Protein 3W7B (pdb70)

B-factor: mean 36.72, std 19.33, range [1.73, 119.9]

CATH classification: 3.30.70.260 (+1 more: 3.40.50.170)

Secondary structure (DSSP, 8-state):
---EEEEEEEE--TTHHHHHHHHHHHTT-EEEEEEEEESSSSSSEEEEEEEEE-TTTTTHHHHHHHHIIIIIIHHHT-EEEEEETT--EEEEEEE-S--HHHHHHHHHHHTT-S-EEEEEEEESSSTTHHHHHHTT--EEE----SSTHHHHHHHHHHHHHHHT-SEEEESS--S---HHHHTTSTT-EEEEEEE-SS---SS-HHHHHHHHT-SEEEEEEEE--SSSS---EEEEEEEE--TT--HHHHHHHHHHHHHHHHHHHHHHHHTT-EEEETTEEEE--/---EEEEEEEE--TTHHHHHHHHHHHTTEEEEEEEEEESSSSSSEEEEEEEEEETTTTTHHHHHHHHHIIIIIHHHT-EEEEEETTS-EEEEEEE-S--HHHHHHHHHHHTT-S-EEEEEEEESSSTTHHHHHHTT--EEE----TT-HHHHHHHHHHHHHHHT-SEEEESS--S---HHHHTTSTT-EEE--EE-SS---SS-HHHHHHHHT-SEEEEEEEE--SSSS---EEEEEEEE--SSS-HHHHHHHHHHHHHHHHHHHHHHHHTT-EEEETTEEEE--

Foldseek 3Di:
DKKKKKKKKFWDDPCLCVQVVVLCVVVAKDFPDKDKDAPDPHTGMIIIMTIIDGPPCDPVPVVSVVCCCVRPCVVGVMDMDMDMLVDAAEEEEEEEPDCLQVVLQLVCVVVPNARHHDAAYEYLDCVCVVVQVVSVHHYHHFHCDDVCNVVRLVVVVCVCVVRVHQAYEYSHHPDDDAQVSLVVHPQRYKYKDKAFVPGDPDPLVLQVCLVVFGQKIKMWIARCHNDPDTAATQDMDIDTDGPPDDSVRVVVVNSVRGSVRRSVSSRQVRVVQWDDDDRYIDGHD/DKKKKKKKKFWDDPCLCVQVVVLCVVVAKDWPDKDKDAPDPPTGMIIIMTIIDHDPCDVVVVVSVVCCCPRRCVVRVMDMDMDILPPAAEAEEEEEDDCLLVVLLLVCVLVPVARHHDAAYEYLDCVCQVVQCVSVHHYHHQHCDVVCNVVRLVVVVVVCVVRVHLAYEYSHHPDDDAQVSLVVHVQRYKYKDWAFVPGDDDPQRLVVRVVVFGQKIKMWIAGCHNDPDGAATQDMDIDTDGPPDDSVNSVVVNSVRRSVGRSVSNRQVSVVQWDDDDRYIGGDD

Radius of gyration: 29.31 Å; Cα contacts (8 Å, |Δi|>4): 1136; chains: 2; bounding box: 63×72×87 Å

Structure (mmCIF, N/CA/C/O backbone):
data_3W7B
#
_entry.id   3W7B
#
_cell.length_a   79.592
_cell.length_b   90.726
_cell.length_c   87.483
_cell.angle_alpha   90.00
_cell.angle_beta   90.00
_cell.angle_gamma   90.00
#
_symmetry.space_group_name_H-M   'P 21 21 2'
#
loop_
_entity.id
_entity.type
_entity.pdbx_description
1 polymer 'Formyltetrahydrofolate deformylase'
2 water water
#
loop_
_atom_site.group_PDB
_atom_site.id
_atom_site.type_symbol
_atom_site.label_atom_id
_atom_site.label_alt_id
_atom_site.label_comp_id
_atom_site.label_asym_id
_atom_site.label_entity_id
_atom_site.label_seq_id
_atom_site.pdbx_PDB_ins_code
_atom_site.Cartn_x
_atom_site.Cartn_y
_atom_site.Cartn_z
_atom_site.occupancy
_atom_site.B_iso_or_equiv
_atom_site.auth_seq_id
_atom_site.auth_comp_id
_atom_site.auth_asym_id
_atom_site.auth_atom_id
_atom_site.pdbx_PDB_model_num
ATOM 1 N N . MET A 1 1 ? 37.254 22.380 -1.033 1.00 66.22 1 MET A N 1
ATOM 2 C CA . MET A 1 1 ? 36.851 21.532 -2.191 1.00 66.73 1 MET A CA 1
ATOM 3 C C . MET A 1 1 ? 35.566 20.777 -1.900 1.00 64.12 1 MET A C 1
ATOM 4 O O . MET A 1 1 ? 35.120 20.705 -0.752 1.00 63.56 1 MET A O 1
ATOM 9 N N . GLU A 1 2 ? 34.974 20.218 -2.950 1.00 60.11 2 GLU A N 1
ATOM 10 C CA . GLU A 1 2 ? 33.748 19.452 -2.811 1.00 55.00 2 GLU A CA 1
ATOM 11 C C . GLU A 1 2 ? 34.069 17.963 -2.851 1.00 51.03 2 GLU A C 1
ATOM 12 O O . GLU A 1 2 ? 34.811 17.500 -3.720 1.00 52.48 2 GLU A O 1
ATOM 18 N N . GLU A 1 3 ? 33.521 17.220 -1.896 1.00 44.48 3 GLU A N 1
ATOM 19 C CA . GLU A 1 3 ? 33.736 15.782 -1.841 1.00 38.50 3 GLU A CA 1
ATOM 20 C C . GLU A 1 3 ? 32.463 15.070 -2.252 1.00 35.65 3 GLU A C 1
ATOM 21 O O . GLU A 1 3 ? 31.396 15.301 -1.683 1.00 34.09 3 GLU A O 1
ATOM 27 N N . ALA A 1 4 ? 32.577 14.214 -3.256 1.00 33.20 4 ALA A N 1
ATOM 28 C CA . ALA A 1 4 ? 31.441 13.440 -3.724 1.00 31.13 4 ALA A CA 1
ATOM 29 C C . ALA A 1 4 ? 31.621 12.016 -3.194 1.00 30.05 4 ALA A C 1
ATOM 30 O O . ALA A 1 4 ? 32.736 11.498 -3.143 1.00 29.09 4 ALA A O 1
ATOM 32 N N . ARG A 1 5 ? 30.524 11.386 -2.796 1.00 28.41 5 ARG A N 1
ATOM 33 C CA . ARG A 1 5 ? 30.587 10.037 -2.263 1.00 25.99 5 ARG A CA 1
ATOM 34 C C . ARG A 1 5 ? 29.717 9.100 -3.077 1.00 25.89 5 ARG A C 1
ATOM 35 O O . ARG A 1 5 ? 28.521 9.347 -3.265 1.00 25.32 5 ARG A O 1
ATOM 43 N N . LEU A 1 6 ? 30.333 8.031 -3.572 1.00 23.23 6 LEU A N 1
ATOM 44 C CA . LEU A 1 6 ? 29.626 7.052 -4.366 1.00 21.19 6 LEU A CA 1
ATOM 45 C C . LEU A 1 6 ? 29.421 5.814 -3.539 1.00 23.75 6 LEU A C 1
ATOM 46 O O . LEU A 1 6 ? 30.380 5.136 -3.172 1.00 24.92 6 LEU A O 1
ATOM 51 N N . LEU A 1 7 ? 28.164 5.530 -3.226 1.00 24.61 7 LEU A N 1
ATOM 52 C CA . LEU A 1 7 ? 27.832 4.346 -2.457 1.00 24.84 7 LEU A CA 1
ATOM 53 C C . LEU A 1 7 ? 27.242 3.346 -3.418 1.00 24.36 7 LEU A C 1
ATOM 54 O O . LEU A 1 7 ? 26.325 3.667 -4.170 1.00 25.68 7 LEU A O 1
ATOM 59 N N . VAL A 1 8 ? 27.771 2.131 -3.383 1.00 23.68 8 VAL A N 1
ATOM 60 C CA . VAL A 1 8 ? 27.330 1.079 -4.278 1.00 21.88 8 VAL A CA 1
ATOM 61 C C . VAL A 1 8 ? 27.228 -0.273 -3.622 1.00 21.94 8 VAL A C 1
ATOM 62 O O . VAL A 1 8 ? 28.104 -0.686 -2.856 1.00 23.15 8 VAL A O 1
ATOM 66 N N . THR A 1 9 ? 26.153 -0.968 -3.958 1.00 22.81 9 THR A N 1
ATOM 67 C CA . THR A 1 9 ? 25.919 -2.312 -3.465 1.00 24.24 9 THR A CA 1
ATOM 68 C C . THR A 1 9 ? 25.333 -3.046 -4.678 1.00 23.31 9 THR A C 1
ATOM 69 O O . THR A 1 9 ? 24.595 -2.459 -5.470 1.00 21.86 9 THR A O 1
ATOM 73 N N . CYS A 1 10 ? 25.698 -4.310 -4.851 1.00 22.56 10 CYS A N 1
ATOM 74 C CA . CYS A 1 10 ? 25.216 -5.083 -5.996 1.00 23.36 10 CYS A CA 1
ATOM 75 C C . CYS A 1 10 ? 25.721 -6.510 -5.870 1.00 24.61 10 CYS A C 1
ATOM 76 O O . CYS A 1 10 ? 26.423 -6.842 -4.917 1.00 22.03 10 CYS A O 1
ATOM 79 N N . PRO A 1 11 ? 25.357 -7.381 -6.824 1.00 27.64 11 PRO A N 1
ATOM 80 C CA . PRO A 1 11 ? 25.834 -8.769 -6.742 1.00 28.08 11 PRO A CA 1
ATOM 81 C C . PRO A 1 11 ? 27.338 -8.824 -7.045 1.00 29.88 11 PRO A C 1
ATOM 82 O O . PRO A 1 11 ? 27.810 -8.198 -8.000 1.00 30.40 11 PRO A O 1
ATOM 86 N N . ASP A 1 12 ? 28.081 -9.570 -6.228 1.00 31.92 12 ASP A N 1
ATOM 87 C CA . ASP A 1 12 ? 29.532 -9.697 -6.379 1.00 32.74 12 ASP A CA 1
ATOM 88 C C . ASP A 1 12 ? 29.949 -10.452 -7.641 1.00 34.24 12 ASP A C 1
ATOM 89 O O . ASP A 1 12 ? 29.588 -11.611 -7.826 1.00 35.46 12 ASP A O 1
ATOM 94 N N . ARG A 1 13 ? 30.714 -9.776 -8.497 1.00 35.28 13 ARG A N 1
ATOM 95 C CA . ARG A 1 13 ? 31.231 -10.326 -9.754 1.00 34.58 13 ARG A CA 1
ATOM 96 C C . ARG A 1 13 ? 32.592 -9.687 -9.966 1.00 33.97 13 ARG A C 1
ATOM 97 O O . ARG A 1 13 ? 32.879 -8.636 -9.406 1.00 36.68 13 ARG A O 1
ATOM 105 N N . PRO A 1 14 ? 33.456 -10.311 -10.771 1.00 32.30 14 PRO A N 1
ATOM 106 C CA . PRO A 1 14 ? 34.779 -9.722 -10.999 1.00 30.60 14 PRO A CA 1
ATOM 107 C C . PRO A 1 14 ? 34.695 -8.514 -11.912 1.00 30.18 14 PRO A C 1
ATOM 108 O O . PRO A 1 14 ? 33.938 -8.521 -12.880 1.00 32.24 14 PRO A O 1
ATOM 112 N N . GLY A 1 15 ? 35.464 -7.476 -11.610 1.00 29.18 15 GLY A N 1
ATOM 113 C CA . GLY A 1 15 ? 35.446 -6.301 -12.460 1.00 27.38 15 GLY A CA 1
ATOM 114 C C . GLY A 1 15 ? 34.649 -5.091 -12.013 1.00 26.44 15 GLY A C 1
ATOM 115 O O . GLY A 1 15 ? 34.631 -4.091 -12.729 1.00 28.41 15 GLY A O 1
ATOM 116 N N . ILE A 1 16 ? 33.996 -5.151 -10.854 1.00 24.14 16 ILE A N 1
ATOM 117 C CA . ILE A 1 16 ? 33.220 -4.003 -10.373 1.00 22.01 16 ILE A CA 1
ATOM 118 C C . ILE A 1 16 ? 34.118 -2.818 -10.032 1.00 21.29 16 ILE A C 1
ATOM 119 O O . ILE A 1 16 ? 33.850 -1.694 -10.448 1.00 22.13 16 ILE A O 1
ATOM 124 N N . VAL A 1 17 ? 35.168 -3.074 -9.257 1.00 18.89 17 VAL A N 1
ATOM 125 C CA . VAL A 1 17 ? 36.116 -2.037 -8.888 1.00 15.29 17 VAL A CA 1
ATOM 126 C C . VAL A 1 17 ? 36.797 -1.501 -10.158 1.00 15.55 17 VAL A C 1
ATOM 127 O O . VAL A 1 17 ? 36.945 -0.286 -10.322 1.00 14.78 17 VAL A O 1
ATOM 131 N N . ALA A 1 18 ? 37.212 -2.396 -11.053 1.00 13.57 18 ALA A N 1
ATOM 132 C CA . ALA A 1 18 ? 37.839 -1.953 -12.304 1.00 15.07 18 ALA A CA 1
ATOM 133 C C . ALA A 1 18 ? 36.888 -1.013 -13.071 1.00 15.24 18 ALA A C 1
ATOM 134 O O . ALA A 1 18 ? 37.296 0.044 -13.562 1.00 14.07 18 ALA A O 1
ATOM 136 N N . ALA A 1 19 ? 35.620 -1.411 -13.171 1.00 14.67 19 ALA A N 1
ATOM 137 C CA . ALA A 1 19 ? 34.607 -0.615 -13.861 1.00 13.76 19 ALA A CA 1
ATOM 138 C C . ALA A 1 19 ? 34.368 0.750 -13.218 1.00 15.06 19 ALA A C 1
ATOM 139 O O . ALA A 1 19 ? 34.308 1.766 -13.910 1.00 15.48 19 ALA A O 1
ATOM 141 N N . VAL A 1 20 ? 34.233 0.773 -11.892 1.00 15.40 20 VAL A N 1
ATOM 142 C CA . VAL A 1 20 ? 33.965 2.012 -11.182 1.00 15.57 20 VAL A CA 1
ATOM 143 C C . VAL A 1 20 ? 35.151 2.971 -11.147 1.00 15.85 20 VAL A C 1
ATOM 144 O O . VAL A 1 20 ? 35.006 4.142 -11.477 1.00 15.31 20 VAL A O 1
ATOM 148 N N . SER A 1 21 ? 36.319 2.481 -10.747 1.00 16.72 21 SER A N 1
ATOM 149 C CA . SER A 1 21 ? 37.498 3.327 -10.676 1.00 18.27 21 SER A CA 1
ATOM 150 C C . SER A 1 21 ? 37.856 3.802 -12.073 1.00 21.58 21 SER A C 1
ATOM 151 O O . SER A 1 21 ? 38.385 4.908 -12.246 1.00 25.83 21 SER A O 1
ATOM 154 N N . GLY A 1 22 ? 37.561 2.961 -13.065 1.00 21.54 22 GLY A N 1
ATOM 155 C CA . GLY A 1 22 ? 37.832 3.299 -14.451 1.00 19.31 22 GLY A CA 1
ATOM 156 C C . GLY A 1 22 ? 36.873 4.364 -14.963 1.00 20.12 22 GLY A C 1
ATOM 157 O O . GLY A 1 22 ? 37.257 5.246 -15.730 1.00 21.54 22 GLY A O 1
ATOM 158 N N . PHE A 1 23 ? 35.614 4.287 -14.547 1.00 17.18 23 PHE A N 1
ATOM 159 C CA . PHE A 1 23 ? 34.635 5.270 -14.971 1.00 15.01 23 PHE A CA 1
ATOM 160 C C . PHE A 1 23 ? 35.046 6.611 -14.367 1.00 14.91 23 PHE A C 1
ATOM 161 O O . PHE A 1 23 ? 35.162 7.624 -15.062 1.00 13.94 23 PHE A O 1
ATOM 169 N N . LEU A 1 24 ? 35.288 6.609 -13.063 1.00 16.41 24 LEU A N 1
ATOM 170 C CA . LEU A 1 24 ? 35.671 7.829 -12.374 1.00 16.24 24 LEU A CA 1
ATOM 171 C C . LEU A 1 24 ? 36.932 8.455 -12.947 1.00 17.60 24 LEU A C 1
ATOM 172 O O . LEU A 1 24 ? 37.055 9.680 -13.005 1.00 17.61 24 LEU A O 1
ATOM 177 N N . TYR A 1 25 ? 37.867 7.617 -13.373 1.00 18.31 25 TYR A N 1
ATOM 178 C CA . TYR A 1 25 ? 39.101 8.135 -13.940 1.00 21.50 25 TYR A CA 1
ATOM 179 C C . TYR A 1 25 ? 38.846 8.876 -15.257 1.00 22.03 25 TYR A C 1
ATOM 180 O O . TYR A 1 25 ? 39.401 9.954 -15.474 1.00 22.43 25 TYR A O 1
ATOM 189 N N . ALA A 1 26 ? 38.002 8.310 -16.117 1.00 21.22 26 ALA A N 1
ATOM 190 C CA . ALA A 1 26 ? 37.686 8.925 -17.403 1.00 23.69 26 ALA A CA 1
ATOM 191 C C . ALA A 1 26 ? 36.918 10.242 -17.254 1.00 25.48 26 ALA A C 1
ATOM 192 O O . ALA A 1 26 ? 36.919 11.076 -18.168 1.00 25.07 26 ALA A O 1
ATOM 194 N N . HIS A 1 27 ? 36.255 10.430 -16.113 1.00 25.21 27 HIS A N 1
ATOM 195 C CA . HIS A 1 27 ? 35.520 11.668 -15.874 1.00 23.22 27 HIS A CA 1
ATOM 196 C C . HIS A 1 27 ? 36.377 12.668 -15.113 1.00 24.51 27 HIS A C 1
ATOM 197 O O . HIS A 1 27 ? 35.868 13.618 -14.526 1.00 24.70 27 HIS A O 1
ATOM 204 N N . GLY A 1 28 ? 37.689 12.441 -15.133 1.00 24.63 28 GLY A N 1
ATOM 205 C CA . GLY A 1 28 ? 38.624 13.344 -14.486 1.00 25.66 28 GLY A CA 1
ATOM 206 C C . GLY A 1 28 ? 38.472 13.588 -12.999 1.00 26.61 28 GLY A C 1
ATOM 207 O O . GLY A 1 28 ? 38.618 14.716 -12.524 1.00 26.77 28 GLY A O 1
ATOM 208 N N . ALA A 1 29 ? 38.188 12.530 -12.254 1.00 27.36 29 ALA A N 1
ATOM 209 C CA . ALA A 1 29 ? 38.048 12.648 -10.817 1.00 27.39 29 ALA A CA 1
ATOM 210 C C . ALA A 1 29 ? 39.274 12.025 -10.155 1.00 27.58 29 ALA A C 1
ATOM 211 O O . ALA A 1 29 ? 40.033 11.282 -10.785 1.00 27.25 29 ALA A O 1
ATOM 213 N N . ASN A 1 30 ? 39.475 12.350 -8.884 1.00 28.09 30 ASN A N 1
ATOM 214 C CA . ASN A 1 30 ? 40.587 11.802 -8.125 1.00 27.39 30 ASN A CA 1
ATOM 215 C C . ASN A 1 30 ? 40.019 11.195 -6.860 1.00 24.65 30 ASN A C 1
ATOM 216 O O . ASN A 1 30 ? 39.416 11.889 -6.044 1.00 23.87 30 ASN A O 1
ATOM 221 N N . ILE A 1 31 ? 40.198 9.888 -6.723 1.00 24.29 31 ILE A N 1
ATOM 222 C CA . ILE A 1 31 ? 39.730 9.146 -5.558 1.00 22.95 31 ILE A CA 1
ATOM 223 C C . ILE A 1 31 ? 40.533 9.598 -4.360 1.00 22.80 31 ILE A C 1
ATOM 224 O O . ILE A 1 31 ? 41.758 9.589 -4.398 1.00 23.22 31 ILE A O 1
ATOM 229 N N . THR A 1 32 ? 39.846 10.005 -3.304 1.00 24.40 32 THR A N 1
ATOM 230 C CA . THR A 1 32 ? 40.524 10.435 -2.097 1.00 25.97 32 THR A CA 1
ATOM 231 C C . THR A 1 32 ? 40.314 9.352 -1.055 1.00 28.95 32 THR A C 1
ATOM 232 O O . THR A 1 32 ? 41.022 9.296 -0.054 1.00 32.30 32 THR A O 1
ATOM 236 N N . ASP A 1 33 ? 39.326 8.492 -1.294 1.00 31.10 33 ASP A N 1
ATOM 237 C CA . ASP A 1 33 ? 39.039 7.384 -0.392 1.00 29.71 33 ASP A CA 1
ATOM 238 C C . ASP A 1 33 ? 38.275 6.297 -1.133 1.00 27.31 33 ASP A C 1
ATOM 239 O O . ASP A 1 33 ? 37.334 6.566 -1.871 1.00 27.53 33 ASP A O 1
ATOM 244 N N . LEU A 1 34 ? 38.695 5.061 -0.928 1.00 26.45 34 LEU A N 1
ATOM 245 C CA . LEU A 1 34 ? 38.071 3.917 -1.565 1.00 26.87 34 LEU A CA 1
ATOM 246 C C . LEU A 1 34 ? 38.082 2.741 -0.592 1.00 27.64 34 LEU A C 1
ATOM 247 O O . LEU A 1 34 ? 39.130 2.360 -0.070 1.00 26.16 34 LEU A O 1
ATOM 252 N N . GLN A 1 35 ? 36.908 2.175 -0.345 1.00 28.32 35 GLN A N 1
ATOM 253 C CA . GLN A 1 35 ? 36.772 1.027 0.542 1.00 27.51 35 GLN A CA 1
ATOM 254 C C . GLN A 1 35 ? 35.749 0.111 -0.097 1.00 26.55 35 GLN A C 1
ATOM 255 O O . GLN A 1 35 ? 34.819 0.587 -0.750 1.00 27.47 35 GLN A O 1
ATOM 261 N N . GLN A 1 36 ? 35.923 -1.196 0.084 1.00 24.93 36 GLN A N 1
ATOM 262 C CA . GLN A 1 36 ? 34.996 -2.177 -0.472 1.00 24.47 36 GLN A CA 1
ATOM 263 C C . GLN A 1 36 ? 34.941 -3.446 0.381 1.00 24.81 36 GLN A C 1
ATOM 264 O O . GLN A 1 36 ? 35.876 -3.758 1.111 1.00 22.20 36 GLN A O 1
ATOM 270 N N . HIS A 1 37 ? 33.833 -4.172 0.281 1.00 26.16 37 HIS A N 1
ATOM 271 C CA . HIS A 1 37 ? 33.648 -5.409 1.026 1.00 28.47 37 HIS A CA 1
ATOM 272 C C . HIS A 1 37 ? 32.822 -6.385 0.177 1.00 31.84 37 HIS A C 1
ATOM 273 O O . HIS A 1 37 ? 31.978 -5.964 -0.613 1.00 31.59 37 HIS A O 1
ATOM 280 N N . SER A 1 38 ? 33.104 -7.679 0.322 1.00 36.03 38 SER A N 1
ATOM 281 C CA . SER A 1 38 ? 32.388 -8.741 -0.386 1.00 41.65 38 SER A CA 1
ATOM 282 C C . SER A 1 38 ? 31.974 -9.751 0.676 1.00 45.48 38 SER A C 1
ATOM 283 O O . SER A 1 38 ? 32.820 -10.248 1.414 1.00 46.84 38 SER A O 1
ATOM 286 N N . THR A 1 39 ? 30.685 -10.059 0.764 1.00 49.46 39 THR A N 1
ATOM 287 C CA . THR A 1 39 ? 30.224 -11.016 1.761 1.00 54.23 39 THR A CA 1
ATOM 288 C C . THR A 1 39 ? 30.778 -12.411 1.471 1.00 58.35 39 THR A C 1
ATOM 289 O O . THR A 1 39 ? 30.834 -13.268 2.358 1.00 59.09 39 THR A O 1
ATOM 293 N N . ASP A 1 40 ? 31.196 -12.627 0.228 1.00 62.81 40 ASP A N 1
ATOM 294 C CA . ASP A 1 40 ? 31.763 -13.904 -0.193 1.00 67.15 40 ASP A CA 1
ATOM 295 C C . ASP A 1 40 ? 32.666 -13.706 -1.398 1.00 69.33 40 ASP A C 1
ATOM 296 O O . ASP A 1 40 ? 32.368 -12.900 -2.283 1.00 70.42 40 ASP A O 1
ATOM 301 N N . PRO A 1 41 ? 33.788 -14.439 -1.448 1.00 70.09 41 PRO A N 1
ATOM 302 C CA . PRO A 1 41 ? 34.719 -14.322 -2.572 1.00 70.85 41 PRO A CA 1
ATOM 303 C C . PRO A 1 41 ? 33.920 -14.381 -3.866 1.00 71.76 41 PRO A C 1
ATOM 304 O O . PRO A 1 41 ? 33.773 -13.379 -4.568 1.00 73.15 41 PRO A O 1
ATOM 308 N N . GLU A 1 42 ? 33.399 -15.567 -4.163 1.00 71.56 42 GLU A N 1
ATOM 309 C CA . GLU A 1 42 ? 32.578 -15.777 -5.347 1.00 70.79 42 GLU A CA 1
ATOM 310 C C . GLU A 1 42 ? 31.139 -15.859 -4.840 1.00 68.32 42 GLU A C 1
ATOM 311 O O . GLU A 1 42 ? 30.865 -16.503 -3.824 1.00 67.66 42 GLU A O 1
ATOM 317 N N . GLY A 1 43 ? 30.225 -15.196 -5.538 1.00 64.96 43 GLY A N 1
ATOM 318 C CA . GLY A 1 43 ? 28.841 -15.202 -5.106 1.00 60.02 43 GLY A CA 1
ATOM 319 C C . GLY A 1 43 ? 28.704 -14.249 -3.938 1.00 56.61 43 GLY A C 1
ATOM 320 O O . GLY A 1 43 ? 29.705 -13.824 -3.358 1.00 57.82 43 GLY A O 1
ATOM 321 N N . GLY A 1 44 ? 27.471 -13.906 -3.587 1.00 51.60 44 GLY A N 1
ATOM 322 C CA . GLY A 1 44 ? 27.262 -12.991 -2.481 1.00 45.46 44 GLY A CA 1
ATOM 323 C C . GLY A 1 44 ? 27.010 -11.581 -2.976 1.00 41.64 44 GLY A C 1
ATOM 324 O O . GLY A 1 44 ? 26.565 -11.390 -4.106 1.00 41.30 44 GLY A O 1
ATOM 325 N N . THR A 1 45 ? 27.290 -10.588 -2.142 1.00 37.48 45 THR A N 1
ATOM 326 C CA . THR A 1 45 ? 27.068 -9.214 -2.550 1.00 35.49 45 THR A CA 1
ATOM 327 C C . THR A 1 45 ? 28.288 -8.305 -2.357 1.00 32.09 45 THR A C 1
ATOM 328 O O . THR A 1 45 ? 29.130 -8.536 -1.489 1.00 32.09 45 THR A O 1
ATOM 332 N N . PHE A 1 46 ? 28.368 -7.277 -3.197 1.00 27.44 46 PHE A N 1
ATOM 333 C CA . PHE A 1 46 ? 29.467 -6.321 -3.211 1.00 22.62 46 PHE A CA 1
ATOM 334 C C . PHE A 1 46 ? 29.059 -4.981 -2.615 1.00 21.55 46 PHE A C 1
ATOM 335 O O . PHE A 1 46 ? 27.924 -4.515 -2.798 1.00 20.54 46 PHE A O 1
ATOM 343 N N . PHE A 1 47 ? 30.003 -4.355 -1.921 1.00 21.13 47 PHE A N 1
ATOM 344 C CA . PHE A 1 47 ? 29.777 -3.062 -1.283 1.00 21.10 47 PHE A CA 1
ATOM 345 C C . PHE A 1 47 ? 30.962 -2.151 -1.542 1.00 20.91 47 PHE A C 1
ATOM 346 O O . PHE A 1 47 ? 32.119 -2.580 -1.496 1.00 20.83 47 PHE A O 1
ATOM 354 N N . MET A 1 48 ? 30.688 -0.883 -1.788 1.00 20.75 48 MET A N 1
ATOM 355 C CA . MET A 1 48 ? 31.784 0.031 -1.975 1.00 21.53 48 MET A CA 1
ATOM 356 C C . MET A 1 48 ? 31.400 1.475 -1.783 1.00 22.70 48 MET A C 1
ATOM 357 O O . MET A 1 48 ? 30.350 1.908 -2.242 1.00 22.97 48 MET A O 1
ATOM 362 N N . ARG A 1 49 ? 32.258 2.206 -1.074 1.00 22.90 49 ARG A N 1
ATOM 363 C CA . ARG A 1 49 ? 32.077 3.634 -0.863 1.00 21.58 49 ARG A CA 1
ATOM 364 C C . ARG A 1 49 ? 33.317 4.296 -1.465 1.00 22.49 49 ARG A C 1
ATOM 365 O O . ARG A 1 49 ? 34.442 3.952 -1.123 1.00 21.61 49 ARG A O 1
ATOM 373 N N . VAL A 1 50 ? 33.110 5.221 -2.389 1.00 24.56 50 VAL A N 1
ATOM 374 C CA . VAL A 1 50 ? 34.230 5.913 -3.007 1.00 25.59 50 VAL A CA 1
ATOM 375 C C . VAL A 1 50 ? 34.086 7.415 -2.821 1.00 27.27 50 VAL A C 1
ATOM 376 O O . VAL A 1 50 ? 33.172 8.024 -3.365 1.00 27.84 50 VAL A O 1
ATOM 380 N N . ALA A 1 51 ? 34.973 8.016 -2.042 1.00 28.07 51 ALA A N 1
ATOM 381 C CA . ALA A 1 51 ? 34.911 9.457 -1.856 1.00 28.57 51 ALA A CA 1
ATOM 382 C C . ALA A 1 51 ? 35.907 10.052 -2.843 1.00 29.66 51 ALA A C 1
ATOM 383 O O . ALA A 1 51 ? 37.031 9.558 -2.968 1.00 30.85 51 ALA A O 1
ATOM 385 N N . PHE A 1 52 ? 35.500 11.102 -3.549 1.00 28.76 52 PHE A N 1
ATOM 386 C CA . PHE A 1 52 ? 36.380 11.717 -4.533 1.00 30.40 52 PHE A CA 1
ATOM 387 C C . PHE A 1 52 ? 36.127 13.202 -4.774 1.00 32.31 52 PHE A C 1
ATOM 388 O O . PHE A 1 52 ? 35.138 13.774 -4.305 1.00 32.29 52 PHE A O 1
ATOM 396 N N . THR A 1 53 ? 37.039 13.823 -5.512 1.00 33.80 53 THR A N 1
ATOM 397 C CA . THR A 1 53 ? 36.910 15.230 -5.849 1.00 37.56 53 THR A CA 1
ATOM 398 C C . THR A 1 53 ? 36.984 15.356 -7.367 1.00 39.38 53 THR A C 1
ATOM 399 O O . THR A 1 53 ? 37.302 14.389 -8.061 1.00 39.05 53 THR A O 1
ATOM 403 N N . ALA A 1 54 ? 36.664 16.538 -7.879 1.00 41.75 54 ALA A N 1
ATOM 404 C CA . ALA A 1 54 ? 36.711 16.800 -9.316 1.00 45.05 54 ALA A CA 1
ATOM 405 C C . ALA A 1 54 ? 36.222 18.220 -9.580 1.00 48.04 54 ALA A C 1
ATOM 406 O O . ALA A 1 54 ? 35.379 18.752 -8.850 1.00 47.91 54 ALA A O 1
ATOM 408 N N . SER A 1 55 ? 36.764 18.829 -10.627 1.00 51.74 55 SER A N 1
ATOM 409 C CA . SER A 1 55 ? 36.408 20.191 -10.983 1.00 55.36 55 SER A CA 1
ATOM 410 C C . SER A 1 55 ? 34.984 20.343 -11.508 1.00 57.20 55 SER A C 1
ATOM 411 O O . SER A 1 55 ? 34.552 19.628 -12.417 1.00 56.69 55 SER A O 1
ATOM 414 N N . HIS A 1 56 ? 34.260 21.284 -10.913 1.00 59.62 56 HIS A N 1
ATOM 415 C CA . HIS A 1 56 ? 32.897 21.585 -11.318 1.00 63.31 56 HIS A CA 1
ATOM 416 C C . HIS A 1 56 ? 31.875 20.502 -10.985 1.00 63.73 56 HIS A C 1
ATOM 417 O O . HIS A 1 56 ? 31.113 20.076 -11.852 1.00 63.45 56 HIS A O 1
ATOM 424 N N . LEU A 1 57 ? 31.854 20.062 -9.731 1.00 64.55 57 LEU A N 1
ATOM 425 C CA . LEU A 1 57 ? 30.894 19.050 -9.306 1.00 66.05 57 LEU A CA 1
ATOM 426 C C . LEU A 1 57 ? 29.534 19.718 -9.097 1.00 68.47 57 LEU A C 1
ATOM 427 O O . LEU A 1 57 ? 28.858 19.472 -8.100 1.00 70.40 57 LEU A O 1
ATOM 432 N N . ASP A 1 58 ? 29.142 20.565 -10.046 1.00 70.25 58 ASP A N 1
ATOM 433 C CA . ASP A 1 58 ? 27.870 21.279 -9.969 1.00 71.05 58 ASP A CA 1
ATOM 434 C C . ASP A 1 58 ? 26.872 20.815 -11.019 1.00 70.83 58 ASP A C 1
ATOM 435 O O . ASP A 1 58 ? 26.138 19.853 -10.796 1.00 70.94 58 ASP A O 1
ATOM 440 N N . LEU A 1 59 ? 26.833 21.506 -12.157 1.00 70.65 59 LEU A N 1
ATOM 441 C CA . LEU A 1 59 ? 25.917 21.136 -13.234 1.00 70.51 59 LEU A CA 1
ATOM 442 C C . LEU A 1 59 ? 26.504 19.894 -13.887 1.00 69.09 59 LEU A C 1
ATOM 443 O O . LEU A 1 59 ? 25.898 19.284 -14.769 1.00 69.71 59 LEU A O 1
ATOM 448 N N . ALA A 1 60 ? 27.701 19.533 -13.438 1.00 66.82 60 ALA A N 1
ATOM 449 C CA . ALA A 1 60 ? 28.390 18.357 -13.943 1.00 64.13 60 ALA A CA 1
ATOM 450 C C . ALA A 1 60 ? 27.918 17.157 -13.141 1.00 61.46 60 ALA A C 1
ATOM 451 O O . ALA A 1 60 ? 28.471 16.068 -13.259 1.00 62.03 60 ALA A O 1
ATOM 453 N N . ARG A 1 61 ? 26.888 17.365 -12.326 1.00 58.31 61 ARG A N 1
ATOM 454 C CA . ARG A 1 61 ? 26.353 16.297 -11.493 1.00 55.31 61 ARG A CA 1
ATOM 455 C C . ARG A 1 61 ? 25.279 15.435 -12.155 1.00 53.34 61 ARG A C 1
ATOM 456 O O . ARG A 1 61 ? 25.437 14.217 -12.260 1.00 54.07 61 ARG A O 1
ATOM 464 N N . PRO A 1 62 ? 24.164 16.043 -12.595 1.00 51.28 62 PRO A N 1
ATOM 465 C CA . PRO A 1 62 ? 23.130 15.217 -13.231 1.00 48.84 62 PRO A CA 1
ATOM 466 C C . PRO A 1 62 ? 23.687 14.370 -14.381 1.00 46.21 62 PRO A C 1
ATOM 467 O O . PRO A 1 62 ? 23.233 13.249 -14.613 1.00 45.26 62 PRO A O 1
ATOM 471 N N . ALA A 1 63 ? 24.683 14.911 -15.079 1.00 43.92 63 ALA A N 1
ATOM 472 C CA . ALA A 1 63 ? 25.326 14.218 -16.197 1.00 41.65 63 ALA A CA 1
ATOM 473 C C . ALA A 1 63 ? 26.197 13.074 -15.697 1.00 40.26 63 ALA A C 1
ATOM 474 O O . ALA A 1 63 ? 26.259 12.011 -16.313 1.00 37.98 63 ALA A O 1
ATOM 476 N N . LEU A 1 64 ? 26.877 13.310 -14.579 1.00 40.57 64 LEU A N 1
ATOM 477 C CA . LEU A 1 64 ? 27.745 12.310 -13.972 1.00 39.64 64 LEU A CA 1
ATOM 478 C C . LEU A 1 64 ? 26.869 11.137 -13.558 1.00 39.64 64 LEU A C 1
ATOM 479 O O . LEU A 1 64 ? 27.305 9.985 -13.601 1.00 40.60 64 LEU A O 1
ATOM 484 N N . GLU A 1 65 ? 25.629 11.439 -13.174 1.00 38.62 65 GLU A N 1
ATOM 485 C CA . GLU A 1 65 ? 24.681 10.414 -12.752 1.00 38.42 65 GLU A CA 1
ATOM 486 C C . GLU A 1 65 ? 24.142 9.629 -13.939 1.00 38.09 65 GLU A C 1
ATOM 487 O O . GLU A 1 65 ? 24.051 8.399 -13.892 1.00 38.46 65 GLU A O 1
ATOM 493 N N . ARG A 1 66 ? 23.778 10.335 -15.004 1.00 37.73 66 ARG A N 1
ATOM 494 C CA . ARG A 1 66 ? 23.253 9.668 -16.191 1.00 36.66 66 ARG A CA 1
ATOM 495 C C . ARG A 1 66 ? 24.250 8.624 -16.680 1.00 33.45 66 ARG A C 1
ATOM 496 O O . ARG A 1 66 ? 23.901 7.455 -16.879 1.00 33.60 66 ARG A O 1
ATOM 504 N N . ALA A 1 67 ? 25.498 9.055 -16.853 1.00 29.94 67 ALA A N 1
ATOM 505 C CA . ALA A 1 67 ? 26.562 8.189 -17.345 1.00 26.69 67 ALA A CA 1
ATOM 506 C C . ALA A 1 67 ? 26.837 7.005 -16.440 1.00 25.52 67 ALA A C 1
ATOM 507 O O . ALA A 1 67 ? 26.912 5.868 -16.915 1.00 24.68 67 ALA A O 1
ATOM 509 N N . PHE A 1 68 ? 26.994 7.259 -15.142 1.00 23.37 68 PHE A N 1
ATOM 510 C CA . PHE A 1 68 ? 27.270 6.166 -14.225 1.00 22.65 68 PHE A CA 1
ATOM 511 C C . PHE A 1 68 ? 26.168 5.127 -14.328 1.00 22.97 68 PHE A C 1
ATOM 512 O O . PHE A 1 68 ? 26.436 3.921 -14.305 1.00 22.36 68 PHE A O 1
ATOM 520 N N . GLN A 1 69 ? 24.929 5.607 -14.442 1.00 21.95 69 GLN A N 1
ATOM 521 C CA . GLN A 1 69 ? 23.761 4.739 -14.546 1.00 20.79 69 GLN A CA 1
ATOM 522 C C . GLN A 1 69 ? 23.742 3.931 -15.840 1.00 20.36 69 GLN A C 1
ATOM 523 O O . GLN A 1 69 ? 23.452 2.733 -15.825 1.00 18.69 69 GLN A O 1
ATOM 529 N N . GLU A 1 70 ? 24.051 4.578 -16.961 1.00 20.06 70 GLU A N 1
ATOM 530 C CA . GLU A 1 70 ? 24.048 3.874 -18.239 1.00 23.11 70 GLU A CA 1
ATOM 531 C C . GLU A 1 70 ? 25.247 2.972 -18.401 1.00 22.07 70 GLU A C 1
ATOM 532 O O . GLU A 1 70 ? 25.115 1.799 -18.745 1.00 21.53 70 GLU A O 1
ATOM 538 N N . VAL A 1 71 ? 26.417 3.523 -18.110 1.00 21.30 71 VAL A N 1
ATOM 539 C CA . VAL A 1 71 ? 27.659 2.798 -18.262 1.00 22.23 71 VAL A CA 1
ATOM 540 C C . VAL A 1 71 ? 27.992 1.742 -17.208 1.00 23.38 71 VAL A C 1
ATOM 541 O O . VAL A 1 71 ? 28.411 0.640 -17.568 1.00 22.88 71 VAL A O 1
ATOM 545 N N . VAL A 1 72 ? 27.808 2.059 -15.924 1.00 24.69 72 VAL A N 1
ATOM 546 C CA . VAL A 1 72 ? 28.135 1.114 -14.847 1.00 26.13 72 VAL A CA 1
ATOM 547 C C . VAL A 1 72 ? 26.950 0.480 -14.108 1.00 28.08 72 VAL A C 1
ATOM 548 O O . VAL A 1 72 ? 26.815 -0.741 -14.080 1.00 28.96 72 VAL A O 1
ATOM 552 N N . ALA A 1 73 ? 26.103 1.308 -13.505 1.00 30.02 73 ALA A N 1
ATOM 553 C CA . ALA A 1 73 ? 24.952 0.837 -12.733 1.00 30.09 73 ALA A CA 1
ATOM 554 C C . ALA A 1 73 ? 24.127 -0.277 -13.378 1.00 32.12 73 ALA A C 1
ATOM 555 O O . ALA A 1 73 ? 23.964 -1.351 -12.792 1.00 33.30 73 ALA A O 1
ATOM 557 N N . SER A 1 74 ? 23.599 -0.025 -14.572 1.00 31.99 74 SER A N 1
ATOM 558 C CA . SER A 1 74 ? 22.792 -1.023 -15.282 1.00 32.80 74 SER A CA 1
ATOM 559 C C . SER A 1 74 ? 23.573 -2.302 -15.590 1.00 34.10 74 SER A C 1
ATOM 560 O O . SER A 1 74 ? 23.040 -3.410 -15.497 1.00 34.84 74 SER A O 1
ATOM 563 N N . ARG A 1 75 ? 24.835 -2.143 -15.968 1.00 34.69 75 ARG A N 1
ATOM 564 C CA . ARG A 1 75 ? 25.686 -3.281 -16.293 1.00 34.96 75 ARG A CA 1
ATOM 565 C C . ARG A 1 75 ? 25.777 -4.260 -15.113 1.00 32.79 75 ARG A C 1
ATOM 566 O O . ARG A 1 75 ? 25.685 -5.479 -15.285 1.00 32.60 75 ARG A O 1
ATOM 574 N N . PHE A 1 76 ? 25.944 -3.728 -13.907 1.00 29.33 76 PHE A N 1
ATOM 575 C CA . PHE A 1 76 ? 26.084 -4.592 -12.741 1.00 27.71 76 PHE A CA 1
ATOM 576 C C . PHE A 1 76 ? 24.870 -4.731 -11.828 1.00 27.07 76 PHE A C 1
ATOM 577 O O . PHE A 1 76 ? 24.982 -5.331 -10.766 1.00 25.50 76 PHE A O 1
ATOM 585 N N . GLN A 1 77 ? 23.720 -4.206 -12.241 1.00 28.28 77 GLN A N 1
ATOM 586 C CA . GLN A 1 77 ? 22.511 -4.292 -11.427 1.00 30.75 77 GLN A CA 1
ATOM 587 C C . GLN A 1 77 ? 22.851 -3.705 -10.073 1.00 31.22 77 GLN A C 1
ATOM 588 O O . GLN A 1 77 ? 22.579 -4.317 -9.037 1.00 33.68 77 GLN A O 1
ATOM 594 N N . MET A 1 78 ? 23.461 -2.529 -10.075 1.00 29.35 78 MET A N 1
ATOM 595 C CA . MET A 1 78 ? 23.846 -1.902 -8.828 1.00 28.61 78 MET A CA 1
ATOM 596 C C . MET A 1 78 ? 22.748 -1.061 -8.202 1.00 29.35 78 MET A C 1
ATOM 597 O O . MET A 1 78 ? 21.914 -0.486 -8.897 1.00 28.26 78 MET A O 1
ATOM 602 N N . GLN A 1 79 ? 22.779 -1.001 -6.872 1.00 30.68 79 GLN A N 1
ATOM 603 C CA . GLN A 1 79 ? 21.897 -0.163 -6.072 1.00 30.44 79 GLN A CA 1
ATOM 604 C C . GLN A 1 79 ? 22.942 0.887 -5.696 1.00 29.87 79 GLN A C 1
ATOM 605 O O . GLN A 1 79 ? 23.999 0.538 -5.163 1.00 29.04 79 GLN A O 1
ATOM 611 N N . TRP A 1 80 ? 22.684 2.155 -5.988 1.00 28.07 80 TRP A N 1
ATOM 612 C CA . TRP A 1 80 ? 23.674 3.179 -5.681 1.00 27.00 80 TRP A CA 1
ATOM 613 C C . TRP A 1 80 ? 23.094 4.553 -5.367 1.00 28.00 80 TRP A C 1
ATOM 614 O O . TRP A 1 80 ? 21.888 4.791 -5.485 1.00 27.65 80 TRP A O 1
ATOM 625 N N . ARG A 1 81 ? 23.988 5.457 -4.984 1.00 29.17 81 ARG A N 1
ATOM 626 C CA . ARG A 1 81 ? 23.624 6.810 -4.604 1.00 31.50 81 ARG A CA 1
ATOM 627 C C . ARG A 1 81 ? 24.880 7.681 -4.640 1.00 31.90 81 ARG A C 1
ATOM 628 O O . ARG A 1 81 ? 25.957 7.247 -4.228 1.00 30.62 81 ARG A O 1
ATOM 636 N N . LEU A 1 82 ? 24.744 8.898 -5.158 1.00 33.63 82 LEU A N 1
ATOM 637 C CA . LEU A 1 82 ? 25.862 9.834 -5.235 1.00 34.48 82 LEU A CA 1
ATOM 638 C C . LEU A 1 82 ? 25.551 10.950 -4.256 1.00 33.91 82 LEU A C 1
ATOM 639 O O . LEU A 1 82 ? 24.571 11.670 -4.427 1.00 35.50 82 LEU A O 1
ATOM 644 N N . ALA A 1 83 ? 26.376 11.089 -3.225 1.00 33.15 83 ALA A N 1
ATOM 645 C CA . ALA A 1 83 ? 26.144 12.116 -2.217 1.00 31.30 83 ALA A CA 1
ATOM 646 C C . ALA A 1 83 ? 27.285 13.102 -2.137 1.00 31.05 83 ALA A C 1
ATOM 647 O O . ALA A 1 83 ? 28.436 12.745 -2.370 1.00 30.19 83 ALA A O 1
ATOM 649 N N . TYR A 1 84 ? 26.944 14.344 -1.807 1.00 32.86 84 TYR A N 1
ATOM 650 C CA . TYR A 1 84 ? 27.905 15.436 -1.685 1.00 34.77 84 TYR A CA 1
ATOM 651 C C . TYR A 1 84 ? 27.996 15.931 -0.240 1.00 34.68 84 TYR A C 1
ATOM 652 O O . TYR A 1 84 ? 26.979 16.056 0.448 1.00 35.81 84 TYR A O 1
ATOM 661 N N . ALA A 1 85 ? 29.217 16.206 0.215 1.00 34.01 85 ALA A N 1
ATOM 662 C CA . ALA A 1 85 ? 29.447 16.679 1.581 1.00 34.38 85 ALA A CA 1
ATOM 663 C C . ALA A 1 85 ? 28.777 18.011 1.859 1.00 36.10 85 ALA A C 1
ATOM 664 O O . ALA A 1 85 ? 28.329 18.254 2.975 1.00 35.96 85 ALA A O 1
ATOM 666 N N . SER A 1 86 ? 28.718 18.880 0.854 1.00 39.87 86 SER A N 1
ATOM 667 C CA . SER A 1 86 ? 28.102 20.190 1.033 1.00 42.42 86 SER A CA 1
ATOM 668 C C . SER A 1 86 ? 26.628 20.037 1.380 1.00 43.89 86 SER A C 1
ATOM 669 O O . SER A 1 86 ? 26.037 20.926 1.990 1.00 43.95 86 SER A O 1
ATOM 672 N N . GLU A 1 87 ? 26.044 18.907 0.983 1.00 45.53 87 GLU A N 1
ATOM 673 C CA . GLU A 1 87 ? 24.640 18.621 1.263 1.00 46.73 87 GLU A CA 1
ATOM 674 C C . GLU A 1 87 ? 24.489 18.391 2.759 1.00 45.31 87 GLU A C 1
ATOM 675 O O . GLU A 1 87 ? 25.256 17.638 3.355 1.00 47.19 87 GLU A O 1
ATOM 681 N N . ARG A 1 88 ? 23.500 19.042 3.361 1.00 42.34 88 ARG A N 1
ATOM 682 C CA . ARG A 1 88 ? 23.249 18.912 4.790 1.00 38.78 88 ARG A CA 1
ATOM 683 C C . ARG A 1 88 ? 21.873 18.286 4.990 1.00 35.97 88 ARG A C 1
ATOM 684 O O . ARG A 1 88 ? 20.848 18.958 4.859 1.00 37.05 88 ARG A O 1
ATOM 692 N N . LYS A 1 89 ? 21.860 16.998 5.313 1.00 30.84 89 LYS A N 1
ATOM 693 C CA . LYS A 1 89 ? 20.616 16.261 5.499 1.00 27.10 89 LYS A CA 1
ATOM 694 C C . LYS A 1 89 ? 19.631 16.836 6.515 1.00 25.42 89 LYS A C 1
ATOM 695 O O . LYS A 1 89 ? 19.926 16.912 7.699 1.00 22.55 89 LYS A O 1
ATOM 701 N N . ARG A 1 90 ? 18.455 17.223 6.039 1.00 25.70 90 ARG A N 1
ATOM 702 C CA . ARG A 1 90 ? 17.410 17.754 6.906 1.00 25.60 90 ARG A CA 1
ATOM 703 C C . ARG A 1 90 ? 17.011 16.649 7.871 1.00 23.35 90 ARG A C 1
ATOM 704 O O . ARG A 1 90 ? 16.471 15.631 7.450 1.00 22.84 90 ARG A O 1
ATOM 712 N N . THR A 1 91 ? 17.262 16.849 9.163 1.00 20.35 91 THR A N 1
ATOM 713 C CA . THR A 1 91 ? 16.936 15.819 10.144 1.00 19.31 91 THR A CA 1
ATOM 714 C C . THR A 1 91 ? 15.964 16.242 11.247 1.00 16.02 91 THR A C 1
ATOM 715 O O . THR A 1 91 ? 15.672 17.425 11.432 1.00 12.13 91 THR A O 1
ATOM 719 N N . ALA A 1 92 ? 15.456 15.253 11.973 1.00 15.31 92 ALA A N 1
ATOM 720 C CA . ALA A 1 92 ? 14.520 15.508 13.063 1.00 16.85 92 ALA A CA 1
ATOM 721 C C . ALA A 1 92 ? 14.866 14.587 14.220 1.00 16.43 92 ALA A C 1
ATOM 722 O O . ALA A 1 92 ? 15.315 13.469 14.016 1.00 18.54 92 ALA A O 1
ATOM 724 N N . ILE A 1 93 ? 14.667 15.058 15.438 1.00 18.29 93 ILE A N 1
ATOM 725 C CA . ILE A 1 93 ? 14.964 14.251 16.611 1.00 18.91 93 ILE A CA 1
ATOM 726 C C . ILE A 1 93 ? 13.692 14.047 17.428 1.00 20.98 93 ILE A C 1
ATOM 727 O O . ILE A 1 93 ? 13.115 15.014 17.916 1.00 21.94 93 ILE A O 1
ATOM 732 N N . LEU A 1 94 ? 13.237 12.806 17.562 1.00 23.37 94 LEU A N 1
ATOM 733 C CA . LEU A 1 94 ? 12.058 12.536 18.389 1.00 26.07 94 LEU A CA 1
ATOM 734 C C . LEU A 1 94 ? 12.579 12.169 19.776 1.00 27.46 94 LEU A C 1
ATOM 735 O O . LEU A 1 94 ? 13.565 11.446 19.903 1.00 28.37 94 LEU A O 1
ATOM 740 N N . VAL A 1 95 ? 11.934 12.679 20.818 1.00 28.84 95 VAL A N 1
ATOM 741 C CA . VAL A 1 95 ? 12.375 12.382 22.174 1.00 29.40 95 VAL A CA 1
ATOM 742 C C . VAL A 1 95 ? 11.204 12.386 23.143 1.00 29.27 95 VAL A C 1
ATOM 743 O O . VAL A 1 95 ? 10.204 13.060 22.917 1.00 31.12 95 VAL A O 1
ATOM 747 N N . SER A 1 96 ? 11.326 11.608 24.210 1.00 29.08 96 SER A N 1
ATOM 748 C CA . SER A 1 96 ? 10.293 11.541 25.233 1.00 28.95 96 SER A CA 1
ATOM 749 C C . SER A 1 96 ? 10.859 12.095 26.532 1.00 30.19 96 SER A C 1
ATOM 750 O O . SER A 1 96 ? 11.382 13.217 26.574 1.00 30.24 96 SER A O 1
ATOM 753 N N . LYS A 1 97 ? 10.779 11.301 27.590 1.00 30.26 97 LYS A N 1
ATOM 754 C CA . LYS A 1 97 ? 11.267 11.750 28.876 1.00 32.22 97 LYS A CA 1
ATOM 755 C C . LYS A 1 97 ? 12.790 11.886 28.997 1.00 32.01 97 LYS A C 1
ATOM 756 O O . LYS A 1 97 ? 13.291 12.968 29.304 1.00 31.83 97 LYS A O 1
ATOM 762 N N . PRO A 1 98 ? 13.547 10.804 28.740 1.00 31.43 98 PRO A N 1
ATOM 763 C CA . PRO A 1 98 ? 15.012 10.877 28.849 1.00 30.29 98 PRO A CA 1
ATOM 764 C C . PRO A 1 98 ? 15.592 11.983 27.981 1.00 28.83 98 PRO A C 1
ATOM 765 O O . PRO A 1 98 ? 15.145 12.191 26.856 1.00 29.00 98 PRO A O 1
ATOM 769 N N . ALA A 1 99 ? 16.596 12.682 28.494 1.00 26.94 99 ALA A N 1
ATOM 770 C CA . ALA A 1 99 ? 17.205 13.764 27.737 1.00 25.41 99 ALA A CA 1
ATOM 771 C C . ALA A 1 99 ? 18.686 13.588 27.411 1.00 25.33 99 ALA A C 1
ATOM 772 O O . ALA A 1 99 ? 19.257 14.429 26.707 1.00 25.95 99 ALA A O 1
ATOM 774 N N . HIS A 1 100 ? 19.315 12.518 27.898 1.00 22.84 100 HIS A N 1
ATOM 775 C CA . HIS A 1 100 ? 20.740 12.345 27.634 1.00 23.24 100 HIS A CA 1
ATOM 776 C C . HIS A 1 100 ? 21.100 12.244 26.152 1.00 23.52 100 HIS A C 1
ATOM 777 O O . HIS A 1 100 ? 22.083 12.853 25.705 1.00 22.82 100 HIS A O 1
ATOM 784 N N . ALA A 1 101 ? 20.308 11.490 25.394 1.00 22.46 101 ALA A N 1
ATOM 785 C CA . ALA A 1 101 ? 20.565 11.323 23.969 1.00 19.91 101 ALA A CA 1
ATOM 786 C C . ALA A 1 101 ? 20.391 12.644 23.229 1.00 18.84 101 ALA A C 1
ATOM 787 O O . ALA A 1 101 ? 21.301 13.093 22.530 1.00 17.88 101 ALA A O 1
ATOM 789 N N . LEU A 1 102 ? 19.224 13.263 23.392 1.00 18.70 102 LEU A N 1
ATOM 790 C CA . LEU A 1 102 ? 18.924 14.541 22.745 1.00 20.26 102 LEU A CA 1
ATOM 791 C C . LEU A 1 102 ? 20.016 15.590 22.996 1.00 21.71 102 LEU A C 1
ATOM 792 O O . LEU A 1 102 ? 20.533 16.203 22.062 1.00 23.72 102 LEU A O 1
ATOM 797 N N . LEU A 1 103 ? 20.353 15.800 24.262 1.00 20.88 103 LEU A N 1
ATOM 798 C CA . LEU A 1 103 ? 21.371 16.765 24.636 1.00 20.70 103 LEU A CA 1
ATOM 799 C C . LEU A 1 103 ? 22.721 16.535 23.937 1.00 21.63 103 LEU A C 1
ATOM 800 O O . LEU A 1 103 ? 23.312 17.473 23.391 1.00 21.87 103 LEU A O 1
ATOM 805 N N . GL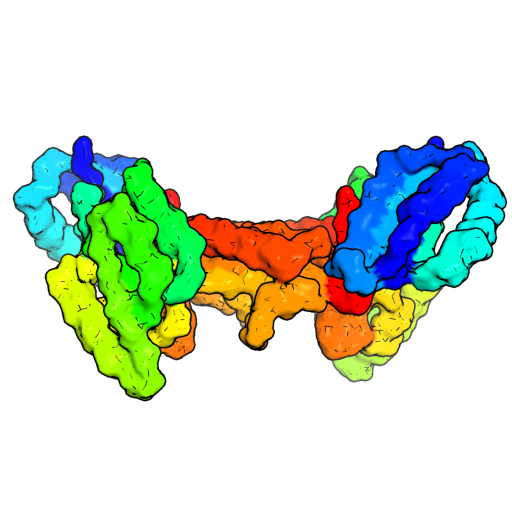U A 1 104 ? 23.214 15.298 23.942 1.00 20.63 104 GLU A N 1
ATOM 806 C CA . GLU A 1 104 ? 24.493 15.025 23.307 1.00 19.22 104 GLU A CA 1
ATOM 807 C C . GLU A 1 104 ? 24.409 15.431 21.836 1.00 19.55 104 GLU A C 1
ATOM 808 O O . GLU A 1 104 ? 25.310 16.089 21.318 1.00 18.12 104 GLU A O 1
ATOM 814 N N . LEU A 1 105 ? 23.318 15.051 21.173 1.00 19.46 105 LEU A N 1
ATOM 815 C CA . LEU A 1 105 ? 23.114 15.399 19.765 1.00 19.69 105 LEU A CA 1
ATOM 816 C C . LEU A 1 105 ? 23.060 16.917 19.533 1.00 19.02 105 LEU A C 1
ATOM 817 O O . LEU A 1 105 ? 23.713 17.439 18.627 1.00 19.56 105 LEU A O 1
ATOM 822 N N . LEU A 1 106 ? 22.274 17.623 20.344 1.00 18.03 106 LEU A N 1
ATOM 823 C CA . LEU A 1 106 ? 22.167 19.066 20.210 1.00 17.59 106 LEU A CA 1
ATOM 824 C C . LEU A 1 106 ? 23.529 19.719 20.345 1.00 18.82 106 LEU A C 1
ATOM 825 O O . LEU A 1 106 ? 23.920 20.533 19.514 1.00 18.68 106 LEU A O 1
ATOM 830 N N . TRP A 1 107 ? 24.252 19.362 21.400 1.00 19.08 107 TRP A N 1
ATOM 831 C CA . TRP A 1 107 ? 25.558 19.949 21.635 1.00 19.28 107 TRP A CA 1
ATOM 832 C C . TRP A 1 107 ? 26.557 19.611 20.533 1.00 21.97 107 TRP A C 1
ATOM 833 O O . TRP A 1 107 ? 27.242 20.495 20.012 1.00 23.28 107 TRP A O 1
ATOM 844 N N . ARG A 1 108 ? 26.645 18.333 20.181 1.00 23.61 108 ARG A N 1
ATOM 845 C CA . ARG A 1 108 ? 27.571 17.896 19.142 1.00 24.64 108 ARG A CA 1
ATOM 846 C C . ARG A 1 108 ? 27.235 18.642 17.859 1.00 24.80 108 ARG A C 1
ATOM 847 O O . ARG A 1 108 ? 28.106 18.926 17.033 1.00 25.63 108 ARG A O 1
ATOM 855 N N . TYR A 1 109 ? 25.959 18.976 17.710 1.00 24.76 109 TYR A N 1
ATOM 856 C CA . TYR A 1 109 ? 25.499 19.714 16.546 1.00 26.29 109 TYR A CA 1
ATOM 857 C C . TYR A 1 109 ? 25.994 21.162 16.652 1.00 26.89 109 TYR A C 1
ATOM 858 O O . TYR A 1 109 ? 26.547 21.714 15.700 1.00 25.55 109 TYR A O 1
ATOM 867 N N . ARG A 1 110 ? 25.802 21.755 17.827 1.00 28.13 110 ARG A N 1
ATOM 868 C CA . ARG A 1 110 ? 26.223 23.123 18.107 1.00 29.03 110 ARG A CA 1
ATOM 869 C C . ARG A 1 110 ? 27.724 23.359 17.885 1.00 27.99 110 ARG A C 1
ATOM 870 O O . ARG A 1 110 ? 28.103 24.387 17.327 1.00 27.91 110 ARG A O 1
ATOM 878 N N . VAL A 1 111 ? 28.580 22.435 18.321 1.00 25.44 111 VAL A N 1
ATOM 879 C CA . VAL A 1 111 ? 30.020 22.625 18.126 1.00 23.09 111 VAL A CA 1
ATOM 880 C C . VAL A 1 111 ? 30.473 22.112 16.774 1.00 21.32 111 VAL A C 1
ATOM 881 O O . VAL A 1 111 ? 31.659 21.908 16.555 1.00 19.73 111 VAL A O 1
ATOM 885 N N . GLY A 1 112 ? 29.514 21.894 15.879 1.00 22.04 112 GLY A N 1
ATOM 886 C CA . GLY A 1 112 ? 29.819 21.444 14.531 1.00 20.10 112 GLY A CA 1
ATOM 887 C C . GLY A 1 112 ? 30.491 20.099 14.346 1.00 20.76 112 GLY A C 1
ATOM 888 O O . GLY A 1 112 ? 31.423 19.988 13.546 1.00 18.99 112 GLY A O 1
ATOM 889 N N . GLU A 1 113 ? 30.027 19.076 15.066 1.00 20.66 113 GLU A N 1
ATOM 890 C CA . GLU A 1 113 ? 30.596 17.733 14.941 1.00 19.09 113 GLU A CA 1
ATOM 891 C C . GLU A 1 113 ? 29.569 16.740 14.398 1.00 18.64 113 GLU A C 1
ATOM 892 O O . GLU A 1 113 ? 29.752 15.530 14.480 1.00 19.98 113 GLU A O 1
ATOM 898 N N . LEU A 1 114 ? 28.472 17.266 13.870 1.00 19.71 114 LEU A N 1
ATOM 899 C CA . LEU A 1 114 ? 27.418 16.460 13.249 1.00 21.54 114 LEU A CA 1
ATOM 900 C C . LEU A 1 114 ? 26.980 17.285 12.040 1.00 23.44 114 LEU A C 1
ATOM 901 O O . LEU A 1 114 ? 26.371 18.351 12.181 1.00 23.31 114 LEU A O 1
ATOM 906 N N . PRO A 1 115 ? 27.321 16.813 10.834 1.00 23.73 115 PRO A N 1
ATOM 907 C CA . PRO A 1 115 ? 26.995 17.477 9.565 1.00 25.54 115 PRO A CA 1
ATOM 908 C C . PRO A 1 115 ? 25.562 17.235 9.076 1.00 26.15 115 PRO A C 1
ATOM 909 O O . PRO A 1 115 ? 25.328 16.475 8.135 1.00 24.37 115 PRO A O 1
ATOM 913 N N . MET A 1 116 ? 24.611 17.896 9.728 1.00 27.89 116 MET A N 1
ATOM 914 C CA . MET A 1 116 ? 23.199 17.769 9.388 1.00 28.15 116 MET A CA 1
ATOM 915 C C . MET A 1 116 ? 22.560 19.142 9.381 1.00 30.28 116 MET A C 1
ATOM 916 O O . MET A 1 116 ? 23.239 20.163 9.499 1.00 30.41 116 MET A O 1
ATOM 921 N N . GLU A 1 117 ? 21.243 19.148 9.229 1.00 33.26 117 GLU A N 1
ATOM 922 C CA . GLU A 1 117 ? 20.455 20.369 9.262 1.00 33.65 117 GLU A CA 1
ATOM 923 C C . GLU A 1 117 ? 19.270 20.026 10.157 1.00 32.82 117 GLU A C 1
ATOM 924 O O . GLU A 1 117 ? 18.229 19.575 9.678 1.00 34.83 117 GLU A O 1
ATOM 930 N N . LEU A 1 118 ? 19.443 20.209 11.462 1.00 30.40 118 LEU A N 1
ATOM 931 C CA . LEU A 1 118 ? 18.386 19.907 12.422 1.00 29.43 118 LEU A CA 1
ATOM 932 C C . LEU A 1 118 ? 17.201 20.880 12.242 1.00 28.91 118 LEU A C 1
ATOM 933 O O . LEU A 1 118 ? 17.295 22.057 12.582 1.00 29.37 118 LEU A O 1
ATOM 938 N N . ARG A 1 119 ? 16.089 20.378 11.715 1.00 28.49 119 ARG A N 1
ATOM 939 C CA . ARG A 1 119 ? 14.907 21.200 11.456 1.00 29.71 119 ARG A CA 1
ATOM 940 C C . ARG A 1 119 ? 13.991 21.394 12.644 1.00 29.57 119 ARG A C 1
ATOM 941 O O . ARG A 1 119 ? 13.426 22.471 12.826 1.00 31.30 119 ARG A O 1
ATOM 949 N N . LEU A 1 120 ? 13.830 20.347 13.444 1.00 29.41 120 LEU A N 1
ATOM 950 C CA . LEU A 1 120 ? 12.951 20.412 14.602 1.00 28.98 120 LEU A CA 1
ATOM 951 C C . LEU A 1 120 ? 13.105 19.214 15.517 1.00 28.64 120 LEU A C 1
ATOM 952 O O . LEU A 1 120 ? 13.634 18.171 15.117 1.00 25.28 120 LEU A O 1
ATOM 957 N N . VAL A 1 121 ? 12.639 19.385 16.751 1.00 28.45 121 VAL A N 1
ATOM 958 C CA . VAL A 1 121 ? 12.666 18.328 17.752 1.00 28.85 121 VAL A CA 1
ATOM 959 C C . VAL A 1 121 ? 11.214 18.071 18.143 1.00 29.21 121 VAL A C 1
ATOM 960 O O . VAL A 1 121 ? 10.502 18.978 18.572 1.00 30.22 121 VAL A O 1
ATOM 964 N N . ILE A 1 122 ? 10.775 16.833 17.968 1.00 28.53 122 ILE A N 1
ATOM 965 C CA . ILE A 1 122 ? 9.411 16.450 18.288 1.00 27.81 122 ILE A CA 1
ATOM 966 C C . ILE A 1 122 ? 9.383 15.632 19.565 1.00 29.05 122 ILE A C 1
ATOM 967 O O . ILE A 1 122 ? 10.183 14.718 19.750 1.00 30.17 122 ILE A O 1
ATOM 972 N N . SER A 1 123 ? 8.448 15.958 20.445 1.00 30.03 123 SER A N 1
ATOM 973 C CA . SER A 1 123 ? 8.351 15.273 21.721 1.00 30.86 123 SER A CA 1
ATOM 974 C C . SER A 1 123 ? 6.909 15.125 22.165 1.00 31.63 123 SER A C 1
ATOM 975 O O . SER A 1 123 ? 6.088 16.008 21.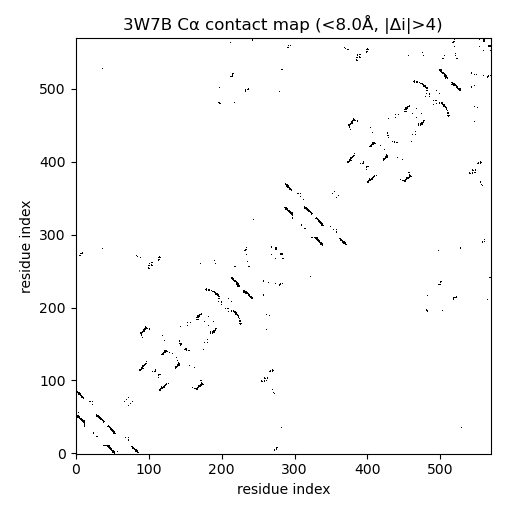934 1.00 34.06 123 SER A O 1
ATOM 978 N N . ASN A 1 124 ? 6.608 14.006 22.806 1.00 32.03 124 ASN A N 1
ATOM 979 C CA . ASN A 1 124 ? 5.266 13.748 23.303 1.00 33.11 124 ASN A CA 1
ATOM 980 C C . ASN A 1 124 ? 5.243 14.192 24.767 1.00 34.56 124 ASN A C 1
ATOM 981 O O . ASN A 1 124 ? 4.391 13.776 25.557 1.00 34.87 124 ASN A O 1
ATOM 986 N N . HIS A 1 125 ? 6.202 15.047 25.106 1.00 35.42 125 HIS A N 1
ATOM 987 C CA . HIS A 1 125 ? 6.353 15.601 26.448 1.00 36.47 125 HIS A CA 1
ATOM 988 C C . HIS A 1 125 ? 6.789 17.055 26.269 1.00 35.49 125 HIS A C 1
ATOM 989 O O . HIS A 1 125 ? 7.252 17.444 25.199 1.00 36.84 125 HIS A O 1
ATOM 996 N N . PRO A 1 126 ? 6.638 17.882 27.308 1.00 33.79 126 PRO A N 1
ATOM 997 C CA . PRO A 1 126 ? 7.057 19.275 27.143 1.00 31.65 126 PRO A CA 1
ATOM 998 C C . PRO A 1 126 ? 8.451 19.516 27.739 1.00 30.24 126 PRO A C 1
ATOM 999 O O . PRO A 1 126 ? 9.160 20.445 27.353 1.00 28.95 126 PRO A O 1
ATOM 1003 N N . ASP A 1 127 ? 8.827 18.652 28.672 1.00 28.34 127 ASP A N 1
ATOM 1004 C CA . ASP A 1 127 ? 10.107 18.727 29.378 1.00 29.44 127 ASP A CA 1
ATOM 1005 C C . ASP A 1 127 ? 11.326 19.439 28.770 1.00 26.77 127 ASP A C 1
ATOM 1006 O O . ASP A 1 127 ? 12.002 20.188 29.471 1.00 26.30 127 ASP A O 1
ATOM 1011 N N . HIS A 1 128 ? 11.621 19.217 27.492 1.00 25.31 128 HIS A N 1
ATOM 1012 C CA . HIS A 1 128 ? 12.819 19.817 26.900 1.00 24.22 128 HIS A CA 1
ATOM 1013 C C . HIS A 1 128 ? 12.654 21.093 26.060 1.00 24.06 128 HIS A C 1
ATOM 1014 O O . HIS A 1 128 ? 13.630 21.589 25.478 1.00 23.36 128 HIS A O 1
ATOM 1021 N N . ARG A 1 129 ? 11.445 21.648 26.010 1.00 24.49 129 ARG A N 1
ATOM 1022 C CA . ARG A 1 129 ? 11.235 22.852 25.212 1.00 24.10 129 ARG A CA 1
ATOM 1023 C C . ARG A 1 129 ? 12.236 23.937 25.521 1.00 24.28 129 ARG A C 1
ATOM 1024 O O . ARG A 1 129 ? 12.796 24.514 24.610 1.00 23.97 129 ARG A O 1
ATOM 1032 N N . GLU A 1 130 ? 12.475 24.207 26.801 1.00 27.74 130 GLU A N 1
ATOM 1033 C CA . GLU A 1 130 ? 13.410 25.265 27.178 1.00 31.78 130 GLU A CA 1
ATOM 1034 C C . GLU A 1 130 ? 14.833 25.086 26.666 1.00 33.77 130 GLU A C 1
ATOM 1035 O O . GLU A 1 130 ? 15.412 26.021 26.103 1.00 34.79 130 GLU A O 1
ATOM 1041 N N . GLU A 1 131 ? 15.400 23.898 26.862 1.00 34.68 131 GLU A N 1
ATOM 1042 C CA . GLU A 1 131 ? 16.760 23.645 26.422 1.00 34.06 131 GLU A CA 1
ATOM 1043 C C . GLU A 1 131 ? 16.863 23.666 24.906 1.00 31.90 131 GLU A C 1
ATOM 1044 O O . GLU A 1 131 ? 17.758 24.309 24.345 1.00 31.85 131 GLU A O 1
ATOM 1050 N N . VAL A 1 132 ? 15.944 22.972 24.243 1.00 29.28 132 VAL A N 1
ATOM 1051 C CA . VAL A 1 132 ? 15.952 22.920 22.785 1.00 27.23 132 VAL A CA 1
ATOM 1052 C C . VAL A 1 132 ? 15.831 24.293 22.142 1.00 28.67 132 VAL A C 1
ATOM 1053 O O . VAL A 1 132 ? 16.556 24.601 21.199 1.00 28.86 132 VAL A O 1
ATOM 1057 N N . GLU A 1 133 ? 14.918 25.117 22.645 1.00 29.78 133 GLU A N 1
ATOM 1058 C CA . GLU A 1 133 ? 14.730 26.438 22.069 1.00 31.33 133 GLU A CA 1
ATOM 1059 C C . GLU A 1 133 ? 15.950 27.317 22.278 1.00 31.63 133 GLU A C 1
ATOM 1060 O O . GLU A 1 133 ? 16.242 28.169 21.444 1.00 32.45 133 GLU A O 1
ATOM 1066 N N . ARG A 1 134 ? 16.681 27.098 23.369 1.00 31.76 134 ARG A N 1
ATOM 1067 C CA . ARG A 1 134 ? 17.886 27.888 23.632 1.00 32.16 134 ARG A CA 1
ATOM 1068 C C . ARG A 1 134 ? 18.909 27.623 22.514 1.00 29.61 134 ARG A C 1
ATOM 1069 O O . ARG A 1 134 ? 19.828 28.405 22.313 1.00 29.30 134 ARG A O 1
ATOM 1077 N N . PHE A 1 135 ? 18.746 26.519 21.786 1.00 27.11 135 PHE A N 1
ATOM 1078 C CA . PHE A 1 135 ? 19.653 26.198 20.675 1.00 26.76 135 PHE A CA 1
ATOM 1079 C C . PHE A 1 135 ? 19.151 26.758 19.323 1.00 25.71 135 PHE A C 1
ATOM 1080 O O . PHE A 1 135 ? 19.764 26.533 18.275 1.00 22.79 135 PHE A O 1
ATOM 1088 N N . GLY A 1 136 ? 18.036 27.486 19.353 1.00 25.07 136 GLY A N 1
ATOM 1089 C CA . GLY A 1 136 ? 17.494 28.049 18.130 1.00 23.78 136 GLY A CA 1
ATOM 1090 C C . GLY A 1 136 ? 16.844 26.998 17.245 1.00 23.29 136 GLY A C 1
ATOM 1091 O O . GLY A 1 136 ? 16.832 27.121 16.025 1.00 21.06 136 GLY A O 1
ATOM 1092 N N . ILE A 1 137 ? 16.295 25.960 17.864 1.00 23.27 137 ILE A N 1
ATOM 1093 C CA . ILE A 1 137 ? 15.653 24.884 17.123 1.00 22.45 137 ILE A CA 1
ATOM 1094 C C . ILE A 1 137 ? 14.201 24.694 17.570 1.00 20.24 137 ILE A C 1
ATOM 1095 O O . ILE A 1 137 ? 13.895 24.651 18.758 1.00 19.11 137 ILE A O 1
ATOM 1100 N N . PRO A 1 138 ? 13.285 24.600 16.609 1.00 19.48 138 PRO A N 1
ATOM 1101 C CA . PRO A 1 138 ? 11.864 24.423 16.901 1.00 20.20 138 PRO A CA 1
ATOM 1102 C C . PRO A 1 138 ? 11.554 23.189 17.725 1.00 23.39 138 PRO A C 1
ATOM 1103 O O . PRO A 1 138 ? 12.015 22.082 17.418 1.00 25.14 138 PRO A O 1
ATOM 1107 N N . TYR A 1 139 ? 10.769 23.388 18.776 1.00 25.27 139 TYR A N 1
ATOM 1108 C CA . TYR A 1 139 ? 10.368 22.297 19.633 1.00 28.87 139 TYR A CA 1
ATOM 1109 C C . TYR A 1 139 ? 8.871 22.115 19.430 1.00 33.08 139 TYR A C 1
ATOM 1110 O O . TYR A 1 139 ? 8.099 23.056 19.621 1.00 37.45 139 TYR A O 1
ATOM 1119 N N . HIS A 1 140 ? 8.461 20.913 19.036 1.00 33.69 140 HIS A N 1
ATOM 1120 C CA . HIS A 1 140 ? 7.051 20.624 18.808 1.00 33.76 140 HIS A CA 1
ATOM 1121 C C . HIS A 1 140 ? 6.533 19.610 19.804 1.00 34.57 140 HIS A C 1
ATOM 1122 O O . HIS A 1 140 ? 6.945 18.456 19.788 1.00 36.59 140 HIS A O 1
ATOM 1129 N N . HIS A 1 141 ? 5.634 20.038 20.680 1.00 35.45 141 HIS A N 1
ATOM 1130 C CA . HIS A 1 141 ? 5.069 19.118 21.649 1.00 36.35 141 HIS A CA 1
ATOM 1131 C C . HIS A 1 141 ? 3.753 18.603 21.098 1.00 37.10 141 HIS A C 1
ATOM 1132 O O . HIS A 1 141 ? 2.782 19.351 20.954 1.00 36.04 141 HIS A O 1
ATOM 1139 N N . VAL A 1 142 ? 3.742 17.319 20.765 1.00 37.26 142 VAL A N 1
ATOM 1140 C CA . VAL A 1 142 ? 2.553 16.678 20.237 1.00 38.40 142 VAL A CA 1
ATOM 1141 C C . VAL A 1 142 ? 2.302 15.429 21.060 1.00 39.51 142 VAL A C 1
ATOM 1142 O O . VAL A 1 142 ? 2.974 14.415 20.907 1.00 36.51 142 VAL A O 1
ATOM 1146 N N . PRO A 1 143 ? 1.332 15.511 21.976 1.00 43.71 143 PRO A N 1
ATOM 1147 C CA . PRO A 1 143 ? 0.949 14.414 22.862 1.00 46.86 143 PRO A CA 1
ATOM 1148 C C . PRO A 1 143 ? 0.588 13.135 22.125 1.00 50.23 143 PRO A C 1
ATOM 1149 O O . PRO A 1 143 ? 0.124 13.158 20.979 1.00 49.94 143 PRO A O 1
ATOM 1153 N N . VAL A 1 144 ? 0.815 12.020 22.807 1.00 53.77 144 VAL A N 1
ATOM 1154 C CA . VAL A 1 144 ? 0.505 10.699 22.286 1.00 58.26 144 VAL A CA 1
ATOM 1155 C C . VAL A 1 144 ? -0.527 10.101 23.250 1.00 61.23 144 VAL A C 1
ATOM 1156 O O . VAL A 1 144 ? -0.174 9.518 24.285 1.00 59.07 144 VAL A O 1
ATOM 1160 N N . GLU A 1 145 ? -1.803 10.271 22.905 1.00 65.42 145 GLU A N 1
ATOM 1161 C CA . GLU A 1 145 ? -2.907 9.787 23.728 1.00 69.31 145 GLU A CA 1
ATOM 1162 C C . GLU A 1 145 ? -3.209 8.309 23.529 1.00 71.27 145 GLU A C 1
ATOM 1163 O O . GLU A 1 145 ? -2.914 7.735 22.479 1.00 70.84 145 GLU A O 1
ATOM 1169 N N . LYS A 1 146 ? -3.813 7.711 24.552 1.00 74.22 146 LYS A N 1
ATOM 1170 C CA . LYS A 1 146 ? -4.186 6.301 24.543 1.00 76.59 146 LYS A CA 1
ATOM 1171 C C . LYS A 1 146 ? -5.174 6.048 23.407 1.00 77.18 146 LYS A C 1
ATOM 1172 O O . LYS A 1 146 ? -6.202 6.720 23.312 1.00 77.25 146 LYS A O 1
ATOM 1178 N N . GLY A 1 147 ? -4.855 5.082 22.547 1.00 77.58 147 GLY A N 1
ATOM 1179 C CA . GLY A 1 147 ? -5.723 4.768 21.423 1.00 77.83 147 GLY A CA 1
ATOM 1180 C C . GLY A 1 147 ? -5.662 5.840 20.352 1.00 78.41 147 GLY A C 1
ATOM 1181 O O . GLY A 1 147 ? -5.791 5.562 19.157 1.00 77.36 147 GLY A O 1
ATOM 1182 N N . ARG A 1 148 ? -5.463 7.076 20.797 1.00 79.64 148 ARG A N 1
ATOM 1183 C CA . ARG A 1 148 ? -5.370 8.225 19.910 1.00 80.53 148 ARG A CA 1
ATOM 1184 C C . ARG A 1 148 ? -3.954 8.311 19.352 1.00 80.35 148 ARG A C 1
ATOM 1185 O O . ARG A 1 148 ? -3.414 9.399 19.145 1.00 80.76 148 ARG A O 1
ATOM 1193 N N . LYS A 1 149 ? -3.360 7.144 19.123 1.00 79.43 149 LYS A N 1
ATOM 1194 C CA . LYS A 1 149 ? -2.014 7.045 18.581 1.00 77.84 149 LYS A CA 1
ATOM 1195 C C . LYS A 1 149 ? -2.010 7.564 17.154 1.00 77.46 149 LYS A C 1
ATOM 1196 O O . LYS A 1 149 ? -1.204 8.422 16.800 1.00 77.77 149 LYS A O 1
ATOM 1202 N N . GLU A 1 150 ? -2.915 7.034 16.337 1.00 77.19 150 GLU A N 1
ATOM 1203 C CA . GLU A 1 150 ? -3.019 7.449 14.945 1.00 77.27 150 GLU A CA 1
ATOM 1204 C C . GLU A 1 150 ? -3.155 8.967 14.931 1.00 75.54 150 GLU A C 1
ATOM 1205 O O . GLU A 1 150 ? -2.645 9.649 14.034 1.00 75.24 150 GLU A O 1
ATOM 1211 N N . GLU A 1 151 ? -3.849 9.487 15.939 1.00 72.57 151 GLU A N 1
ATOM 1212 C CA . GLU A 1 151 ? -4.057 10.920 16.068 1.00 70.08 151 GLU A CA 1
ATOM 1213 C C . GLU A 1 151 ? -2.691 11.601 16.045 1.00 68.07 151 GLU A C 1
ATOM 1214 O O . GLU A 1 151 ? -2.393 12.390 15.148 1.00 67.17 151 GLU A O 1
ATOM 1220 N N . ALA A 1 152 ? -1.856 11.273 17.025 1.00 65.48 152 ALA A N 1
ATOM 1221 C CA . ALA A 1 152 ? -0.519 11.845 17.116 1.00 63.08 152 ALA A CA 1
ATOM 1222 C C . ALA A 1 152 ? 0.309 11.668 15.828 1.00 61.67 152 ALA A C 1
ATOM 1223 O O . ALA A 1 152 ? 0.656 12.651 15.176 1.00 61.32 152 ALA A O 1
ATOM 1225 N N . GLU A 1 153 ? 0.612 10.425 15.458 1.00 60.11 153 GLU A N 1
ATOM 1226 C CA . GLU A 1 153 ? 1.416 10.143 14.266 1.00 58.98 153 GLU A CA 1
ATOM 1227 C C . GLU A 1 153 ? 1.094 10.948 13.007 1.00 59.40 153 GLU A C 1
ATOM 1228 O O . GLU A 1 153 ? 1.985 11.232 12.199 1.00 59.50 153 GLU A O 1
ATOM 1234 N N . GLU A 1 154 ? -0.170 11.305 12.817 1.00 59.80 154 GLU A N 1
ATOM 1235 C CA . GLU A 1 154 ? -0.541 12.082 11.639 1.00 58.92 154 GLU A CA 1
ATOM 1236 C C . GLU A 1 154 ? 0.175 13.431 11.684 1.00 57.19 154 GLU A C 1
ATOM 1237 O O . GLU A 1 154 ? 0.767 13.867 10.695 1.00 56.79 154 GLU A O 1
ATOM 1243 N N . ARG A 1 155 ? 0.132 14.083 12.843 1.00 55.61 155 ARG A N 1
ATOM 1244 C CA . ARG A 1 155 ? 0.777 15.378 13.015 1.00 54.43 155 ARG A CA 1
ATOM 1245 C C . ARG A 1 155 ? 2.270 15.245 12.740 1.00 51.74 155 ARG A C 1
ATOM 1246 O O . ARG A 1 155 ? 2.828 15.966 11.913 1.00 51.08 155 ARG A O 1
ATOM 1254 N N . ILE A 1 156 ? 2.906 14.306 13.433 1.00 48.81 156 ILE A N 1
ATOM 1255 C CA . ILE A 1 156 ? 4.333 14.062 13.271 1.00 47.26 156 ILE A CA 1
ATOM 1256 C C . ILE A 1 156 ? 4.721 13.903 11.802 1.00 45.78 156 ILE A C 1
ATOM 1257 O O . ILE A 1 156 ? 5.675 14.531 11.329 1.00 44.83 156 ILE A O 1
ATOM 1262 N N . LEU A 1 157 ? 3.991 13.067 11.074 1.00 44.32 157 LEU A N 1
ATOM 1263 C CA . LEU A 1 157 ? 4.303 12.882 9.666 1.00 43.52 157 LEU A CA 1
ATOM 1264 C C . LEU A 1 157 ? 4.188 14.199 8.919 1.00 42.52 157 LEU A C 1
ATOM 1265 O O . LEU A 1 157 ? 5.127 14.615 8.241 1.00 43.01 157 LEU A O 1
ATOM 1270 N N . ALA A 1 158 ? 3.042 14.862 9.050 1.00 41.13 158 ALA A N 1
ATOM 1271 C CA . ALA A 1 158 ? 2.828 16.134 8.369 1.00 39.60 158 ALA A CA 1
ATOM 1272 C C . ALA A 1 158 ? 4.001 17.057 8.678 1.00 39.18 158 ALA A C 1
ATOM 1273 O O . ALA A 1 158 ? 4.544 17.717 7.784 1.00 37.88 158 ALA A O 1
ATOM 1275 N N . LEU A 1 159 ? 4.393 17.083 9.952 1.00 38.41 159 LEU A N 1
ATOM 1276 C CA . LEU A 1 159 ? 5.517 17.895 10.406 1.00 37.30 159 LEU A CA 1
ATOM 1277 C C . LEU A 1 159 ? 6.797 17.585 9.643 1.00 37.04 159 LEU A C 1
ATOM 1278 O O . LEU A 1 159 ? 7.415 18.485 9.078 1.00 37.45 159 LEU A O 1
ATOM 1283 N N . LEU A 1 160 ? 7.190 16.312 9.631 1.00 36.12 160 LEU A N 1
ATOM 1284 C CA . LEU A 1 160 ? 8.407 15.890 8.931 1.00 37.09 160 LEU A CA 1
ATOM 1285 C C . LEU A 1 160 ? 8.315 16.138 7.417 1.00 38.00 160 LEU A C 1
ATOM 1286 O O . LEU A 1 160 ? 9.265 16.635 6.786 1.00 34.76 160 LEU A O 1
ATOM 1291 N N . GLU A 1 161 ? 7.165 15.800 6.839 1.00 40.25 161 GLU A N 1
ATOM 1292 C CA . GLU A 1 161 ? 6.955 15.986 5.411 1.00 42.86 161 GLU A CA 1
ATOM 1293 C C . GLU A 1 161 ? 7.015 17.465 5.052 1.00 41.80 161 GLU A C 1
ATOM 1294 O O . GLU A 1 161 ? 7.544 17.837 4.006 1.00 43.56 161 GLU A O 1
ATOM 1300 N N . ALA A 1 162 ? 6.486 18.310 5.928 1.00 40.70 162 ALA A N 1
ATOM 1301 C CA . ALA A 1 162 ? 6.504 19.747 5.697 1.00 39.57 162 ALA A CA 1
ATOM 1302 C C . ALA A 1 162 ? 7.944 20.264 5.722 1.00 39.29 162 ALA A C 1
ATOM 1303 O O . ALA A 1 162 ? 8.324 21.116 4.920 1.00 38.89 162 ALA A O 1
ATOM 1305 N N . GLU A 1 163 ? 8.744 19.730 6.640 1.00 39.21 163 GLU A N 1
ATOM 1306 C CA . GLU A 1 163 ? 10.135 20.145 6.786 1.00 38.94 163 GLU A CA 1
ATOM 1307 C C . GLU A 1 163 ? 11.125 19.468 5.825 1.00 38.26 163 GLU A C 1
ATOM 1308 O O . GLU A 1 163 ? 12.262 19.927 5.675 1.00 38.49 163 GLU A O 1
ATOM 1314 N N . GLY A 1 164 ? 10.701 18.385 5.178 1.00 35.51 164 GLY A N 1
ATOM 1315 C CA . GLY A 1 164 ? 11.586 17.691 4.259 1.00 32.36 164 GLY A CA 1
ATOM 1316 C C . GLY A 1 164 ? 12.616 16.872 5.013 1.00 32.22 164 GLY A C 1
ATOM 1317 O O . GLY A 1 164 ? 13.781 16.790 4.628 1.00 31.38 164 GLY A O 1
ATOM 1318 N N . VAL A 1 165 ? 12.185 16.258 6.105 1.00 30.65 165 VAL A N 1
ATOM 1319 C CA . VAL A 1 165 ? 13.083 15.462 6.904 1.00 30.33 165 VAL A CA 1
ATOM 1320 C C . VAL A 1 165 ? 13.537 14.227 6.122 1.00 31.68 165 VAL A C 1
ATOM 1321 O O . VAL A 1 165 ? 12.716 13.447 5.635 1.00 31.63 165 VAL A O 1
ATOM 1325 N N . GLU A 1 166 ? 14.854 14.067 5.994 1.00 32.10 166 GLU A N 1
ATOM 1326 C CA . GLU A 1 166 ? 15.446 12.936 5.280 1.00 30.97 166 GLU A CA 1
ATOM 1327 C C . GLU A 1 166 ? 15.889 11.882 6.281 1.00 29.96 166 GLU A C 1
ATOM 1328 O O . GLU A 1 166 ? 16.025 10.707 5.942 1.00 31.66 166 GLU A O 1
ATOM 1334 N N . LEU A 1 167 ? 16.131 12.311 7.516 1.00 26.21 167 LEU A N 1
ATOM 1335 C CA . LEU A 1 167 ? 16.580 11.408 8.566 1.00 22.40 167 LEU A CA 1
ATOM 1336 C C . LEU A 1 167 ? 15.827 11.664 9.849 1.00 21.99 167 LEU A C 1
ATOM 1337 O O . LEU A 1 167 ? 15.700 12.805 10.277 1.00 24.72 167 LEU A O 1
ATOM 1342 N N . VAL A 1 168 ? 15.310 10.613 10.459 1.00 19.47 168 VAL A N 1
ATOM 1343 C CA . VAL A 1 168 ? 14.635 10.783 11.730 1.00 19.83 168 VAL A CA 1
ATOM 1344 C C . VAL A 1 168 ? 15.516 10.058 12.736 1.00 20.95 168 VAL A C 1
ATOM 1345 O O . VAL A 1 168 ? 15.941 8.932 12.479 1.00 22.93 168 VAL A O 1
ATOM 1349 N N . VAL A 1 169 ? 15.811 10.711 13.858 1.00 19.23 169 VAL A N 1
ATOM 1350 C CA . VAL A 1 169 ? 16.640 10.125 14.904 1.00 19.34 169 VAL A CA 1
ATOM 1351 C C . VAL A 1 169 ? 15.831 9.960 16.187 1.00 21.09 169 VAL A C 1
ATOM 1352 O O . VAL A 1 169 ? 15.376 10.950 16.768 1.00 23.98 169 VAL A O 1
ATOM 1356 N N . LEU A 1 170 ? 15.648 8.723 16.637 1.00 20.04 170 LEU A N 1
ATOM 1357 C CA . LEU A 1 170 ? 14.883 8.492 17.863 1.00 20.20 170 LEU A CA 1
ATOM 1358 C C . LEU A 1 170 ? 15.814 8.575 19.068 1.00 20.54 170 LEU A C 1
ATOM 1359 O O . LEU A 1 170 ? 16.449 7.598 19.443 1.00 21.92 170 LEU A O 1
ATOM 1364 N N . ALA A 1 171 ? 15.899 9.759 19.667 1.00 21.69 171 ALA A N 1
ATOM 1365 C CA . ALA A 1 171 ? 16.772 9.979 20.819 1.00 23.69 171 ALA A CA 1
ATOM 1366 C C . ALA A 1 171 ? 16.111 9.548 22.117 1.00 25.42 171 ALA A C 1
ATOM 1367 O O . ALA A 1 171 ? 15.907 10.365 23.021 1.00 26.20 171 ALA A O 1
ATOM 1369 N N . ARG A 1 172 ? 15.807 8.256 22.209 1.00 26.49 172 ARG A N 1
ATOM 1370 C CA . ARG A 1 172 ? 15.126 7.684 23.362 1.00 29.01 172 ARG A CA 1
ATOM 1371 C C . ARG A 1 172 ? 13.697 8.182 23.361 1.00 31.41 172 ARG A C 1
ATOM 1372 O O . ARG A 1 172 ? 13.250 8.852 24.297 1.00 32.65 172 ARG A O 1
ATOM 1380 N N . TYR A 1 173 ? 13.002 7.880 22.268 1.00 33.71 173 TYR A N 1
ATOM 1381 C CA . TYR A 1 173 ? 11.592 8.215 22.104 1.00 36.24 173 TYR A CA 1
ATOM 1382 C C . TYR A 1 173 ? 10.902 6.961 22.661 1.00 37.89 173 TYR A C 1
ATOM 1383 O O . TYR A 1 173 ? 11.164 5.857 22.182 1.00 38.87 173 TYR A O 1
ATOM 1392 N N . MET A 1 174 ? 10.042 7.119 23.668 1.00 38.67 174 MET A N 1
ATOM 1393 C CA . MET A 1 174 ? 9.384 5.970 24.301 1.00 39.80 174 MET A CA 1
ATOM 1394 C C . MET A 1 174 ? 8.056 5.476 23.730 1.00 40.52 174 MET A C 1
ATOM 1395 O O . MET A 1 174 ? 7.391 4.654 24.356 1.00 39.83 174 MET A O 1
ATOM 1400 N N . GLN A 1 175 ? 7.661 5.959 22.558 1.00 41.18 175 GLN A N 1
ATOM 1401 C CA . GLN A 1 175 ? 6.405 5.513 21.966 1.00 42.32 175 GLN A CA 1
ATOM 1402 C C . GLN A 1 175 ? 6.675 4.684 20.723 1.00 43.98 175 GLN A C 1
ATOM 1403 O O . GLN A 1 175 ? 7.597 4.971 19.957 1.00 46.34 175 GLN A O 1
ATOM 1409 N N . ILE A 1 176 ? 5.868 3.650 20.523 1.00 44.39 176 ILE A N 1
ATOM 1410 C CA . ILE A 1 176 ? 6.028 2.774 19.371 1.00 44.69 176 ILE A CA 1
ATOM 1411 C C . ILE A 1 176 ? 5.533 3.438 18.084 1.00 43.68 176 ILE A C 1
ATOM 1412 O O . ILE A 1 176 ? 4.637 4.285 18.109 1.00 44.25 176 ILE A O 1
ATOM 1417 N N . LEU A 1 177 ? 6.121 3.051 16.958 1.00 42.72 177 LEU A N 1
ATOM 1418 C CA . LEU A 1 177 ? 5.738 3.614 15.675 1.00 43.22 177 LEU A CA 1
ATOM 1419 C C . LEU A 1 177 ? 5.081 2.572 14.788 1.00 44.81 177 LEU A C 1
ATOM 1420 O O . LEU A 1 177 ? 5.676 1.541 14.473 1.00 44.53 177 LEU A O 1
ATOM 1425 N N . SER A 1 178 ? 3.851 2.852 14.380 1.00 46.64 178 SER A N 1
ATOM 1426 C CA . SER A 1 178 ? 3.114 1.946 13.517 1.00 47.44 178 SER A CA 1
ATOM 1427 C C . SER A 1 178 ? 3.924 1.687 12.251 1.00 48.22 178 SER A C 1
ATOM 1428 O O . SER A 1 178 ? 4.653 2.559 11.775 1.00 48.38 178 SER A O 1
ATOM 1431 N N . PRO A 1 179 ? 3.810 0.472 11.693 1.00 48.53 179 PRO A N 1
ATOM 1432 C CA . PRO A 1 179 ? 4.528 0.091 10.476 1.00 47.22 179 PRO A CA 1
ATOM 1433 C C . PRO A 1 179 ? 4.308 1.086 9.340 1.00 46.70 179 PRO A C 1
ATOM 1434 O O . PRO A 1 179 ? 5.177 1.273 8.489 1.00 48.20 179 PRO A O 1
ATOM 1438 N N . GLY A 1 180 ? 3.139 1.719 9.333 1.00 45.49 180 GLY A N 1
ATOM 1439 C CA . GLY A 1 180 ? 2.821 2.683 8.296 1.00 44.75 180 GLY A CA 1
ATOM 1440 C C . GLY A 1 180 ? 3.797 3.839 8.305 1.00 46.05 180 GLY A C 1
ATOM 1441 O O . GLY A 1 180 ? 4.292 4.258 7.251 1.00 45.78 180 GLY A O 1
ATOM 1442 N N . PHE A 1 181 ? 4.078 4.350 9.502 1.00 46.16 181 PHE A N 1
ATOM 1443 C CA . PHE A 1 181 ? 5.003 5.465 9.676 1.00 46.85 181 PHE A CA 1
ATOM 1444 C C . PHE A 1 181 ? 6.410 5.060 9.239 1.00 46.79 181 PHE A C 1
ATOM 1445 O O . PHE A 1 181 ? 7.018 5.722 8.390 1.00 46.61 181 PHE A O 1
ATOM 1453 N N . VAL A 1 182 ? 6.918 3.974 9.820 1.00 45.44 182 VAL A N 1
ATOM 1454 C CA . VAL A 1 182 ? 8.250 3.475 9.490 1.00 44.80 182 VAL A CA 1
ATOM 1455 C C . VAL A 1 182 ? 8.382 3.270 7.979 1.00 44.63 182 VAL A C 1
ATOM 1456 O O . VAL A 1 182 ? 9.447 3.470 7.399 1.00 42.93 182 VAL A O 1
ATOM 1460 N N . GLU A 1 183 ? 7.276 2.890 7.352 1.00 45.27 183 GLU A N 1
ATOM 1461 C CA . GLU A 1 183 ? 7.227 2.644 5.920 1.00 46.40 183 GLU A CA 1
ATOM 1462 C C . GLU A 1 183 ? 7.611 3.865 5.067 1.00 44.76 183 GLU A C 1
ATOM 1463 O O . GLU A 1 183 ? 8.007 3.723 3.907 1.00 42.22 183 GLU A O 1
ATOM 1469 N N . ARG A 1 184 ? 7.514 5.061 5.643 1.00 45.04 184 ARG A N 1
ATOM 1470 C CA . ARG A 1 184 ? 7.844 6.285 4.912 1.00 45.13 184 ARG A CA 1
ATOM 1471 C C . ARG A 1 184 ? 9.282 6.741 5.133 1.00 42.55 184 ARG A C 1
ATOM 1472 O O . ARG A 1 184 ? 9.734 7.734 4.558 1.00 40.81 184 ARG A O 1
ATOM 1480 N N . PHE A 1 185 ? 10.003 6.014 5.975 1.00 40.59 185 PHE A N 1
ATOM 1481 C CA . PHE A 1 185 ? 11.389 6.354 6.246 1.00 38.70 185 PHE A CA 1
ATOM 1482 C C . PHE A 1 185 ? 12.262 5.106 6.275 1.00 37.13 185 PHE A C 1
ATOM 1483 O O . PHE A 1 185 ? 12.821 4.738 7.307 1.00 39.45 185 PHE A O 1
ATOM 1491 N N . PRO A 1 186 ? 12.383 4.433 5.123 1.00 34.68 186 PRO A N 1
ATOM 1492 C CA . PRO A 1 186 ? 13.184 3.214 4.977 1.00 33.44 186 PRO A CA 1
ATOM 1493 C C . PRO A 1 186 ? 14.670 3.472 5.216 1.00 32.67 186 PRO A C 1
ATOM 1494 O O . PRO A 1 186 ? 15.293 4.282 4.523 1.00 32.08 186 PRO A O 1
ATOM 1498 N N . MET A 1 187 ? 15.235 2.781 6.199 1.00 31.33 187 MET A N 1
ATOM 1499 C CA . MET A 1 187 ? 16.639 2.953 6.526 1.00 29.76 187 MET A CA 1
ATOM 1500 C C . MET A 1 187 ? 16.954 4.445 6.654 1.00 28.77 187 MET A C 1
ATOM 1501 O O . MET A 1 187 ? 17.998 4.917 6.192 1.00 27.03 187 MET A O 1
ATOM 1506 N N . ARG A 1 188 ? 16.029 5.174 7.281 1.00 28.48 188 ARG A N 1
ATOM 1507 C CA . ARG A 1 188 ? 16.165 6.612 7.519 1.00 28.08 188 ARG A CA 1
ATOM 1508 C C . ARG A 1 188 ? 15.793 6.945 8.955 1.00 26.48 188 ARG A C 1
ATOM 1509 O O . ARG A 1 188 ? 15.808 8.105 9.351 1.00 26.47 188 ARG A O 1
ATOM 1517 N N . ILE A 1 189 ? 15.453 5.920 9.731 1.00 24.98 189 ILE A N 1
ATOM 1518 C CA . ILE A 1 189 ? 15.111 6.112 11.135 1.00 22.34 189 ILE A CA 1
ATOM 1519 C C . ILE A 1 189 ? 16.107 5.346 12.017 1.00 21.16 189 ILE A C 1
ATOM 1520 O O . ILE A 1 189 ? 16.079 4.117 12.089 1.00 19.18 189 ILE A O 1
ATOM 1525 N N . ILE A 1 190 ? 16.988 6.086 12.681 1.00 19.04 190 ILE A N 1
ATOM 1526 C CA . ILE A 1 190 ? 17.986 5.489 13.557 1.00 17.76 190 ILE A CA 1
ATOM 1527 C C . ILE A 1 190 ? 17.484 5.489 14.998 1.00 18.59 190 ILE A C 1
ATOM 1528 O O . ILE A 1 190 ? 16.958 6.491 15.477 1.00 18.12 190 ILE A O 1
ATOM 1533 N N . ASN A 1 191 ? 17.649 4.359 15.682 1.00 19.94 191 ASN A N 1
ATOM 1534 C CA . ASN A 1 191 ? 17.204 4.224 17.064 1.00 20.67 191 ASN A CA 1
ATOM 1535 C C . ASN A 1 191 ? 18.314 3.708 17.984 1.00 21.87 191 ASN A C 1
ATOM 1536 O O . ASN A 1 191 ? 19.288 3.126 17.525 1.00 22.69 191 ASN A O 1
ATOM 1541 N N . ILE A 1 192 ? 18.149 3.910 19.286 1.00 24.06 192 ILE A N 1
ATOM 1542 C CA . ILE A 1 192 ? 19.131 3.472 20.275 1.00 27.46 192 ILE A CA 1
ATOM 1543 C C . ILE A 1 192 ? 18.418 2.739 21.405 1.00 31.48 192 ILE A C 1
ATOM 1544 O O . ILE A 1 192 ? 17.276 3.059 21.732 1.00 31.26 192 ILE A O 1
ATOM 1549 N N . HIS A 1 193 ? 19.088 1.749 21.991 1.00 37.35 193 HIS A N 1
ATOM 1550 C CA . HIS A 1 193 ? 18.519 0.994 23.106 1.00 42.64 193 HIS A CA 1
ATOM 1551 C C . HIS A 1 193 ? 19.576 0.238 23.917 1.00 45.06 193 HIS A C 1
ATOM 1552 O O . HIS A 1 193 ? 20.686 -0.014 23.449 1.00 44.02 193 HIS A O 1
ATOM 1559 N N . HIS A 1 194 ? 19.216 -0.099 25.149 1.00 49.42 194 HIS A N 1
ATOM 1560 C CA . HIS A 1 194 ? 20.097 -0.814 26.067 1.00 54.17 194 HIS A CA 1
ATOM 1561 C C . HIS A 1 194 ? 20.239 -2.279 25.678 1.00 55.96 194 HIS A C 1
ATOM 1562 O O . HIS A 1 194 ? 19.301 -2.882 25.158 1.00 55.36 194 HIS A O 1
ATOM 1569 N N . SER A 1 195 ? 21.415 -2.843 25.941 1.00 59.08 195 SER A N 1
ATOM 1570 C CA . SER A 1 195 ? 21.698 -4.247 25.650 1.00 62.17 195 SER A CA 1
ATOM 1571 C C . SER A 1 195 ? 22.393 -4.841 26.869 1.00 63.38 195 SER A C 1
ATOM 1572 O O . SER A 1 195 ? 22.917 -4.102 27.699 1.00 64.30 195 SER A O 1
ATOM 1575 N N . PHE A 1 196 ? 22.394 -6.167 26.984 1.00 64.92 196 PHE A N 1
ATOM 1576 C CA . PHE A 1 196 ? 23.033 -6.834 28.122 1.00 66.48 196 PHE A CA 1
ATOM 1577 C C . PHE A 1 196 ? 23.575 -8.230 27.791 1.00 67.54 196 PHE A C 1
ATOM 1578 O O . PHE A 1 196 ? 23.465 -8.705 26.661 1.00 66.89 196 PHE A O 1
ATOM 1586 N N . LEU A 1 197 ? 24.164 -8.875 28.796 1.00 69.06 197 LEU A N 1
ATOM 1587 C CA . LEU A 1 197 ? 24.702 -10.225 28.655 0.50 70.92 197 LEU A CA 1
ATOM 1588 C C . LEU A 1 197 ? 24.473 -11.014 29.941 1.00 73.43 197 LEU A C 1
ATOM 1589 O O . LEU A 1 197 ? 25.192 -10.829 30.925 1.00 73.53 197 LEU A O 1
ATOM 1594 N N . PRO A 1 198 ? 23.459 -11.899 29.956 1.00 75.84 198 PRO A N 1
ATOM 1595 C CA . PRO A 1 198 ? 22.546 -12.172 28.837 1.00 77.09 198 PRO A CA 1
ATOM 1596 C C . PRO A 1 198 ? 21.518 -11.052 28.670 1.00 78.28 198 PRO A C 1
ATOM 1597 O O . PRO A 1 198 ? 21.392 -10.187 29.536 1.00 79.32 198 PRO A O 1
ATOM 1601 N N . ALA A 1 199 ? 20.783 -11.076 27.561 1.00 78.40 199 ALA A N 1
ATOM 1602 C CA . ALA A 1 199 ? 19.764 -10.062 27.294 1.00 78.96 199 ALA A CA 1
ATOM 1603 C C . ALA A 1 199 ? 18.735 -10.046 28.427 1.00 79.70 199 ALA A C 1
ATOM 1604 O O . ALA A 1 199 ? 18.416 -11.094 28.986 1.00 79.42 199 ALA A O 1
ATOM 1606 N N . PHE A 1 200 ? 18.219 -8.865 28.764 1.00 81.08 200 PHE A N 1
ATOM 1607 C CA . PHE A 1 200 ? 17.242 -8.740 29.849 1.00 83.16 200 PHE A CA 1
ATOM 1608 C C . PHE A 1 200 ? 15.880 -8.179 29.450 1.00 83.90 200 PHE A C 1
ATOM 1609 O O . PHE A 1 200 ? 15.654 -6.967 29.490 1.00 84.09 200 PHE A O 1
ATOM 1617 N N . ALA A 1 201 ? 14.969 -9.073 29.081 1.00 84.47 201 ALA A N 1
ATOM 1618 C CA . ALA A 1 201 ? 13.620 -8.683 28.697 1.00 84.82 201 ALA A CA 1
ATOM 1619 C C . ALA A 1 201 ? 12.752 -8.649 29.952 1.00 84.94 201 ALA A C 1
ATOM 1620 O O . ALA A 1 201 ? 12.455 -9.689 30.539 1.00 84.83 201 ALA A O 1
ATOM 1622 N N . GLY A 1 202 ? 12.356 -7.452 30.370 1.00 84.94 202 GLY A N 1
ATOM 1623 C CA . GLY A 1 202 ? 11.527 -7.336 31.554 1.00 85.35 202 GLY A CA 1
ATOM 1624 C C . GLY A 1 202 ? 11.287 -5.898 31.954 1.00 86.11 202 GLY A C 1
ATOM 1625 O O . GLY A 1 202 ? 11.471 -4.989 31.147 1.00 85.84 202 GLY A O 1
ATOM 1626 N N . ALA A 1 203 ? 10.869 -5.698 33.201 1.00 87.70 203 ALA A N 1
ATOM 1627 C CA . ALA A 1 203 ? 10.608 -4.364 33.735 1.00 88.83 203 ALA A CA 1
ATOM 1628 C C . ALA A 1 203 ? 11.788 -3.930 34.600 1.00 89.43 203 ALA A C 1
ATOM 1629 O O . ALA A 1 203 ? 12.071 -4.545 35.627 1.00 89.90 203 ALA A O 1
ATOM 1631 N N . ASP A 1 204 ? 12.470 -2.870 34.175 1.00 89.35 204 ASP A N 1
ATOM 1632 C CA . ASP A 1 204 ? 13.626 -2.338 34.894 1.00 89.29 204 ASP A CA 1
ATOM 1633 C C . ASP A 1 204 ? 14.881 -3.173 34.669 1.00 88.47 204 ASP A C 1
ATOM 1634 O O . ASP A 1 204 ? 15.508 -3.632 35.623 1.00 89.31 204 ASP A O 1
ATOM 1639 N N . PRO A 1 205 ? 15.262 -3.384 33.400 1.00 86.21 205 PRO A N 1
ATOM 1640 C CA . PRO A 1 205 ? 16.457 -4.172 33.093 1.00 83.81 205 PRO A CA 1
ATOM 1641 C C . PRO A 1 205 ? 17.706 -3.719 33.860 1.00 81.37 205 PRO A C 1
ATOM 1642 O O . PRO A 1 205 ? 18.528 -4.546 34.253 1.00 81.84 205 PRO A O 1
ATOM 1646 N N . TYR A 1 206 ? 17.846 -2.412 34.074 1.00 77.41 206 TYR A N 1
ATOM 1647 C CA . TYR A 1 206 ? 18.997 -1.885 34.806 1.00 73.16 206 TYR A CA 1
ATOM 1648 C C . TYR A 1 206 ? 18.948 -2.303 36.268 1.00 72.60 206 TYR A C 1
ATOM 1649 O O . TYR A 1 206 ? 19.803 -1.927 37.068 1.00 72.68 206 TYR A O 1
ATOM 1658 N N . ARG A 1 207 ? 17.934 -3.081 36.614 1.00 71.70 207 ARG A N 1
ATOM 1659 C CA . ARG A 1 207 ? 17.782 -3.561 37.974 1.00 71.02 207 ARG A CA 1
ATOM 1660 C C . ARG A 1 207 ? 17.984 -5.072 37.907 1.00 69.49 207 ARG A C 1
ATOM 1661 O O . ARG A 1 207 ? 18.353 -5.707 38.895 1.00 69.05 207 ARG A O 1
ATOM 1669 N N . GLN A 1 208 ? 17.753 -5.633 36.722 1.00 67.98 208 GLN A N 1
ATOM 1670 C CA . GLN A 1 208 ? 17.919 -7.065 36.492 1.00 65.58 208 GLN A CA 1
ATOM 1671 C C . GLN A 1 208 ? 19.368 -7.372 36.142 1.00 63.99 208 GLN A C 1
ATOM 1672 O O . GLN A 1 208 ? 19.864 -8.459 36.432 1.00 64.10 208 GLN A O 1
ATOM 1678 N N . ALA A 1 209 ? 20.036 -6.417 35.500 1.00 62.03 209 ALA A N 1
ATOM 1679 C CA . ALA A 1 209 ? 21.437 -6.587 35.127 1.00 59.99 209 ALA A CA 1
ATOM 1680 C C . ALA A 1 209 ? 22.247 -6.538 36.412 1.00 58.82 209 ALA A C 1
ATOM 1681 O O . ALA A 1 209 ? 23.161 -7.332 36.615 1.00 58.90 209 ALA A O 1
ATOM 1683 N N . TYR A 1 210 ? 21.897 -5.592 37.277 1.00 57.81 210 TYR A N 1
ATOM 1684 C CA . TYR A 1 210 ? 22.560 -5.428 38.563 1.00 57.18 210 TYR A CA 1
ATOM 1685 C C . TYR A 1 210 ? 22.263 -6.651 39.434 1.00 57.52 210 TYR A C 1
ATOM 1686 O O . TYR A 1 210 ? 23.093 -7.067 40.246 1.00 57.20 210 TYR A O 1
ATOM 1695 N N . GLU A 1 211 ? 21.072 -7.217 39.243 1.00 56.96 211 GLU A N 1
ATOM 1696 C CA . GLU A 1 211 ? 20.598 -8.384 39.992 1.00 56.18 211 GLU A CA 1
ATOM 1697 C C . GLU A 1 211 ? 21.286 -9.682 39.558 1.00 54.41 211 GLU A C 1
ATOM 1698 O O . GLU A 1 211 ? 21.376 -10.638 40.331 1.00 54.40 211 GLU A O 1
ATOM 1704 N N . ARG A 1 212 ? 21.756 -9.709 38.316 1.00 51.43 212 ARG A N 1
ATOM 1705 C CA . ARG A 1 212 ? 22.440 -10.871 37.765 1.00 49.06 212 ARG A CA 1
ATOM 1706 C C . ARG A 1 212 ? 23.960 -10.711 37.968 1.00 47.58 212 ARG A C 1
ATOM 1707 O O . ARG A 1 212 ? 24.731 -11.668 37.821 1.00 47.51 212 ARG A O 1
ATOM 1715 N N . GLY A 1 213 ? 24.374 -9.495 38.319 1.00 44.52 213 GLY A N 1
ATOM 1716 C CA . GLY A 1 213 ? 25.779 -9.211 38.545 1.00 40.65 213 GLY A CA 1
ATOM 1717 C C . GLY A 1 213 ? 26.603 -9.092 37.272 1.00 37.83 213 GLY A C 1
ATOM 1718 O O . GLY A 1 213 ? 27.733 -9.572 37.224 1.00 39.01 213 GLY A O 1
ATOM 1719 N N . VAL A 1 214 ? 26.057 -8.451 36.243 1.00 32.17 214 VAL A N 1
ATOM 1720 C CA . VAL A 1 214 ? 26.779 -8.298 34.986 1.00 27.84 214 VAL A CA 1
ATOM 1721 C C . VAL A 1 214 ? 28.012 -7.414 35.125 1.00 26.95 214 VAL A C 1
ATOM 1722 O O . VAL A 1 214 ? 28.096 -6.583 36.023 1.00 25.02 214 VAL A O 1
ATOM 1726 N N . LYS A 1 215 ? 28.976 -7.600 34.231 1.00 26.83 215 LYS A N 1
ATOM 1727 C CA . LYS A 1 215 ? 30.209 -6.816 34.261 1.00 24.85 215 LYS A CA 1
ATOM 1728 C C . LYS A 1 215 ? 30.265 -5.943 33.016 1.00 25.36 215 LYS A C 1
ATOM 1729 O O . LYS A 1 215 ? 31.300 -5.353 32.707 1.00 25.56 215 LYS A O 1
ATOM 1735 N N . LEU A 1 216 ? 29.137 -5.872 32.310 1.00 24.38 216 LEU A N 1
ATOM 1736 C CA . LEU A 1 216 ? 29.030 -5.092 31.086 1.00 26.67 216 LEU A CA 1
ATOM 1737 C C . LEU A 1 216 ? 27.644 -4.520 30.866 1.00 27.53 216 LEU A C 1
ATOM 1738 O O . LEU A 1 216 ? 26.639 -5.122 31.249 1.00 29.43 216 LEU A O 1
ATOM 1743 N N . ILE A 1 217 ? 27.612 -3.365 30.211 1.00 25.81 217 ILE A N 1
ATOM 1744 C CA . ILE A 1 217 ? 26.376 -2.702 29.841 1.00 24.73 217 ILE A CA 1
ATOM 1745 C C . ILE A 1 217 ? 26.546 -2.470 28.342 1.00 23.24 217 ILE A C 1
ATOM 1746 O O . ILE A 1 217 ? 27.600 -2.013 27.902 1.00 24.24 217 ILE A O 1
ATOM 1751 N N . GLY A 1 218 ? 25.531 -2.802 27.556 1.00 20.72 218 GLY A N 1
ATOM 1752 C CA . GLY A 1 218 ? 25.614 -2.591 26.124 1.00 20.35 218 GLY A CA 1
ATOM 1753 C C . GLY A 1 218 ? 24.576 -1.602 25.618 1.00 20.73 218 GLY A C 1
ATOM 1754 O O . GLY A 1 218 ? 23.628 -1.256 26.320 1.00 21.90 218 GLY A O 1
ATOM 1755 N N . ALA A 1 219 ? 24.763 -1.132 24.392 1.00 21.08 219 ALA A N 1
ATOM 1756 C CA . ALA A 1 219 ? 23.834 -0.198 23.770 1.00 20.65 219 ALA A CA 1
ATOM 1757 C C . ALA A 1 219 ? 23.894 -0.493 22.282 1.00 21.12 219 ALA A C 1
ATOM 1758 O O . ALA A 1 219 ? 24.967 -0.750 21.744 1.00 21.51 219 ALA A O 1
ATOM 1760 N N . THR A 1 220 ? 22.748 -0.456 21.619 1.00 21.45 220 THR A N 1
ATOM 1761 C CA . THR A 1 220 ? 22.690 -0.772 20.198 1.00 21.34 220 THR A CA 1
ATOM 1762 C C . THR A 1 220 ? 21.962 0.282 19.361 1.00 21.30 220 THR A C 1
ATOM 1763 O O . THR A 1 220 ? 20.796 0.572 19.602 1.00 23.60 220 THR A O 1
ATOM 1767 N N . ALA A 1 221 ? 22.653 0.862 18.385 1.00 20.07 221 ALA A N 1
ATOM 1768 C CA . ALA A 1 221 ? 22.027 1.840 17.499 1.00 20.25 221 ALA A CA 1
ATOM 1769 C C . ALA A 1 221 ? 21.659 1.092 16.215 1.00 19.38 221 ALA A C 1
ATOM 1770 O O . ALA A 1 221 ? 22.510 0.452 15.609 1.00 19.49 221 ALA A O 1
ATOM 1772 N N . HIS A 1 222 ? 20.400 1.167 15.798 1.00 18.52 222 HIS A N 1
ATOM 1773 C CA . HIS A 1 222 ? 19.979 0.450 14.594 1.00 19.83 222 HIS A CA 1
ATOM 1774 C C . HIS A 1 222 ? 18.941 1.180 13.736 1.00 18.73 222 HIS A C 1
ATOM 1775 O O . HIS A 1 222 ? 18.330 2.155 14.178 1.00 20.63 222 HIS A O 1
ATOM 1782 N N . TYR A 1 223 ? 18.756 0.712 12.504 1.00 16.33 223 TYR A N 1
ATOM 1783 C CA . TYR A 1 223 ? 17.748 1.293 11.623 1.00 17.46 223 TYR A CA 1
ATOM 1784 C C . TYR A 1 223 ? 16.432 0.645 12.031 1.00 17.63 223 TYR A C 1
ATOM 1785 O O . TYR A 1 223 ? 16.410 -0.536 12.380 1.00 17.23 223 TYR A O 1
ATOM 1794 N N . VAL A 1 224 ? 15.350 1.416 12.013 1.00 18.78 224 VAL A N 1
ATOM 1795 C CA . VAL A 1 224 ? 14.038 0.903 12.406 1.00 22.28 224 VAL A CA 1
ATOM 1796 C C . VAL A 1 224 ? 13.283 0.346 11.207 1.00 26.40 224 VAL A C 1
ATOM 1797 O O . VAL A 1 224 ? 13.268 0.961 10.133 1.00 26.01 224 VAL A O 1
ATOM 1801 N N . THR A 1 225 ? 12.666 -0.823 11.385 1.00 30.42 225 THR A N 1
ATOM 1802 C CA . THR A 1 225 ? 11.906 -1.446 10.303 1.00 35.05 225 THR A CA 1
ATOM 1803 C C . THR A 1 225 ? 10.491 -1.832 10.689 1.00 39.57 225 THR A C 1
ATOM 1804 O O . THR A 1 225 ? 10.219 -2.164 11.843 1.00 39.09 225 THR A O 1
ATOM 1808 N N . GLU A 1 226 ? 9.604 -1.799 9.697 1.00 45.58 226 GLU A N 1
ATOM 1809 C CA . GLU A 1 226 ? 8.214 -2.193 9.881 1.00 49.97 226 GLU A CA 1
ATOM 1810 C C . GLU A 1 226 ? 8.350 -3.636 10.324 1.00 51.90 226 GLU A C 1
ATOM 1811 O O . GLU A 1 226 ? 7.661 -4.100 11.235 1.00 52.62 226 GLU A O 1
ATOM 1817 N N . GLU A 1 227 ? 9.270 -4.325 9.648 1.00 54.44 227 GLU A N 1
ATOM 1818 C CA . GLU A 1 227 ? 9.586 -5.728 9.895 1.00 55.89 227 GLU A CA 1
ATOM 1819 C C . GLU A 1 227 ? 9.418 -6.076 11.357 1.00 55.24 227 GLU A C 1
ATOM 1820 O O . GLU A 1 227 ? 9.671 -5.261 12.251 1.00 55.26 227 GLU A O 1
ATOM 1826 N N . LEU A 1 228 ? 8.999 -7.308 11.591 1.00 54.29 228 LEU A N 1
ATOM 1827 C CA . LEU A 1 228 ? 8.778 -7.787 12.936 1.00 54.50 228 LEU A CA 1
ATOM 1828 C C . LEU A 1 228 ? 10.111 -7.914 13.665 1.00 54.24 228 LEU A C 1
ATOM 1829 O O . LEU A 1 228 ? 10.156 -7.963 14.895 1.00 53.68 228 LEU A O 1
ATOM 1834 N N . ASP A 1 229 ? 11.199 -7.931 12.899 1.00 54.33 229 ASP A N 1
ATOM 1835 C CA . ASP A 1 229 ? 12.534 -8.075 13.467 1.00 54.23 229 ASP A CA 1
ATOM 1836 C C . ASP A 1 229 ? 13.366 -6.786 13.467 1.00 52.35 229 ASP A C 1
ATOM 1837 O O . ASP A 1 229 ? 13.373 -6.037 12.481 1.00 54.21 229 ASP A O 1
ATOM 1842 N N . GLN A 1 230 ? 14.068 -6.542 14.578 1.00 47.44 230 GLN A N 1
ATOM 1843 C CA . GLN A 1 230 ? 14.926 -5.361 14.738 1.00 42.35 230 GLN A CA 1
ATOM 1844 C C . GLN A 1 230 ? 15.739 -5.104 13.468 1.00 38.73 230 GLN A C 1
ATOM 1845 O O . GLN A 1 230 ? 16.379 -6.010 12.934 1.00 38.29 230 GLN A O 1
ATOM 1851 N N . GLY A 1 231 ? 15.700 -3.859 13.003 1.00 35.29 231 GLY A N 1
ATOM 1852 C CA . GLY A 1 231 ? 16.399 -3.460 11.791 1.00 31.32 231 GLY A CA 1
ATOM 1853 C C . GLY A 1 231 ? 17.916 -3.546 11.788 1.00 27.34 231 GLY A C 1
ATOM 1854 O O . GLY A 1 231 ? 18.530 -3.829 12.809 1.00 25.58 231 GLY A O 1
ATOM 1855 N N . PRO A 1 232 ? 18.547 -3.286 10.635 1.00 24.99 232 PRO A N 1
ATOM 1856 C CA . PRO A 1 232 ? 20.006 -3.341 10.499 1.00 23.54 232 PRO A CA 1
ATOM 1857 C C . PRO A 1 232 ? 20.765 -2.669 11.646 1.00 22.35 232 PRO A C 1
ATOM 1858 O O . PRO A 1 232 ? 20.602 -1.475 11.889 1.00 23.40 232 PRO A O 1
ATOM 1862 N N . ILE A 1 233 ? 21.581 -3.448 12.356 1.00 19.33 233 ILE A N 1
ATOM 1863 C CA . ILE A 1 233 ? 22.381 -2.923 13.455 1.00 16.83 233 ILE A CA 1
ATOM 1864 C C . ILE A 1 233 ? 23.457 -2.032 12.854 1.00 18.08 233 ILE A C 1
ATOM 1865 O O . ILE A 1 233 ? 24.156 -2.435 11.924 1.00 16.93 233 ILE A O 1
ATOM 1870 N N . ILE A 1 234 ? 23.589 -0.825 13.387 1.00 19.39 234 ILE A N 1
ATOM 1871 C CA . ILE A 1 234 ? 24.571 0.121 12.882 1.00 19.45 234 ILE A CA 1
ATOM 1872 C C . ILE A 1 234 ? 25.845 0.087 13.703 1.00 21.74 234 ILE A C 1
ATOM 1873 O O . ILE A 1 234 ? 26.940 -0.112 13.179 1.00 21.55 234 ILE A O 1
ATOM 1878 N N . GLU A 1 235 ? 25.692 0.287 15.003 1.00 23.17 235 GLU A N 1
ATOM 1879 C CA . GLU A 1 235 ? 26.828 0.294 15.898 1.00 23.27 235 GLU A CA 1
ATOM 1880 C C . GLU A 1 235 ? 26.451 -0.334 17.221 1.00 24.57 235 GLU A C 1
ATOM 1881 O O . GLU A 1 235 ? 25.286 -0.310 17.625 1.00 26.04 235 GLU A O 1
ATOM 1887 N N . GLN A 1 236 ? 27.443 -0.924 17.879 1.00 25.10 236 GLN A N 1
ATOM 1888 C CA . GLN A 1 236 ? 27.247 -1.542 19.182 1.00 23.46 236 GLN A CA 1
ATOM 1889 C C . GLN A 1 236 ? 28.500 -1.337 19.988 1.00 22.10 236 GLN A C 1
ATOM 1890 O O . GLN A 1 236 ? 29.599 -1.357 19.443 1.00 22.86 236 GLN A O 1
ATOM 1896 N N . ASP A 1 237 ? 28.318 -1.121 21.285 1.00 20.56 237 ASP A N 1
ATOM 1897 C CA . ASP A 1 237 ? 29.427 -0.934 22.199 1.00 18.72 237 ASP A CA 1
ATOM 1898 C C . ASP A 1 237 ? 29.009 -1.273 23.625 1.00 17.69 237 ASP A C 1
ATOM 1899 O O . ASP A 1 237 ? 27.846 -1.572 23.893 1.00 16.07 237 ASP A O 1
ATOM 1904 N N . VAL A 1 238 ? 29.970 -1.231 24.535 1.00 16.76 238 VAL A N 1
ATOM 1905 C CA . VAL A 1 238 ? 29.710 -1.567 25.917 1.00 14.74 238 VAL A CA 1
ATOM 1906 C C . VAL A 1 238 ? 30.526 -0.714 26.868 1.00 19.47 238 VAL A C 1
ATOM 1907 O O . VAL A 1 238 ? 31.559 -0.144 26.495 1.00 18.20 238 VAL A O 1
ATOM 1911 N N . VAL A 1 239 ? 30.046 -0.646 28.108 1.00 22.55 239 VAL A N 1
ATOM 1912 C CA . VAL A 1 239 ? 30.726 0.070 29.180 1.00 22.64 239 VAL A CA 1
ATOM 1913 C C . VAL A 1 239 ? 30.849 -0.932 30.310 1.00 21.87 239 VAL A C 1
ATOM 1914 O O . VAL A 1 239 ? 29.878 -1.591 30.682 1.00 21.67 239 VAL A O 1
ATOM 1918 N N . ARG A 1 240 ? 32.056 -1.048 30.840 1.00 21.66 240 ARG A N 1
ATOM 1919 C CA . ARG A 1 240 ? 32.311 -1.968 31.924 1.00 23.73 240 ARG A CA 1
ATOM 1920 C C . ARG A 1 240 ? 31.747 -1.453 33.250 1.00 24.37 240 ARG A C 1
ATOM 1921 O O . ARG A 1 240 ? 31.817 -0.259 33.552 1.00 22.83 240 ARG A O 1
ATOM 1929 N N . VAL A 1 241 ? 31.171 -2.368 34.023 1.00 25.12 241 VAL A N 1
ATOM 1930 C CA . VAL A 1 241 ? 30.635 -2.048 35.337 1.00 28.24 241 VAL A CA 1
ATOM 1931 C C . VAL A 1 241 ? 31.126 -3.105 36.323 1.00 30.94 241 VAL A C 1
ATOM 1932 O O . VAL A 1 241 ? 31.451 -4.225 35.935 1.00 32.18 241 VAL A O 1
ATOM 1936 N N . SER A 1 242 ? 31.202 -2.753 37.595 1.00 35.27 242 SER A N 1
ATOM 1937 C CA . SER A 1 242 ? 31.649 -3.714 38.588 1.00 41.89 242 SER A CA 1
ATOM 1938 C C . SER A 1 242 ? 30.644 -3.793 39.725 1.00 44.98 242 SER A C 1
ATOM 1939 O O . SER A 1 242 ? 2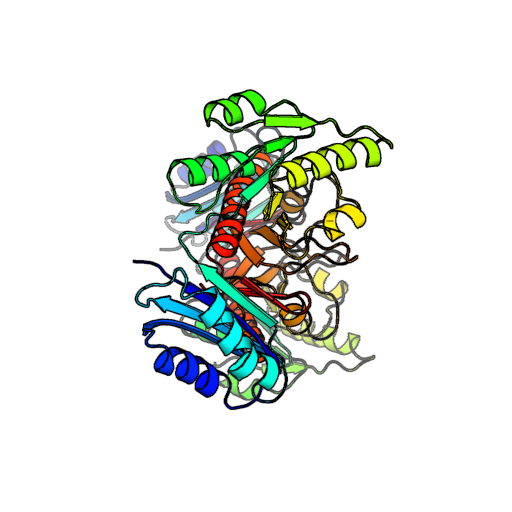9.614 -3.112 39.711 1.00 45.85 242 SER A O 1
ATOM 1942 N N . HIS A 1 243 ? 30.945 -4.642 40.699 1.00 47.52 243 HIS A N 1
ATOM 1943 C CA . HIS A 1 243 ? 30.093 -4.801 41.867 1.00 48.91 243 HIS A CA 1
ATOM 1944 C C . HIS A 1 243 ? 29.859 -3.419 42.483 1.00 48.47 243 HIS A C 1
ATOM 1945 O O . HIS A 1 243 ? 28.809 -3.163 43.073 1.00 46.54 243 HIS A O 1
ATOM 1952 N N . ARG A 1 244 ? 30.854 -2.544 42.330 1.00 48.02 244 ARG A N 1
ATOM 1953 C CA . ARG A 1 244 ? 30.814 -1.186 42.865 1.00 50.24 244 ARG A CA 1
ATOM 1954 C C . ARG A 1 244 ? 29.587 -0.365 42.451 1.00 51.18 244 ARG A C 1
ATOM 1955 O O . ARG A 1 244 ? 28.916 0.234 43.294 1.00 52.79 244 ARG A O 1
ATOM 1963 N N . HIS A 1 245 ? 29.302 -0.328 41.155 1.00 50.48 245 HIS A N 1
ATOM 1964 C CA . HIS A 1 245 ? 28.177 0.451 40.651 1.00 49.45 245 HIS A CA 1
ATOM 1965 C C . HIS A 1 245 ? 26.809 0.005 41.151 1.00 50.15 245 HIS A C 1
ATOM 1966 O O . HIS A 1 245 ? 26.497 -1.186 41.197 1.00 51.15 245 HIS A O 1
ATOM 1973 N N . SER A 1 246 ? 25.999 0.990 41.521 1.00 50.53 246 SER A N 1
ATOM 1974 C CA . SER A 1 246 ? 24.644 0.758 42.004 1.00 51.28 246 SER A CA 1
ATOM 1975 C C . SER A 1 246 ? 23.698 1.022 40.848 1.00 51.59 246 SER A C 1
ATOM 1976 O O . SER A 1 246 ? 24.087 1.658 39.868 1.00 51.49 246 SER A O 1
ATOM 1979 N N . VAL A 1 247 ? 22.464 0.542 40.953 1.00 51.84 247 VAL A N 1
ATOM 1980 C CA . VAL A 1 247 ? 21.488 0.768 39.892 1.00 53.60 247 VAL A CA 1
ATOM 1981 C C . VAL A 1 247 ? 21.564 2.240 39.442 1.00 54.83 247 VAL A C 1
ATOM 1982 O O . VAL A 1 247 ? 21.358 2.553 38.269 1.00 55.64 247 VAL A O 1
ATOM 1986 N N . ARG A 1 248 ? 21.892 3.128 40.379 1.00 55.83 248 ARG A N 1
ATOM 1987 C CA . ARG A 1 248 ? 22.014 4.562 40.110 1.00 55.97 248 ARG A CA 1
ATOM 1988 C C . ARG A 1 248 ? 23.219 4.871 39.227 1.00 53.90 248 ARG A C 1
ATOM 1989 O O . ARG A 1 248 ? 23.129 5.660 38.288 1.00 54.44 248 ARG A O 1
ATOM 1997 N N . GLU A 1 249 ? 24.346 4.242 39.541 1.00 50.55 249 GLU A N 1
ATOM 1998 C CA . GLU A 1 249 ? 25.584 4.444 38.804 1.00 47.69 249 GLU A CA 1
ATOM 1999 C C . GLU A 1 249 ? 25.630 3.735 37.447 1.00 45.92 249 GLU A C 1
ATOM 2000 O O . GLU A 1 249 ? 26.329 4.179 36.529 1.00 43.97 249 GLU A O 1
ATOM 2006 N N . MET A 1 250 ? 24.891 2.636 37.325 1.00 43.85 250 MET A N 1
ATOM 2007 C CA . MET A 1 250 ?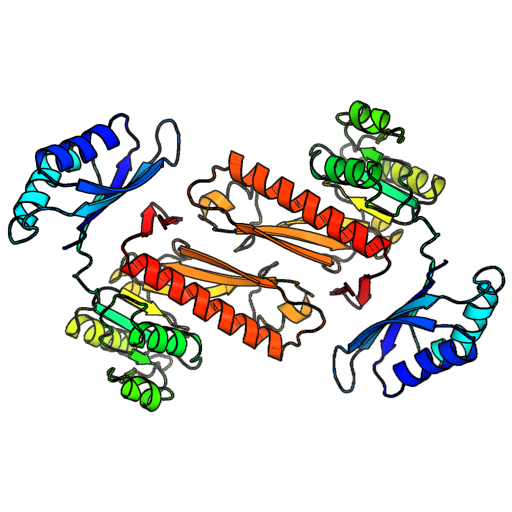 24.829 1.894 36.070 1.00 42.68 250 MET A CA 1
ATOM 2008 C C . MET A 1 250 ? 24.016 2.717 35.081 1.00 43.94 250 MET A C 1
ATOM 2009 O O . MET A 1 250 ? 24.388 2.850 33.913 1.00 44.69 250 MET A O 1
ATOM 2014 N N . LYS A 1 251 ? 22.900 3.267 35.553 1.00 43.90 251 LYS A N 1
ATOM 2015 C CA . LYS A 1 251 ? 22.048 4.071 34.696 1.00 43.47 251 LYS A CA 1
ATOM 2016 C C . LYS A 1 251 ? 22.815 5.251 34.110 1.00 42.01 251 LYS A C 1
ATOM 2017 O O . LYS A 1 251 ? 22.642 5.579 32.940 1.00 43.19 251 LYS A O 1
ATOM 2023 N N . ARG A 1 252 ? 23.681 5.875 34.902 1.00 39.98 252 ARG A N 1
ATOM 2024 C CA . ARG A 1 252 ? 24.460 7.004 34.399 1.00 38.44 252 ARG A CA 1
ATOM 2025 C C . ARG A 1 252 ? 25.472 6.514 33.362 1.00 37.52 252 ARG A C 1
ATOM 2026 O O . ARG A 1 252 ? 25.723 7.186 32.361 1.00 38.50 252 ARG A O 1
ATOM 2034 N N . LEU A 1 253 ? 26.060 5.345 33.616 1.00 34.06 253 LEU A N 1
ATOM 2035 C CA . LEU A 1 253 ? 27.021 4.761 32.693 1.00 30.96 253 LEU A CA 1
ATOM 2036 C C . LEU A 1 253 ? 26.338 4.376 31.378 1.00 28.85 253 LEU A C 1
ATOM 2037 O O . LEU A 1 253 ? 26.891 4.572 30.295 1.00 26.24 253 LEU A O 1
ATOM 2042 N N . GLY A 1 254 ? 25.133 3.830 31.485 1.00 28.61 254 GLY A N 1
ATOM 2043 C CA . GLY A 1 254 ? 24.387 3.435 30.305 1.00 28.03 254 GLY A CA 1
ATOM 2044 C C . GLY A 1 254 ? 23.936 4.606 29.447 1.00 27.47 254 GLY A C 1
ATOM 2045 O O . GLY A 1 254 ? 23.818 4.466 28.232 1.00 27.54 254 GLY A O 1
ATOM 2046 N N . ARG A 1 255 ? 23.681 5.758 30.065 1.00 26.79 255 ARG A N 1
ATOM 2047 C CA . ARG A 1 255 ? 23.240 6.937 29.315 1.00 25.43 255 ARG A CA 1
ATOM 2048 C C . ARG A 1 255 ? 24.399 7.525 28.545 1.00 23.05 255 ARG A C 1
ATOM 2049 O O . ARG A 1 255 ? 24.277 7.870 27.372 1.00 21.16 255 ARG A O 1
ATOM 2057 N N . GLU A 1 256 ? 25.528 7.653 29.226 1.00 23.02 256 GLU A N 1
ATOM 2058 C CA . GLU A 1 256 ? 26.722 8.178 28.598 1.00 22.27 256 GLU A CA 1
ATOM 2059 C C . GLU A 1 256 ? 27.054 7.278 27.412 1.00 20.59 256 GLU A C 1
ATOM 2060 O O . GLU A 1 256 ? 27.462 7.761 26.360 1.00 20.54 256 GLU A O 1
ATOM 2066 N N . LEU A 1 257 ? 26.830 5.976 27.578 1.00 18.82 257 LEU A N 1
ATOM 2067 C CA . LEU A 1 257 ? 27.113 4.996 26.537 1.00 18.11 257 LEU A CA 1
ATOM 2068 C C . LEU A 1 257 ? 26.123 5.116 25.391 1.00 20.58 257 LEU A C 1
ATOM 2069 O O . LEU A 1 257 ? 26.492 4.976 24.231 1.00 22.85 257 LEU A O 1
ATOM 2074 N N . GLU A 1 258 ? 24.863 5.374 25.719 1.00 21.12 258 GLU A N 1
ATOM 2075 C CA . GLU A 1 258 ? 23.826 5.509 24.707 1.00 20.32 258 GLU A CA 1
ATOM 2076 C C . GLU A 1 258 ? 23.998 6.744 23.833 1.00 20.01 258 GLU A C 1
ATOM 2077 O O . GLU A 1 258 ? 23.950 6.646 22.604 1.00 19.26 258 GLU A O 1
ATOM 2083 N N . ARG A 1 259 ? 24.201 7.902 24.460 1.00 18.77 259 ARG A N 1
ATOM 2084 C CA . ARG A 1 259 ? 24.343 9.144 23.709 1.00 19.02 259 ARG A CA 1
ATOM 2085 C C . ARG A 1 259 ? 25.576 9.114 22.820 1.00 18.92 259 ARG A C 1
ATOM 2086 O O . ARG A 1 259 ? 25.619 9.767 21.779 1.00 18.59 259 ARG A O 1
ATOM 2094 N N . THR A 1 260 ? 26.577 8.348 23.234 1.00 18.94 260 THR A N 1
ATOM 2095 C CA . THR A 1 260 ? 27.810 8.236 22.473 1.00 18.27 260 THR A CA 1
ATOM 2096 C C . THR A 1 260 ? 27.589 7.356 21.259 1.00 17.80 260 THR A C 1
ATOM 2097 O O . THR A 1 260 ? 27.886 7.761 20.140 1.00 17.27 260 THR A O 1
ATOM 2101 N N . VAL A 1 261 ? 27.058 6.159 21.491 1.00 16.82 261 VAL A N 1
ATOM 2102 C CA . VAL A 1 261 ? 26.772 5.212 20.419 1.00 18.35 261 VAL A CA 1
ATOM 2103 C C . VAL A 1 261 ? 25.782 5.795 19.412 1.00 18.91 261 VAL A C 1
ATOM 2104 O O . VAL A 1 261 ? 25.929 5.594 18.208 1.00 19.58 261 VAL A O 1
ATOM 2108 N N . LEU A 1 262 ? 24.769 6.510 19.896 1.00 18.38 262 LEU A N 1
ATOM 2109 C CA . LEU A 1 262 ? 23.793 7.080 18.985 1.00 17.82 262 LEU A CA 1
ATOM 2110 C C . LEU A 1 262 ? 24.388 8.177 18.127 1.00 17.44 262 LEU A C 1
ATOM 2111 O O . LEU A 1 262 ? 24.157 8.207 16.918 1.00 18.74 262 LEU A O 1
ATOM 2116 N N . ALA A 1 263 ? 25.156 9.077 18.728 1.00 16.88 263 ALA A N 1
ATOM 2117 C CA . ALA A 1 263 ? 25.761 10.151 17.945 1.00 17.66 263 ALA A CA 1
ATOM 2118 C C . ALA A 1 263 ? 26.696 9.556 16.881 1.00 19.19 263 ALA A C 1
ATOM 2119 O O . ALA A 1 263 ? 26.715 9.997 15.722 1.00 19.99 263 ALA A O 1
ATOM 2121 N N . ARG A 1 264 ? 27.457 8.544 17.283 1.00 17.38 264 ARG A N 1
ATOM 2122 C CA . ARG A 1 264 ? 28.392 7.877 16.390 1.00 17.16 264 ARG A CA 1
ATOM 2123 C C . ARG A 1 264 ? 27.649 7.379 15.142 1.00 17.48 264 ARG A C 1
ATOM 2124 O O . ARG A 1 264 ? 28.090 7.606 14.008 1.00 15.13 264 ARG A O 1
ATOM 2132 N N . ALA A 1 265 ? 26.519 6.709 15.364 1.00 17.69 265 ALA A N 1
ATOM 2133 C CA . ALA A 1 265 ? 25.683 6.176 14.286 1.00 18.09 265 ALA A CA 1
ATOM 2134 C C . ALA A 1 265 ? 25.108 7.287 13.407 1.00 20.35 265 ALA A C 1
ATOM 2135 O O . ALA A 1 265 ? 25.055 7.141 12.183 1.00 19.55 265 ALA A O 1
ATOM 2137 N N . VAL A 1 266 ? 24.673 8.388 14.026 1.00 20.60 266 VAL A N 1
ATOM 2138 C CA . VAL A 1 266 ? 24.107 9.497 13.264 1.00 23.01 266 VAL A CA 1
ATOM 2139 C C . VAL A 1 266 ? 25.208 10.150 12.415 1.00 24.93 266 VAL A C 1
ATOM 2140 O O . VAL A 1 266 ? 25.000 10.458 11.235 1.00 23.66 266 VAL A O 1
ATOM 2144 N N . ARG A 1 267 ? 26.381 10.341 13.017 1.00 25.87 267 ARG A N 1
ATOM 2145 C CA . ARG A 1 267 ? 27.509 10.944 12.316 1.00 25.97 267 ARG A CA 1
ATOM 2146 C C . ARG A 1 267 ? 27.877 10.113 11.082 1.00 25.26 267 ARG A C 1
ATOM 2147 O O . ARG A 1 267 ? 28.145 10.656 10.003 1.00 24.56 267 ARG A O 1
ATOM 2155 N N . TRP A 1 268 ? 27.890 8.794 11.257 1.00 23.09 268 TRP A N 1
ATOM 2156 C CA . TRP A 1 268 ? 28.209 7.872 10.179 1.00 22.11 268 TRP A CA 1
ATOM 2157 C C . TRP A 1 268 ? 27.172 7.924 9.072 1.00 23.35 268 TRP A C 1
ATOM 2158 O O . TRP A 1 268 ? 27.514 7.962 7.886 1.00 23.91 268 TRP A O 1
ATOM 2169 N N . HIS A 1 269 ? 25.902 7.895 9.466 1.00 22.26 269 HIS A N 1
ATOM 2170 C CA . HIS A 1 269 ? 24.812 7.948 8.513 1.00 20.49 269 HIS A CA 1
ATOM 2171 C C . HIS A 1 269 ? 24.897 9.255 7.738 1.00 20.36 269 HIS A C 1
ATOM 2172 O O . HIS A 1 269 ? 24.626 9.295 6.537 1.00 19.33 269 HIS A O 1
ATOM 2179 N N . LEU A 1 270 ? 25.282 10.331 8.413 1.00 21.01 270 LEU A N 1
ATOM 2180 C CA . LEU A 1 270 ? 25.371 11.609 7.727 1.00 22.14 270 LEU A CA 1
ATOM 2181 C C . LEU A 1 270 ? 26.588 11.696 6.804 1.00 24.09 270 LEU A C 1
ATOM 2182 O O . LEU A 1 270 ? 26.506 12.309 5.741 1.00 26.39 270 LEU A O 1
ATOM 2187 N N . GLU A 1 271 ? 27.708 11.085 7.192 1.00 23.77 271 GLU A N 1
ATOM 2188 C CA . GLU A 1 271 ? 28.906 11.118 6.351 1.00 23.38 271 GLU A CA 1
ATOM 2189 C C . GLU A 1 271 ? 28.795 10.100 5.223 1.00 23.32 271 GLU A C 1
ATOM 2190 O O . GLU A 1 271 ? 29.749 9.869 4.482 1.00 23.04 271 GLU A O 1
ATOM 2196 N N . ASP A 1 272 ? 27.622 9.487 5.109 1.00 23.33 272 ASP A N 1
ATOM 2197 C CA . ASP A 1 272 ? 27.354 8.515 4.061 1.00 24.11 272 ASP A CA 1
ATOM 2198 C C . ASP A 1 272 ? 28.291 7.302 4.105 1.00 24.26 272 ASP A C 1
ATOM 2199 O O . ASP A 1 272 ? 28.804 6.870 3.072 1.00 23.94 272 ASP A O 1
ATOM 2204 N N . ARG A 1 273 ? 28.494 6.727 5.288 1.00 23.85 273 ARG A N 1
ATOM 2205 C CA . ARG A 1 273 ? 29.395 5.577 5.413 1.00 22.37 273 ARG A CA 1
ATOM 2206 C C . ARG A 1 273 ? 28.672 4.264 5.762 1.00 22.73 273 ARG A C 1
ATOM 2207 O O . ARG A 1 273 ? 29.310 3.252 6.050 1.00 23.48 273 ARG A O 1
ATOM 2215 N N . ILE A 1 274 ? 27.344 4.283 5.717 1.00 22.89 274 ILE A N 1
ATOM 2216 C CA . ILE A 1 274 ? 26.535 3.117 6.066 1.00 23.64 274 ILE A CA 1
ATOM 2217 C C . ILE A 1 274 ? 25.835 2.481 4.868 1.00 25.38 274 ILE A C 1
ATOM 2218 O O . ILE A 1 274 ? 24.987 3.109 4.252 1.00 25.70 274 ILE A O 1
ATOM 2223 N N . LEU A 1 275 ? 26.169 1.236 4.543 1.00 27.46 275 LEU A N 1
ATOM 2224 C CA . LEU A 1 275 ? 25.507 0.561 3.430 1.00 30.90 275 LEU A CA 1
ATOM 2225 C C . LEU A 1 275 ? 24.640 -0.564 3.975 1.00 32.62 275 LEU A C 1
ATOM 2226 O O . LEU A 1 275 ? 25.108 -1.422 4.722 1.00 33.94 275 LEU A O 1
ATOM 2231 N N . VAL A 1 276 ? 23.364 -0.548 3.612 1.00 34.49 276 VAL A N 1
ATOM 2232 C CA . VAL A 1 276 ? 22.435 -1.556 4.088 1.00 35.52 276 VAL A CA 1
ATOM 2233 C C . VAL A 1 276 ? 22.157 -2.623 3.048 1.00 37.33 276 VAL A C 1
ATOM 2234 O O . VAL A 1 276 ? 22.031 -2.341 1.857 1.00 38.65 276 VAL A O 1
ATOM 2238 N N . HIS A 1 277 ? 22.071 -3.860 3.514 1.00 38.23 277 HIS A N 1
ATOM 2239 C CA . HIS A 1 277 ? 21.781 -4.982 2.650 1.00 40.35 277 HIS A CA 1
ATOM 2240 C C . HIS A 1 277 ? 21.187 -6.075 3.525 1.00 40.06 277 HIS A C 1
ATOM 2241 O O . HIS A 1 277 ? 21.834 -6.575 4.448 1.00 39.62 277 HIS A O 1
ATOM 2248 N N . GLU A 1 278 ? 19.942 -6.428 3.233 1.00 40.90 278 GLU A N 1
ATOM 2249 C CA . GLU A 1 278 ? 19.216 -7.431 3.998 1.00 41.65 278 GLU A CA 1
ATOM 2250 C C . GLU A 1 278 ? 18.851 -6.836 5.343 1.00 39.93 278 GLU A C 1
ATOM 2251 O O . GLU A 1 278 ? 18.026 -5.924 5.416 1.00 40.75 278 GLU A O 1
ATOM 2257 N N . ASN A 1 279 ? 19.460 -7.339 6.406 1.00 37.25 279 ASN A N 1
ATOM 2258 C CA . ASN A 1 279 ? 19.174 -6.806 7.723 1.00 34.93 279 ASN A CA 1
ATOM 2259 C C . ASN A 1 279 ? 20.470 -6.542 8.471 1.00 34.64 279 ASN A C 1
ATOM 2260 O O . ASN A 1 279 ? 20.550 -6.665 9.698 1.00 35.15 279 ASN A O 1
ATOM 2265 N N . ARG A 1 280 ? 21.497 -6.181 7.713 1.00 33.03 280 ARG A N 1
ATOM 2266 C CA . ARG A 1 280 ? 22.790 -5.883 8.294 1.00 32.83 280 ARG A CA 1
ATOM 2267 C C . ARG A 1 280 ? 23.317 -4.619 7.621 1.00 28.94 280 ARG A C 1
ATOM 2268 O O . ARG A 1 280 ? 22.692 -4.097 6.693 1.00 28.81 280 ARG A O 1
ATOM 2276 N N . THR A 1 281 ? 24.453 -4.117 8.095 1.00 25.75 281 THR A N 1
ATOM 2277 C CA . THR A 1 281 ? 25.062 -2.927 7.501 1.00 22.47 281 THR A CA 1
ATOM 2278 C C . THR A 1 281 ? 26.534 -3.162 7.304 1.00 21.30 281 THR A C 1
ATOM 2279 O O . THR A 1 281 ? 27.129 -4.027 7.932 1.00 21.25 281 THR A O 1
ATOM 2283 N N . VAL A 1 282 ? 27.112 -2.379 6.411 1.00 21.10 282 VAL A N 1
ATOM 2284 C CA . VAL A 1 282 ? 28.533 -2.426 6.152 1.00 20.79 282 VAL A CA 1
ATOM 2285 C C . VAL A 1 282 ? 28.876 -0.989 6.438 1.00 21.28 282 VAL A C 1
ATOM 2286 O O . VAL A 1 282 ? 28.465 -0.105 5.695 1.00 24.15 282 VAL A O 1
ATOM 2290 N N . VAL A 1 283 ? 29.582 -0.745 7.534 1.00 19.38 283 VAL A N 1
ATOM 2291 C CA . VAL A 1 283 ? 29.944 0.617 7.895 1.00 19.25 283 VAL A CA 1
ATOM 2292 C C . VAL A 1 283 ? 31.369 0.892 7.465 1.00 21.84 283 VAL A C 1
ATOM 2293 O O . VAL A 1 283 ? 32.288 0.245 7.959 1.00 22.85 283 VAL A O 1
ATOM 2297 N N . PHE A 1 284 ? 31.562 1.850 6.558 1.00 23.13 284 PHE A N 1
ATOM 2298 C CA . PHE A 1 284 ? 32.913 2.193 6.106 1.00 24.76 284 PHE A CA 1
ATOM 2299 C C . PHE A 1 284 ? 33.509 3.345 6.915 1.00 27.43 284 PHE A C 1
ATOM 2300 O O . PHE A 1 284 ? 33.332 4.515 6.568 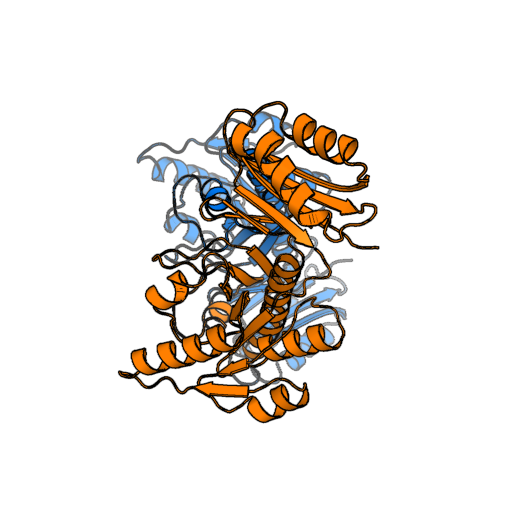1.00 25.56 284 PHE A O 1
ATOM 2308 N N . VAL A 1 285 ? 34.227 3.024 7.987 1.00 31.85 285 VAL A N 1
ATOM 2309 C CA . VAL A 1 285 ? 34.824 4.077 8.806 1.00 36.92 285 VAL A CA 1
ATOM 2310 C C . VAL A 1 285 ? 36.111 4.639 8.193 1.00 38.94 285 VAL A C 1
ATOM 2311 O O . VAL A 1 285 ? 36.614 4.052 7.212 1.00 40.04 285 VAL A O 1
ATOM 2316 N N . MET B 1 1 ? 58.847 -13.503 52.517 1.00 67.98 1 MET B N 1
ATOM 2317 C CA . MET B 1 1 ? 57.566 -12.894 52.972 1.00 66.86 1 MET B CA 1
ATOM 2318 C C . MET B 1 1 ? 56.353 -13.660 52.457 1.00 65.78 1 MET B C 1
ATOM 2319 O O . MET B 1 1 ? 56.308 -14.079 51.298 1.00 66.19 1 MET B O 1
ATOM 2324 N N . GLU B 1 2 ? 55.372 -13.837 53.336 1.00 62.77 2 GLU B N 1
ATOM 2325 C CA . GLU B 1 2 ? 54.148 -14.548 52.997 1.00 58.82 2 GLU B CA 1
ATOM 2326 C C . GLU B 1 2 ? 52.954 -13.600 53.055 1.00 54.77 2 GLU B C 1
ATOM 2327 O O . GLU B 1 2 ? 52.709 -12.958 54.076 1.00 55.98 2 GLU B O 1
ATOM 2333 N N . GLU B 1 3 ? 52.218 -13.517 51.952 1.00 48.23 3 GLU B N 1
ATOM 2334 C CA . GLU B 1 3 ? 51.044 -12.652 51.876 1.00 42.85 3 GLU B CA 1
ATOM 2335 C C . GLU B 1 3 ? 49.781 -13.392 52.296 1.00 38.50 3 GLU B C 1
ATOM 2336 O O . GLU B 1 3 ? 49.361 -14.353 51.647 1.00 36.83 3 GLU B O 1
ATOM 2342 N N . ALA B 1 4 ? 49.178 -12.938 53.386 1.00 33.79 4 ALA B N 1
ATOM 2343 C CA . ALA B 1 4 ? 47.948 -13.541 53.879 1.00 30.52 4 ALA B CA 1
ATOM 2344 C C . ALA B 1 4 ? 46.770 -12.765 53.290 1.00 27.84 4 ALA B C 1
ATOM 2345 O O . ALA B 1 4 ? 46.854 -11.555 53.073 1.00 27.36 4 ALA B O 1
ATOM 2347 N N . ARG B 1 5 ? 45.675 -13.455 53.008 1.00 25.43 5 ARG B N 1
ATOM 2348 C CA . ARG B 1 5 ? 44.510 -12.771 52.454 1.00 24.15 5 ARG B CA 1
ATOM 2349 C C . ARG B 1 5 ? 43.278 -13.106 53.269 1.00 23.94 5 ARG B C 1
ATOM 2350 O O . ARG B 1 5 ? 42.942 -14.279 53.462 1.00 22.41 5 ARG B O 1
ATOM 2358 N N . LEU B 1 6 ? 42.617 -12.065 53.754 1.00 23.56 6 LEU B N 1
ATOM 2359 C CA . LEU B 1 6 ? 41.409 -12.229 54.541 1.00 24.40 6 LEU B CA 1
ATOM 2360 C C . LEU B 1 6 ? 40.185 -11.857 53.706 1.00 22.78 6 LEU B C 1
ATOM 2361 O O . LEU B 1 6 ? 39.993 -10.693 53.378 1.00 24.13 6 LEU B O 1
ATOM 2366 N N . LEU B 1 7 ? 39.373 -12.841 53.336 1.00 20.56 7 LEU B N 1
ATOM 2367 C CA . LEU B 1 7 ? 38.162 -12.544 52.576 1.00 19.93 7 LEU B CA 1
ATOM 2368 C C . LEU B 1 7 ? 37.003 -12.612 53.552 1.00 20.98 7 LEU B C 1
ATOM 2369 O O . LEU B 1 7 ? 36.835 -13.600 54.268 1.00 19.85 7 LEU B O 1
ATOM 2374 N N . VAL B 1 8 ? 36.205 -11.555 53.589 1.00 23.64 8 VAL B N 1
ATOM 2375 C CA . VAL B 1 8 ? 35.090 -11.503 54.514 1.00 24.92 8 VAL B CA 1
ATOM 2376 C C . VAL B 1 8 ? 33.804 -10.994 53.879 1.00 25.58 8 VAL B C 1
ATOM 2377 O O . VAL B 1 8 ? 33.821 -10.080 53.057 1.00 26.38 8 VAL B O 1
ATOM 2381 N N . THR B 1 9 ? 32.691 -11.607 54.267 1.00 26.08 9 THR B N 1
ATOM 2382 C CA . THR B 1 9 ? 31.368 -11.221 53.781 1.00 27.22 9 THR B CA 1
ATOM 2383 C C . THR B 1 9 ? 30.393 -11.342 54.950 1.00 27.38 9 THR B C 1
ATOM 2384 O O . THR B 1 9 ? 30.391 -12.341 55.667 1.00 28.20 9 THR B O 1
ATOM 2388 N N . CYS B 1 10 ? 29.566 -10.326 55.157 1.00 27.94 10 CYS B N 1
ATOM 2389 C CA . CYS B 1 10 ? 28.627 -10.365 56.276 1.00 27.98 10 CYS B CA 1
ATOM 2390 C C . CYS B 1 10 ? 27.553 -9.283 56.143 1.00 28.30 10 CYS B C 1
ATOM 2391 O O . CYS B 1 10 ? 27.634 -8.428 55.257 1.00 27.10 10 CYS B O 1
ATOM 2394 N N . PRO B 1 11 ? 26.517 -9.324 57.010 1.00 28.41 11 PRO B N 1
ATOM 2395 C CA . PRO B 1 11 ? 25.445 -8.322 56.974 1.00 28.13 11 PRO B CA 1
ATOM 2396 C C . PRO B 1 11 ? 26.060 -6.951 57.261 1.00 29.45 11 PRO B C 1
ATOM 2397 O O . PRO B 1 11 ? 26.638 -6.745 58.330 1.00 28.19 11 PRO B O 1
ATOM 2401 N N . ASP B 1 12 ? 25.943 -6.030 56.304 1.00 30.78 12 ASP B N 1
ATOM 2402 C CA . ASP B 1 12 ? 26.505 -4.685 56.437 1.00 32.43 12 ASP B CA 1
ATOM 2403 C C . ASP B 1 12 ? 26.158 -4.067 57.781 1.00 33.19 12 ASP B C 1
ATOM 2404 O O . ASP B 1 12 ? 24.992 -3.880 58.103 1.00 34.08 12 ASP B O 1
ATOM 2409 N N . ARG B 1 13 ? 27.174 -3.741 58.564 1.00 35.56 13 ARG B N 1
ATOM 2410 C CA . ARG B 1 13 ? 26.956 -3.152 59.874 1.00 36.50 13 ARG B CA 1
ATOM 2411 C C . ARG B 1 13 ? 28.020 -2.088 60.102 1.00 34.94 13 ARG B C 1
ATOM 2412 O O . ARG B 1 13 ? 29.122 -2.172 59.558 1.00 35.14 13 ARG B O 1
ATOM 2420 N N . PRO B 1 14 ? 27.704 -1.059 60.897 1.00 32.19 14 PRO B N 1
ATOM 2421 C CA . PRO B 1 14 ? 28.744 -0.054 61.109 1.00 28.01 14 PRO B CA 1
ATOM 2422 C C . PRO B 1 14 ? 29.839 -0.654 61.984 1.00 24.31 14 PRO B C 1
ATOM 2423 O O . PRO B 1 14 ? 29.555 -1.462 62.865 1.00 23.56 14 PRO B O 1
ATOM 2427 N N . GLY B 1 15 ? 31.085 -0.271 61.723 1.00 23.53 15 GLY B N 1
ATOM 2428 C CA . GLY B 1 15 ? 32.201 -0.751 62.525 1.00 20.63 15 GLY B CA 1
ATOM 2429 C C . GLY B 1 15 ? 32.900 -2.043 62.142 1.00 18.18 15 GLY B C 1
ATOM 2430 O O . GLY B 1 15 ? 33.730 -2.517 62.909 1.00 17.88 15 GLY B O 1
ATOM 2431 N N . ILE B 1 16 ? 32.593 -2.611 60.976 1.00 16.29 16 ILE B N 1
ATOM 2432 C CA . ILE B 1 16 ? 33.227 -3.861 60.559 1.00 14.97 16 ILE B CA 1
ATOM 2433 C C . ILE B 1 16 ? 34.704 -3.638 60.194 1.00 16.45 16 ILE B C 1
ATOM 2434 O O . ILE B 1 16 ? 35.562 -4.438 60.561 1.00 17.50 16 ILE B O 1
ATOM 2439 N N . VAL B 1 17 ? 34.993 -2.553 59.472 1.00 14.02 17 VAL B N 1
ATOM 2440 C CA . VAL B 1 17 ? 36.361 -2.240 59.088 1.00 11.48 17 VAL B CA 1
ATOM 2441 C C . VAL B 1 17 ? 37.174 -1.936 60.350 1.00 11.94 17 VAL B C 1
ATOM 2442 O O . VAL B 1 17 ? 38.331 -2.350 60.468 1.00 13.66 17 VAL B O 1
ATOM 2446 N N . ALA B 1 18 ? 36.575 -1.216 61.291 1.00 11.05 18 ALA B N 1
ATOM 2447 C CA . ALA B 1 18 ? 37.256 -0.880 62.544 1.00 10.87 18 ALA B CA 1
ATOM 2448 C C . ALA B 1 18 ? 37.684 -2.146 63.280 1.00 10.87 18 ALA B C 1
ATOM 2449 O O . ALA B 1 18 ? 38.829 -2.263 63.724 1.00 11.03 18 ALA B O 1
ATOM 2451 N N . ALA B 1 19 ? 36.754 -3.092 63.384 1.00 9.53 19 ALA B N 1
ATOM 2452 C CA . ALA B 1 19 ? 36.985 -4.354 64.077 1.00 9.46 19 ALA B CA 1
ATOM 2453 C C . ALA B 1 19 ? 38.008 -5.262 63.413 1.00 10.84 19 ALA B C 1
ATOM 2454 O O . ALA B 1 19 ? 38.828 -5.896 64.096 1.00 9.01 19 ALA B O 1
ATOM 2456 N N . VAL B 1 20 ? 37.950 -5.337 62.086 1.00 10.98 20 VAL B N 1
ATOM 2457 C CA . VAL B 1 20 ? 38.856 -6.191 61.343 1.00 12.57 20 VAL B CA 1
ATOM 2458 C C . VAL B 1 20 ? 40.283 -5.651 61.339 1.00 15.82 20 VAL B C 1
ATOM 2459 O O . VAL B 1 20 ? 41.228 -6.400 61.622 1.00 15.66 20 VAL B O 1
ATOM 2463 N N . SER B 1 21 ? 40.442 -4.362 61.031 1.00 15.82 21 SER B N 1
ATOM 2464 C CA . SER B 1 21 ? 41.764 -3.744 60.997 1.00 16.13 21 SER B CA 1
ATOM 2465 C C . SER B 1 21 ? 42.342 -3.577 62.412 1.00 17.71 21 SER B C 1
ATOM 2466 O O . SER B 1 21 ? 43.550 -3.728 62.627 1.00 16.90 21 SER B O 1
ATOM 2469 N N . GLY B 1 22 ? 41.481 -3.263 63.376 1.00 16.42 22 GLY B N 1
ATOM 2470 C CA . GLY B 1 22 ? 41.956 -3.122 64.735 1.00 14.66 22 GLY B CA 1
ATOM 2471 C C . GLY B 1 22 ? 42.541 -4.448 65.175 1.00 15.37 22 GLY B C 1
ATOM 2472 O O . GLY B 1 22 ? 43.593 -4.499 65.800 1.00 17.51 22 GLY B O 1
ATOM 2473 N N . PHE B 1 23 ? 41.848 -5.530 64.838 1.00 14.51 23 PHE B N 1
ATOM 2474 C CA . PHE B 1 23 ? 42.274 -6.884 65.184 1.00 14.02 23 PHE B CA 1
ATOM 2475 C C . PHE B 1 23 ? 43.640 -7.233 64.575 1.00 15.17 23 PHE B C 1
ATOM 2476 O O . PHE B 1 23 ? 44.546 -7.716 65.276 1.00 15.15 23 PHE B O 1
ATOM 2484 N N . LEU B 1 24 ? 43.772 -7.000 63.270 1.00 15.12 24 LEU B N 1
ATOM 2485 C CA . LEU B 1 24 ? 45.007 -7.281 62.552 1.00 16.11 24 LEU B CA 1
ATOM 2486 C C . LEU B 1 24 ? 46.149 -6.453 63.134 1.00 18.30 24 LEU B C 1
ATOM 2487 O O . LEU B 1 24 ? 47.277 -6.923 63.259 1.00 19.29 24 LEU B O 1
ATOM 2492 N N . TYR B 1 25 ? 45.845 -5.217 63.504 1.00 20.38 25 TYR B N 1
ATOM 2493 C CA . TYR B 1 25 ? 46.843 -4.341 64.082 1.00 19.29 25 TYR B CA 1
ATOM 2494 C C . TYR B 1 25 ? 47.358 -4.961 65.380 1.00 19.94 25 TYR B C 1
ATOM 2495 O O . TYR B 1 25 ? 48.571 -5.140 65.558 1.00 19.18 25 TYR B O 1
ATOM 2504 N N . ALA B 1 26 ? 46.435 -5.306 66.276 1.00 19.35 26 ALA B N 1
ATOM 2505 C CA . ALA B 1 26 ? 46.803 -5.906 67.549 1.00 19.17 26 ALA B CA 1
ATOM 2506 C C . ALA B 1 26 ? 47.651 -7.164 67.364 1.00 19.85 26 ALA B C 1
ATOM 2507 O O . ALA B 1 26 ? 48.472 -7.487 68.219 1.00 19.86 26 ALA B O 1
ATOM 2509 N N . HIS B 1 27 ? 47.446 -7.875 66.257 1.00 19.06 27 HIS B N 1
ATOM 2510 C CA . HIS B 1 27 ? 48.215 -9.080 65.985 1.00 18.77 27 HIS B CA 1
ATOM 2511 C C . HIS B 1 27 ? 49.507 -8.805 65.220 1.00 20.09 27 HIS B C 1
ATOM 2512 O O . HIS B 1 27 ? 50.140 -9.722 64.699 1.00 19.53 27 HIS B O 1
ATOM 2519 N N . GLY B 1 28 ? 49.895 -7.533 65.172 1.00 21.01 28 GLY B N 1
ATOM 2520 C CA . GLY B 1 28 ? 51.132 -7.141 64.512 1.00 22.30 28 GLY B CA 1
ATOM 2521 C C . GLY B 1 28 ? 51.285 -7.412 63.026 1.00 23.24 28 GLY B C 1
ATOM 2522 O O . GLY B 1 28 ? 52.381 -7.749 62.554 1.00 22.86 28 GLY B O 1
ATOM 2523 N N . ALA B 1 29 ? 50.192 -7.260 62.285 1.00 23.19 29 ALA B N 1
ATOM 2524 C CA . ALA B 1 29 ? 50.205 -7.476 60.849 1.00 23.12 29 ALA B CA 1
ATOM 2525 C C . ALA B 1 29 ? 50.170 -6.127 60.168 1.00 24.72 29 ALA B C 1
ATOM 2526 O O . ALA B 1 29 ? 49.696 -5.142 60.737 1.00 23.73 29 ALA B O 1
ATOM 2528 N N . ASN B 1 30 ? 50.690 -6.067 58.952 1.00 27.46 30 ASN B N 1
ATOM 2529 C CA . ASN B 1 30 ? 50.664 -4.816 58.229 1.00 30.49 30 ASN B CA 1
ATOM 2530 C C . ASN B 1 30 ? 49.857 -5.032 56.975 1.00 29.96 30 ASN B C 1
ATOM 2531 O O . ASN B 1 30 ? 50.100 -5.966 56.213 1.00 30.76 30 ASN B O 1
ATOM 2536 N N . ILE B 1 31 ? 48.880 -4.167 56.770 1.00 30.66 31 ILE B N 1
ATOM 2537 C CA . ILE B 1 31 ? 48.028 -4.270 55.605 1.00 30.25 31 ILE B CA 1
ATOM 2538 C C . ILE B 1 31 ? 48.729 -3.741 54.360 1.00 30.45 31 ILE B C 1
ATOM 2539 O O . ILE B 1 31 ? 49.208 -2.607 54.341 1.00 31.54 31 ILE B O 1
ATOM 2544 N N . THR B 1 32 ? 48.795 -4.580 53.329 1.00 30.99 32 THR B N 1
ATOM 2545 C CA . THR B 1 32 ? 49.416 -4.209 52.060 1.00 31.70 32 THR B CA 1
ATOM 2546 C C . THR B 1 32 ? 48.346 -3.868 51.009 1.00 30.50 32 THR B C 1
ATOM 2547 O O . THR B 1 32 ? 48.620 -3.167 50.030 1.00 30.68 32 THR B O 1
ATOM 2551 N N . ASP B 1 33 ? 47.133 -4.377 51.213 1.00 28.45 33 ASP B N 1
ATOM 2552 C CA . ASP B 1 33 ? 46.017 -4.085 50.328 1.00 27.01 33 ASP B CA 1
ATOM 2553 C C . ASP B 1 33 ? 44.731 -4.246 51.122 1.00 26.39 33 ASP B C 1
ATOM 2554 O O . ASP B 1 33 ? 44.581 -5.191 51.894 1.00 27.48 33 ASP B O 1
ATOM 2559 N N . LEU B 1 34 ? 43.809 -3.309 50.933 1.00 25.48 34 LEU B N 1
ATOM 2560 C CA . LEU B 1 34 ? 42.529 -3.309 51.627 1.00 23.96 34 LEU B CA 1
ATOM 2561 C C . LEU B 1 34 ? 41.470 -2.854 50.643 1.00 24.17 34 LEU B C 1
ATOM 2562 O O . LEU B 1 34 ? 41.609 -1.801 50.022 1.00 26.33 34 LEU B O 1
ATOM 2567 N N . GLN B 1 35 ? 40.414 -3.643 50.501 1.00 22.36 35 GLN B N 1
ATOM 2568 C CA . GLN B 1 35 ? 39.319 -3.282 49.617 1.00 21.56 35 GLN B CA 1
ATOM 2569 C C . GLN B 1 35 ? 38.007 -3.754 50.222 1.00 22.00 35 GLN B C 1
ATOM 2570 O O . GLN B 1 35 ? 37.899 -4.887 50.716 1.00 21.00 35 GLN B O 1
ATOM 2576 N N . GLN B 1 36 ? 37.008 -2.882 50.202 1.00 21.25 36 GLN B N 1
ATOM 2577 C CA . GLN B 1 36 ? 35.723 -3.239 50.764 1.00 23.70 36 GLN B CA 1
ATOM 2578 C C . GLN B 1 36 ? 34.592 -2.774 49.863 1.00 24.92 36 GLN B C 1
ATOM 2579 O O . GLN B 1 36 ? 34.811 -2.032 48.906 1.00 23.62 36 GLN B O 1
ATOM 2585 N N . HIS B 1 37 ? 33.381 -3.217 50.188 1.00 26.27 37 HIS B N 1
ATOM 2586 C CA . HIS B 1 37 ? 32.204 -2.914 49.395 1.00 26.20 37 HIS B CA 1
ATOM 2587 C C . HIS B 1 37 ? 30.928 -3.237 50.190 1.00 27.49 37 HIS B C 1
ATOM 2588 O O . HIS B 1 37 ? 30.901 -4.191 50.973 1.00 25.35 37 HIS B O 1
ATOM 2595 N N . SER B 1 38 ? 29.886 -2.431 49.991 1.00 30.09 38 SER B N 1
ATOM 2596 C CA . SER B 1 38 ? 28.592 -2.628 50.654 1.00 34.14 38 SER B CA 1
ATOM 2597 C C . SER B 1 38 ? 27.505 -2.516 49.590 1.00 36.54 38 SER B C 1
ATOM 2598 O O . SER B 1 38 ? 27.378 -1.471 48.944 1.00 36.88 38 SER B O 1
ATOM 2601 N N . THR B 1 39 ? 26.720 -3.575 49.406 1.00 40.64 39 THR B N 1
ATOM 2602 C CA . THR B 1 39 ? 25.659 -3.562 48.394 1.00 44.78 39 THR B CA 1
ATOM 2603 C C . THR B 1 39 ? 24.645 -2.438 48.605 1.00 48.93 39 THR B C 1
ATOM 2604 O O . THR B 1 39 ? 24.097 -1.902 47.644 1.00 49.34 39 THR B O 1
ATOM 2608 N N . ASP B 1 40 ? 24.392 -2.091 49.863 1.00 54.05 40 ASP B N 1
ATOM 2609 C CA . ASP B 1 40 ? 23.439 -1.033 50.184 1.00 58.15 40 ASP B CA 1
ATOM 2610 C C . ASP B 1 40 ? 23.944 -0.194 51.355 1.00 59.29 40 ASP B C 1
ATOM 2611 O O . ASP B 1 40 ? 24.570 -0.712 52.281 1.00 60.48 40 ASP B O 1
ATOM 2616 N N . PRO B 1 41 ? 23.672 1.119 51.329 1.00 59.67 41 PRO B N 1
ATOM 2617 C CA . PRO B 1 41 ? 24.104 2.031 52.393 1.00 60.13 41 PRO B CA 1
ATOM 2618 C C . PRO B 1 41 ? 23.604 1.587 53.761 1.00 60.93 41 PRO B C 1
ATOM 2619 O O . PRO B 1 41 ? 24.353 1.553 54.736 1.00 61.16 41 PRO B O 1
ATOM 2623 N N . GLU B 1 42 ? 22.324 1.242 53.811 1.00 62.42 42 GLU B N 1
ATOM 2624 C CA . GLU B 1 42 ? 21.673 0.811 55.039 1.00 63.19 42 GLU B CA 1
ATOM 2625 C C . GLU B 1 42 ? 21.133 -0.597 54.798 1.00 60.88 42 GLU B C 1
ATOM 2626 O O . GLU B 1 42 ? 20.287 -0.801 53.925 1.00 59.39 42 GLU B O 1
ATOM 2632 N N . GLY B 1 43 ? 21.622 -1.561 55.577 1.00 58.29 43 GLY B N 1
ATOM 2633 C CA . GLY B 1 43 ? 21.200 -2.941 55.412 1.00 53.66 43 GLY B CA 1
ATOM 2634 C C . GLY B 1 43 ? 22.116 -3.549 54.371 1.00 51.30 43 GLY B C 1
ATOM 2635 O O . GLY B 1 43 ? 23.204 -3.023 54.138 1.00 53.72 43 GLY B O 1
ATOM 2636 N N . GLY B 1 44 ? 21.704 -4.643 53.740 1.00 47.10 44 GLY B N 1
ATOM 2637 C CA . GLY B 1 44 ? 22.546 -5.247 52.718 1.00 42.72 44 GLY B CA 1
ATOM 2638 C C . GLY B 1 44 ? 23.716 -6.065 53.240 1.00 39.71 44 GLY B C 1
ATOM 2639 O O . GLY B 1 44 ? 23.786 -6.378 54.430 1.00 38.81 44 GLY B O 1
ATOM 2640 N N . THR B 1 45 ? 24.637 -6.429 52.354 1.00 36.79 45 THR B N 1
ATOM 2641 C CA . THR B 1 45 ? 25.782 -7.218 52.782 1.00 35.47 45 THR B CA 1
ATOM 2642 C C . THR B 1 45 ? 27.138 -6.571 52.491 1.00 32.51 45 THR B C 1
ATOM 2643 O O . THR B 1 45 ? 27.362 -5.967 51.443 1.00 32.61 45 THR B O 1
ATOM 2647 N N . PHE B 1 46 ? 28.030 -6.714 53.461 1.00 28.02 46 PHE B N 1
ATOM 2648 C CA . PHE B 1 46 ? 29.377 -6.175 53.416 1.00 24.57 46 PHE B CA 1
ATOM 2649 C C . PHE B 1 46 ? 30.335 -7.207 52.824 1.00 22.92 46 PHE B C 1
ATOM 2650 O O . PHE B 1 46 ? 30.201 -8.411 53.076 1.00 22.08 46 PHE B O 1
ATOM 2658 N N . PHE B 1 47 ? 31.297 -6.723 52.043 1.00 22.05 47 PHE B N 1
ATOM 2659 C CA . PHE B 1 47 ? 32.325 -7.558 51.420 1.00 20.48 47 PHE B CA 1
ATOM 2660 C C . PHE B 1 47 ? 33.661 -6.875 51.648 1.00 18.61 47 PHE B C 1
ATOM 2661 O O . PHE B 1 47 ? 33.742 -5.647 51.633 1.00 17.90 47 PHE B O 1
ATOM 2669 N N . MET B 1 48 ? 34.710 -7.659 51.845 1.00 16.23 48 MET B N 1
ATOM 2670 C CA . MET B 1 48 ? 36.025 -7.083 52.038 1.00 16.78 48 MET B CA 1
ATOM 2671 C C . MET B 1 48 ? 37.173 -8.077 51.828 1.00 18.18 48 MET B C 1
ATOM 2672 O O . MET B 1 48 ? 37.060 -9.262 52.156 1.00 15.97 48 MET B O 1
ATOM 2677 N N . ARG B 1 49 ? 38.274 -7.581 51.269 1.00 19.31 49 ARG B N 1
ATOM 2678 C CA . ARG B 1 49 ? 39.475 -8.389 51.056 1.00 18.61 49 ARG B CA 1
ATOM 2679 C C . ARG B 1 49 ? 40.675 -7.634 51.642 1.00 17.31 49 ARG B C 1
ATOM 2680 O O . ARG B 1 49 ? 40.954 -6.499 51.251 1.00 17.51 49 ARG B O 1
ATOM 2688 N N . VAL B 1 50 ? 41.376 -8.258 52.583 1.00 15.71 50 VAL B N 1
ATOM 2689 C CA . VAL B 1 50 ? 42.547 -7.628 53.190 1.00 16.81 50 VAL B CA 1
ATOM 2690 C C . VAL B 1 50 ? 43.800 -8.484 53.030 1.00 17.56 50 VAL B C 1
ATOM 2691 O O . VAL B 1 50 ? 43.895 -9.588 53.571 1.00 20.28 50 VAL B O 1
ATOM 2695 N N . ALA B 1 51 ? 44.762 -7.970 52.278 1.00 16.36 51 ALA B N 1
ATOM 2696 C CA . ALA B 1 51 ? 46.010 -8.679 52.071 1.00 17.75 51 ALA B CA 1
ATOM 2697 C C . ALA B 1 51 ? 47.011 -8.096 53.051 1.00 21.09 51 ALA B C 1
ATOM 2698 O O . ALA B 1 51 ? 47.189 -6.880 53.130 1.00 23.70 51 ALA B O 1
ATOM 2700 N N . PHE B 1 52 ? 47.662 -8.953 53.817 1.00 24.25 52 PHE B N 1
ATOM 2701 C CA . PHE B 1 52 ? 48.625 -8.464 54.789 1.00 26.57 52 PHE B CA 1
ATOM 2702 C C . PHE B 1 52 ? 49.740 -9.468 54.984 1.00 28.34 52 PHE B C 1
ATOM 2703 O O . PHE B 1 52 ? 49.621 -10.636 54.612 1.00 27.64 52 PHE B O 1
ATOM 2711 N N . THR B 1 53 ? 50.831 -8.997 55.566 1.00 32.00 53 THR B N 1
ATOM 2712 C CA . THR B 1 53 ? 51.976 -9.846 55.849 1.00 36.54 53 THR B CA 1
ATOM 2713 C C . THR B 1 53 ? 52.169 -9.778 57.354 1.00 39.67 53 THR B C 1
ATOM 2714 O O . THR B 1 53 ? 51.675 -8.857 58.009 1.00 39.44 53 THR B O 1
ATOM 2718 N N . ALA B 1 54 ? 52.867 -10.752 57.914 1.00 43.94 54 ALA B N 1
ATOM 2719 C CA . ALA B 1 54 ? 53.084 -10.745 59.347 1.00 48.73 54 ALA B CA 1
ATOM 2720 C C . ALA B 1 54 ? 54.257 -11.617 59.731 1.00 52.75 54 ALA B C 1
ATOM 2721 O O . ALA B 1 54 ? 54.597 -12.579 59.036 1.00 54.34 54 ALA B O 1
ATOM 2723 N N . SER B 1 55 ? 54.876 -11.269 60.849 1.00 56.24 55 SER B N 1
ATOM 2724 C CA . SER B 1 55 ? 56.008 -12.017 61.350 1.00 60.08 55 SER B CA 1
ATOM 2725 C C . SER B 1 55 ? 55.557 -13.400 61.804 1.00 61.68 55 SER B C 1
ATOM 2726 O O . SER B 1 55 ? 54.721 -13.531 62.700 1.00 62.71 55 SER B O 1
ATOM 2729 N N . HIS B 1 56 ? 56.095 -14.428 61.160 1.00 63.57 56 HIS B N 1
ATOM 2730 C CA . HIS B 1 56 ? 55.801 -15.812 61.516 1.00 66.18 56 HIS B CA 1
ATOM 2731 C C . HIS B 1 56 ? 54.409 -16.356 61.209 1.00 66.02 56 HIS B C 1
ATOM 2732 O O . HIS B 1 56 ? 53.721 -16.850 62.099 1.00 65.39 56 HIS B O 1
ATOM 2739 N N . LEU B 1 57 ? 53.992 -16.284 59.954 1.00 67.13 57 LEU B N 1
ATOM 2740 C CA . LEU B 1 57 ? 52.697 -16.834 59.598 1.00 68.63 57 LEU B CA 1
ATOM 2741 C C . LEU B 1 57 ? 52.851 -18.359 59.636 1.00 70.47 57 LEU B C 1
ATOM 2742 O O . LEU B 1 57 ? 52.225 -19.082 58.862 1.00 70.81 57 LEU B O 1
ATOM 2747 N N . ASP B 1 58 ? 53.703 -18.827 60.549 1.00 72.37 58 ASP B N 1
ATOM 2748 C CA . ASP B 1 58 ? 53.984 -20.249 60.739 1.00 73.39 58 ASP B CA 1
ATOM 2749 C C . ASP B 1 58 ? 52.811 -20.894 61.453 1.00 72.67 58 ASP B C 1
ATOM 2750 O O . ASP B 1 58 ? 51.664 -20.699 61.057 1.00 74.38 58 ASP B O 1
ATOM 2755 N N . LEU B 1 59 ? 53.090 -21.660 62.507 1.00 70.98 59 LEU B N 1
ATOM 2756 C CA . LEU B 1 59 ? 52.008 -22.297 63.253 1.00 69.70 59 LEU B CA 1
ATOM 2757 C C . LEU B 1 59 ? 51.233 -21.217 63.987 1.00 68.03 59 LEU B C 1
ATOM 2758 O O . LEU B 1 59 ? 50.319 -21.497 64.762 1.00 68.25 59 LEU B O 1
ATOM 2763 N N . ALA B 1 60 ? 51.617 -19.972 63.725 1.00 66.08 60 ALA B N 1
ATOM 2764 C CA . ALA B 1 60 ? 50.954 -18.822 64.312 1.00 63.76 60 ALA B CA 1
ATOM 2765 C C . ALA B 1 60 ? 49.631 -18.654 63.567 1.00 61.38 60 ALA B C 1
ATOM 2766 O O . ALA B 1 60 ? 48.767 -17.877 63.971 1.00 61.87 60 ALA B O 1
ATOM 2768 N N . ARG B 1 61 ? 49.480 -19.400 62.478 1.00 57.48 61 ARG B N 1
ATOM 2769 C CA . ARG B 1 61 ? 48.272 -19.336 61.670 1.00 55.59 61 ARG B CA 1
ATOM 2770 C C . ARG B 1 61 ? 47.027 -19.852 62.394 1.00 52.50 61 ARG B C 1
ATOM 2771 O O . ARG B 1 61 ? 46.045 -19.124 62.528 1.00 53.48 61 ARG B O 1
ATOM 2779 N N . PRO B 1 62 ? 47.051 -21.109 62.875 1.00 48.99 62 PRO B N 1
ATOM 2780 C CA . PRO B 1 62 ? 45.867 -21.625 63.568 1.00 45.60 62 PRO B CA 1
ATOM 2781 C C . PRO B 1 62 ? 45.360 -20.686 64.665 1.00 42.67 62 PRO B C 1
ATOM 2782 O O . PRO B 1 62 ? 44.150 -20.496 64.822 1.00 42.24 62 PRO B O 1
ATOM 2786 N N . ALA B 1 63 ? 46.286 -20.094 65.413 1.00 37.64 63 ALA B N 1
ATOM 2787 C CA . ALA B 1 63 ? 45.917 -19.172 66.481 1.00 35.03 63 ALA B CA 1
ATOM 2788 C C . ALA B 1 63 ? 45.269 -17.919 65.883 1.00 34.10 63 ALA B C 1
ATOM 2789 O O . ALA B 1 63 ? 44.282 -17.385 66.415 1.00 31.84 63 ALA B O 1
ATOM 2791 N N . LEU B 1 64 ? 45.839 -17.457 64.773 1.00 34.11 64 LEU B N 1
ATOM 2792 C CA . LEU B 1 64 ? 45.342 -16.280 64.071 1.00 34.22 64 LEU B CA 1
ATOM 2793 C C . LEU B 1 64 ? 43.888 -16.541 63.664 1.00 33.48 64 LEU B C 1
ATOM 2794 O O . LEU B 1 64 ? 43.017 -15.681 63.819 1.00 31.12 64 LEU B O 1
ATOM 2799 N N . GLU B 1 65 ? 43.641 -17.751 63.166 1.00 32.13 65 GLU B N 1
ATOM 2800 C CA . GLU B 1 65 ? 42.314 -18.165 62.736 1.00 31.50 65 GLU B CA 1
ATOM 2801 C C . GLU B 1 65 ? 41.364 -18.344 63.913 1.00 30.31 65 GLU B C 1
ATOM 2802 O O . GLU B 1 65 ? 40.190 -17.983 63.826 1.00 29.43 65 GLU B O 1
ATOM 2808 N N . ARG B 1 66 ? 41.863 -18.892 65.018 1.00 29.77 66 ARG B N 1
ATOM 2809 C CA . ARG B 1 66 ? 41.006 -19.071 66.182 1.00 28.64 66 ARG B CA 1
ATOM 2810 C C . ARG B 1 66 ? 40.591 -17.707 66.687 1.00 26.34 66 ARG B C 1
ATOM 2811 O O . ARG B 1 66 ? 39.408 -17.417 66.787 1.00 27.87 66 ARG B O 1
ATOM 2819 N N . ALA B 1 67 ? 41.573 -16.867 66.994 1.00 23.42 67 ALA B N 1
ATOM 2820 C CA . ALA B 1 67 ? 41.302 -15.530 67.505 1.00 21.48 67 ALA B CA 1
ATOM 2821 C C . ALA B 1 67 ? 40.320 -14.729 66.639 1.00 20.50 67 ALA B C 1
ATOM 2822 O O . ALA B 1 67 ? 39.401 -14.090 67.167 1.00 16.53 67 ALA B O 1
ATOM 2824 N N . PHE B 1 68 ? 40.498 -14.763 65.317 1.00 19.84 68 PHE B N 1
ATOM 2825 C CA . PHE B 1 68 ? 39.605 -14.003 64.452 1.00 18.36 68 PHE B CA 1
ATOM 2826 C C . PHE B 1 68 ? 38.191 -14.530 64.547 1.00 20.25 68 PHE B C 1
ATOM 2827 O O . PHE B 1 68 ? 37.235 -13.750 64.553 1.00 21.11 68 PHE B O 1
ATOM 2835 N N . GLN B 1 69 ? 38.059 -15.853 64.609 1.00 19.72 69 GLN B N 1
ATOM 2836 C CA . GLN B 1 69 ? 36.749 -16.473 64.696 1.00 19.90 69 GLN B CA 1
ATOM 2837 C C . GLN B 1 69 ? 36.029 -16.053 65.967 1.00 23.15 69 GLN B C 1
ATOM 2838 O O . GLN B 1 69 ? 34.853 -15.668 65.932 1.00 25.43 69 GLN B O 1
ATOM 2844 N N . GLU B 1 70 ? 36.734 -16.120 67.091 1.00 23.26 70 GLU B N 1
ATOM 2845 C CA . GLU B 1 70 ? 36.149 -15.747 68.371 1.00 26.28 70 GLU B CA 1
ATOM 2846 C C . GLU B 1 70 ? 35.847 -14.265 68.517 1.00 26.17 70 GLU B C 1
ATOM 2847 O O . GLU B 1 70 ? 34.701 -13.873 68.747 1.00 27.50 70 GLU B O 1
ATOM 2853 N N . VAL B 1 71 ? 36.878 -13.445 68.365 1.00 25.09 71 VAL B N 1
ATOM 2854 C CA . VAL B 1 71 ? 36.752 -12.002 68.517 1.00 23.60 71 VAL B CA 1
ATOM 2855 C C . VAL B 1 71 ? 35.918 -11.236 67.488 1.00 21.28 71 VAL B C 1
ATOM 2856 O O . VAL B 1 71 ? 35.053 -10.453 67.867 1.00 20.84 71 VAL B O 1
ATOM 2860 N N . VAL B 1 72 ? 36.164 -11.455 66.199 1.00 20.85 72 VAL B N 1
ATOM 2861 C CA . VAL B 1 72 ? 35.442 -10.721 65.148 1.00 19.65 72 VAL B CA 1
ATOM 2862 C C . VAL B 1 72 ? 34.330 -11.479 64.402 1.00 21.04 72 VAL B C 1
ATOM 2863 O O . VAL B 1 72 ? 33.199 -10.997 64.326 1.00 20.77 72 VAL B O 1
ATOM 2867 N N . ALA B 1 73 ? 34.660 -12.650 63.855 1.00 22.27 73 ALA B N 1
ATOM 2868 C CA . ALA B 1 73 ? 33.728 -13.475 63.071 1.00 24.30 73 ALA B CA 1
ATOM 2869 C C . ALA B 1 73 ? 32.350 -13.757 63.672 1.00 24.74 73 ALA B C 1
ATOM 2870 O O . ALA B 1 73 ? 31.337 -13.259 63.181 1.00 24.08 73 ALA B O 1
ATOM 2872 N N . SER B 1 74 ? 32.304 -14.584 64.708 1.00 26.33 74 SER B N 1
ATOM 2873 C CA . SER B 1 74 ? 31.039 -14.912 65.353 1.00 27.29 74 SER B CA 1
ATOM 2874 C C . SER B 1 74 ? 30.230 -13.648 65.662 1.00 28.88 74 SER B C 1
ATOM 2875 O O . SER B 1 74 ? 29.015 -13.621 65.495 1.00 32.97 74 SER B O 1
ATOM 2878 N N . ARG B 1 75 ? 30.917 -12.595 66.093 1.00 28.96 75 ARG B N 1
ATOM 2879 C CA . ARG B 1 75 ? 30.287 -11.322 66.447 1.00 28.60 75 ARG B CA 1
ATOM 2880 C C . ARG B 1 75 ? 29.558 -10.647 65.289 1.00 25.66 75 ARG B C 1
ATOM 2881 O O . ARG B 1 75 ? 28.470 -10.099 65.458 1.00 24.15 75 ARG B O 1
ATOM 2889 N N . PHE B 1 76 ? 30.163 -10.676 64.110 1.00 23.65 76 PHE B N 1
ATOM 2890 C CA . PHE B 1 76 ? 29.561 -10.040 62.946 1.00 21.89 76 PHE B CA 1
ATOM 2891 C C . PHE B 1 76 ? 28.873 -11.012 62.005 1.00 23.48 76 PHE B C 1
ATOM 2892 O O . PHE B 1 76 ? 28.446 -10.625 60.919 1.00 22.43 76 PHE B O 1
ATOM 2900 N N . GLN B 1 77 ? 28.779 -12.276 62.412 1.00 25.81 77 GLN B N 1
ATOM 2901 C CA . GLN B 1 77 ? 28.110 -13.280 61.595 1.00 26.22 77 GLN B CA 1
ATOM 2902 C C . GLN B 1 77 ? 28.718 -13.318 60.203 1.00 24.64 77 GLN B C 1
ATOM 2903 O O . GLN B 1 77 ? 28.004 -13.309 59.206 1.00 25.17 77 GLN B O 1
ATOM 2909 N N . MET B 1 78 ? 30.036 -13.361 60.117 1.00 22.70 78 MET B N 1
ATOM 2910 C CA . MET B 1 78 ? 30.642 -13.374 58.803 1.00 23.46 78 MET B CA 1
ATOM 2911 C C . MET B 1 78 ? 31.123 -14.722 58.292 1.00 24.56 78 MET B C 1
ATOM 2912 O O . MET B 1 78 ? 31.576 -15.580 59.057 1.00 26.29 78 MET B O 1
ATOM 2917 N N . GLN B 1 79 ? 30.972 -14.906 56.985 1.00 23.55 79 GLN B N 1
ATOM 2918 C CA . GLN B 1 79 ? 31.434 -16.098 56.307 1.00 25.66 79 GLN B CA 1
ATOM 2919 C C . GLN B 1 79 ? 32.804 -15.561 55.899 1.00 25.77 79 GLN B C 1
ATOM 2920 O O . GLN B 1 79 ? 32.894 -14.528 55.235 1.00 25.21 79 GLN B O 1
ATOM 2926 N N . TRP B 1 80 ? 33.878 -16.213 56.314 1.00 24.31 80 TRP B N 1
ATOM 2927 C CA . TRP B 1 80 ? 35.180 -15.690 55.954 1.00 23.82 80 TRP B CA 1
ATOM 2928 C C . TRP B 1 80 ? 36.153 -16.773 55.566 1.00 24.55 80 TRP B C 1
ATOM 2929 O O . TRP B 1 80 ? 35.856 -17.963 55.659 1.00 25.26 80 TRP B O 1
ATOM 2940 N N . ARG B 1 81 ? 37.334 -16.341 55.151 1.00 25.16 81 ARG B N 1
ATOM 2941 C CA . ARG B 1 81 ? 38.373 -17.256 54.729 1.00 25.08 81 ARG B CA 1
ATOM 2942 C C . ARG B 1 81 ? 39.688 -16.530 54.866 1.00 23.54 81 ARG B C 1
ATOM 2943 O O . ARG B 1 81 ? 39.772 -15.315 54.670 1.00 22.45 81 ARG B O 1
ATOM 2951 N N . LEU B 1 82 ? 40.715 -17.282 55.209 1.00 23.38 82 LEU B N 1
ATOM 2952 C CA . LEU B 1 82 ? 42.041 -16.727 55.340 1.00 23.92 82 LEU B CA 1
ATOM 2953 C C . LEU B 1 82 ? 42.919 -17.591 54.446 1.00 23.65 82 LEU B C 1
ATOM 2954 O O . LEU B 1 82 ? 43.214 -18.746 54.771 1.00 23.14 82 LEU B O 1
ATOM 2959 N N . ALA B 1 83 ? 43.313 -17.039 53.305 1.00 23.99 83 ALA B N 1
ATOM 2960 C CA . ALA B 1 83 ? 44.151 -17.772 52.364 1.00 25.06 83 ALA B CA 1
ATOM 2961 C C . ALA B 1 83 ? 45.588 -17.290 52.412 1.00 26.97 83 ALA B C 1
ATOM 2962 O O . ALA B 1 83 ? 45.868 -16.152 52.809 1.00 26.60 83 ALA B O 1
ATOM 2964 N N . TYR B 1 84 ? 46.496 -18.168 52.000 1.00 30.44 84 TYR B N 1
ATOM 2965 C CA . TYR B 1 84 ? 47.920 -17.863 51.960 1.00 32.82 84 TYR B CA 1
ATOM 2966 C C . TYR B 1 84 ? 48.434 -18.031 50.533 1.00 32.67 84 TYR B C 1
ATOM 2967 O O . TYR B 1 84 ? 48.324 -19.108 49.953 1.00 33.67 84 TYR B O 1
ATOM 2976 N N . ALA B 1 85 ? 48.982 -16.959 49.970 1.00 31.81 85 ALA B N 1
ATOM 2977 C CA . ALA B 1 85 ? 49.506 -16.984 48.606 1.00 31.89 85 ALA B CA 1
ATOM 2978 C C . ALA B 1 85 ? 50.293 -18.251 48.249 1.00 32.33 85 ALA B C 1
ATOM 2979 O O . ALA B 1 85 ? 50.151 -18.773 47.143 1.00 34.89 85 ALA B O 1
ATOM 2981 N N . SER B 1 86 ? 51.112 -18.747 49.175 1.00 32.40 86 SER B N 1
ATOM 2982 C CA . SER B 1 86 ? 51.918 -19.941 48.927 1.00 34.17 86 SER B CA 1
ATOM 2983 C C . SER B 1 86 ? 51.092 -21.220 48.773 1.00 36.20 86 SER B C 1
ATOM 2984 O O . SER B 1 86 ? 51.599 -22.225 48.284 1.00 36.18 86 SER B O 1
ATOM 2987 N N . GLU B 1 87 ? 49.832 -21.196 49.198 1.00 38.05 87 GLU B N 1
ATOM 2988 C CA . GLU B 1 87 ? 48.982 -22.375 49.056 1.00 40.50 87 GLU B CA 1
ATOM 2989 C C . GLU B 1 87 ? 48.524 -22.432 47.607 1.00 39.99 87 GLU B C 1
ATOM 2990 O O . GLU B 1 87 ? 47.473 -21.890 47.279 1.00 42.32 87 GLU B O 1
ATOM 2996 N N . ARG B 1 88 ? 49.296 -23.067 46.735 1.00 38.66 88 ARG B N 1
ATOM 2997 C CA . ARG B 1 88 ? 48.902 -23.173 45.335 1.00 36.02 88 ARG B CA 1
ATOM 2998 C C . ARG B 1 88 ? 47.722 -24.137 45.208 1.00 33.60 88 ARG B C 1
ATOM 2999 O O . ARG B 1 88 ? 47.860 -25.340 45.434 1.00 34.27 88 ARG B O 1
ATOM 3007 N N . LYS B 1 89 ? 46.561 -23.604 44.838 1.00 30.20 89 LYS B N 1
ATOM 3008 C CA . LYS B 1 89 ? 45.350 -24.405 44.708 1.00 29.05 89 LYS B CA 1
ATOM 3009 C C . LYS B 1 89 ? 45.398 -25.540 43.675 1.00 29.20 89 LYS B C 1
ATOM 3010 O O . LYS B 1 89 ? 45.603 -25.312 42.480 1.00 28.40 89 LYS B O 1
ATOM 3016 N N . ARG B 1 90 ? 45.200 -26.765 44.153 1.00 29.92 90 ARG B N 1
ATOM 3017 C CA . ARG B 1 90 ? 45.193 -27.944 43.301 1.00 28.17 90 ARG B CA 1
ATOM 3018 C C . ARG B 1 90 ? 43.980 -27.808 42.397 1.00 27.65 90 ARG B C 1
ATOM 3019 O O . ARG B 1 90 ? 42.846 -27.717 42.869 1.00 26.69 90 ARG B O 1
ATOM 3027 N N . THR B 1 91 ? 44.220 -27.795 41.092 1.00 25.71 91 THR B N 1
ATOM 3028 C CA . THR B 1 91 ? 43.138 -27.615 40.143 1.00 24.59 91 THR B CA 1
ATOM 3029 C C . THR B 1 91 ? 43.160 -28.653 39.035 1.00 23.51 91 THR B C 1
ATOM 3030 O O . THR B 1 91 ? 44.165 -29.317 38.814 1.00 22.61 91 THR B O 1
ATOM 3034 N N . ALA B 1 92 ? 42.037 -28.782 38.340 1.00 22.95 92 ALA B N 1
ATOM 3035 C CA . ALA B 1 92 ? 41.909 -29.727 37.243 1.00 23.27 92 ALA B CA 1
ATOM 3036 C C . ALA B 1 92 ? 41.243 -29.018 36.071 1.00 23.68 92 ALA B C 1
ATOM 3037 O O . ALA B 1 92 ? 40.461 -28.089 36.255 1.00 24.39 92 ALA B O 1
ATOM 3039 N N . ILE B 1 93 ? 41.555 -29.456 34.862 1.00 22.93 93 ILE B N 1
ATOM 3040 C CA . ILE B 1 93 ? 40.968 -28.852 33.685 1.00 23.09 93 ILE B CA 1
ATOM 3041 C C . ILE B 1 93 ? 40.225 -29.889 32.852 1.00 24.76 93 ILE B C 1
ATOM 3042 O O . ILE B 1 93 ? 40.799 -30.906 32.460 1.00 26.21 93 ILE B O 1
ATOM 3047 N N . LEU B 1 94 ? 38.940 -29.648 32.608 1.00 25.97 94 LEU B N 1
ATOM 3048 C CA . LEU B 1 94 ? 38.152 -30.537 31.761 1.00 25.80 94 LEU B CA 1
ATOM 3049 C C . LEU B 1 94 ? 38.102 -29.879 30.387 1.00 25.58 94 LEU B C 1
ATOM 3050 O O . LEU B 1 94 ? 38.072 -28.654 30.287 1.00 25.98 94 LEU B O 1
ATOM 3055 N N . VAL B 1 95 ? 38.098 -30.690 29.333 1.00 26.50 95 VAL B N 1
ATOM 3056 C CA . VAL B 1 95 ? 38.089 -30.171 27.969 1.00 24.19 95 VAL B CA 1
ATOM 3057 C C . VAL B 1 95 ? 37.544 -31.213 27.009 1.00 25.45 95 VAL B C 1
ATOM 3058 O O . VAL B 1 95 ? 37.648 -32.405 27.261 1.00 26.39 95 VAL B O 1
ATOM 3062 N N . SER B 1 96 ? 36.959 -30.759 25.907 1.00 26.38 96 SER B N 1
ATOM 3063 C CA . SER B 1 96 ? 36.426 -31.666 24.902 1.00 25.67 96 SER B CA 1
ATOM 3064 C C . SER B 1 96 ? 37.191 -31.447 23.605 1.00 27.09 96 SER B C 1
ATOM 3065 O O . SER B 1 96 ? 38.419 -31.431 23.604 1.00 27.76 96 SER B O 1
ATOM 3068 N N . LYS B 1 97 ? 36.473 -31.265 22.503 1.00 28.62 97 LYS B N 1
ATOM 3069 C CA . LYS B 1 97 ? 37.118 -31.067 21.211 1.00 29.27 97 LYS B CA 1
ATOM 3070 C C . LYS B 1 97 ? 37.972 -29.783 21.130 1.00 28.06 97 LYS B C 1
ATOM 3071 O O . LYS B 1 97 ? 39.184 -29.868 20.926 1.00 26.48 97 LYS B O 1
ATOM 3077 N N . PRO B 1 98 ? 37.359 -28.588 21.306 1.00 26.72 98 PRO B N 1
ATOM 3078 C CA . PRO B 1 98 ? 38.084 -27.308 21.243 1.00 25.87 98 PRO B CA 1
ATOM 3079 C C . PRO B 1 98 ? 39.299 -27.256 22.163 1.00 25.06 98 PRO B C 1
ATOM 3080 O O . PRO B 1 98 ? 39.217 -27.636 23.328 1.00 27.62 98 PRO B O 1
ATOM 3084 N N . ALA B 1 99 ? 40.419 -26.756 21.655 1.00 24.87 99 ALA B N 1
ATOM 3085 C CA . ALA B 1 99 ? 41.639 -26.687 22.452 1.00 23.91 99 ALA B CA 1
ATOM 3086 C C . ALA B 1 99 ? 42.157 -25.289 22.789 1.00 24.23 99 ALA B C 1
ATOM 3087 O O . ALA B 1 99 ? 43.081 -25.163 23.598 1.00 23.45 99 ALA B O 1
ATOM 3089 N N . HIS B 1 100 ? 41.583 -24.248 22.183 1.00 23.82 100 HIS B N 1
ATOM 3090 C CA . HIS B 1 100 ? 42.037 -22.881 22.439 1.00 23.48 100 HIS B CA 1
ATOM 3091 C C . HIS B 1 100 ? 42.089 -22.486 23.919 1.00 23.44 100 HIS B C 1
ATOM 3092 O O . HIS B 1 100 ? 43.082 -21.914 24.379 1.00 22.39 100 HIS B O 1
ATOM 3099 N N . ALA B 1 101 ? 41.029 -22.796 24.663 1.00 21.53 101 ALA B N 1
ATOM 3100 C CA . ALA B 1 101 ? 40.974 -22.456 26.079 1.00 19.41 101 ALA B CA 1
ATOM 3101 C C . ALA B 1 101 ? 41.954 -23.292 26.895 1.00 20.47 101 ALA B C 1
ATOM 3102 O O . ALA B 1 101 ? 42.562 -22.803 27.848 1.00 19.82 101 ALA B O 1
ATOM 3104 N N . LEU B 1 102 ? 42.111 -24.559 26.527 1.00 21.03 102 LEU B N 1
ATOM 3105 C CA . LEU B 1 102 ? 43.042 -25.419 27.239 1.00 19.94 102 LEU B CA 1
ATOM 3106 C C . LEU B 1 102 ? 44.470 -24.898 27.052 1.00 21.18 102 LEU B C 1
ATOM 3107 O O . LEU B 1 102 ? 45.178 -24.635 28.027 1.00 21.39 102 LEU B O 1
ATOM 3112 N N . LEU B 1 103 ? 44.879 -24.734 25.795 1.00 21.11 103 LEU B N 1
ATOM 3113 C CA . LEU B 1 103 ? 46.222 -24.258 25.480 1.00 21.73 103 LEU B CA 1
ATOM 3114 C C . LEU B 1 103 ? 46.626 -22.992 26.215 1.00 22.09 103 LEU B C 1
ATOM 3115 O O . LEU B 1 103 ? 47.733 -22.917 26.756 1.00 22.48 103 LEU B O 1
ATOM 3120 N N . GLU B 1 104 ? 45.738 -22.000 26.229 1.00 21.46 104 GLU B N 1
ATOM 3121 C CA . GLU B 1 104 ? 46.008 -20.741 26.914 1.00 21.14 104 GLU B CA 1
ATOM 3122 C C . GLU B 1 104 ? 46.317 -21.021 28.393 1.00 21.30 104 GLU B C 1
ATOM 3123 O O . GLU B 1 104 ? 47.315 -20.538 28.942 1.00 20.50 104 GLU B O 1
ATOM 3129 N N . LEU B 1 105 ? 45.452 -21.801 29.034 1.00 18.41 105 LEU B N 1
ATOM 3130 C CA . LEU B 1 105 ? 45.648 -22.139 30.432 1.00 17.82 105 LEU B CA 1
ATOM 3131 C C . LEU B 1 105 ? 47.009 -22.804 30.626 1.00 18.44 105 LEU B C 1
ATOM 3132 O O . LEU B 1 105 ? 47.780 -22.415 31.506 1.00 19.41 105 LEU B O 1
ATOM 3137 N N . LEU B 1 106 ? 47.303 -23.800 29.796 1.00 18.83 106 LEU B N 1
ATOM 3138 C CA . LEU B 1 106 ? 48.570 -24.523 29.888 1.00 20.81 106 LEU B CA 1
ATOM 3139 C C . LEU B 1 106 ? 49.802 -23.623 29.753 1.00 20.88 106 LEU B C 1
ATOM 3140 O O . LEU B 1 106 ? 50.754 -23.727 30.527 1.00 19.85 106 LEU B O 1
ATOM 3145 N N . TRP B 1 107 ? 49.782 -22.738 28.767 1.00 20.05 107 TRP B N 1
ATOM 3146 C CA . TRP B 1 107 ? 50.910 -21.865 28.551 1.00 19.25 107 TRP B CA 1
ATOM 3147 C C . TRP B 1 107 ? 51.069 -20.828 29.659 1.00 21.04 107 TRP B C 1
ATOM 3148 O O . TRP B 1 107 ? 52.170 -20.621 30.168 1.00 21.86 107 TRP B O 1
ATOM 3159 N N . ARG B 1 108 ? 49.976 -20.168 30.028 1.00 20.49 108 ARG B N 1
ATOM 3160 C CA . ARG B 1 108 ? 50.034 -19.164 31.073 1.00 20.01 108 ARG B CA 1
ATOM 3161 C C . ARG B 1 108 ? 50.503 -19.822 32.364 1.00 21.93 108 ARG B C 1
ATOM 3162 O O . ARG B 1 108 ? 51.252 -19.230 33.143 1.00 21.63 108 ARG B O 1
ATOM 3170 N N . TYR B 1 109 ? 50.070 -21.060 32.580 1.00 23.40 109 TYR B N 1
ATOM 3171 C CA . TYR B 1 109 ? 50.470 -21.824 33.759 1.00 25.84 109 TYR B CA 1
ATOM 3172 C C . TYR B 1 109 ? 51.985 -22.077 33.744 1.00 25.90 109 TYR B C 1
ATOM 3173 O O . TYR B 1 109 ? 52.668 -21.864 34.742 1.00 24.08 109 TYR B O 1
ATOM 3182 N N . ARG B 1 110 ? 52.494 -22.537 32.600 1.00 27.63 110 ARG B N 1
ATOM 3183 C CA . ARG B 1 110 ? 53.911 -22.822 32.422 1.00 29.10 110 ARG B CA 1
ATOM 3184 C C . ARG B 1 110 ? 54.756 -21.564 32.576 1.00 29.25 110 ARG B C 1
ATOM 3185 O O . ARG B 1 110 ? 55.829 -21.609 33.180 1.00 29.13 110 ARG B O 1
ATOM 3193 N N . VAL B 1 111 ? 54.280 -20.441 32.043 1.00 29.34 111 VAL B N 1
ATOM 3194 C CA . VAL B 1 111 ? 55.036 -19.200 32.157 1.00 29.86 111 VAL B CA 1
ATOM 3195 C C . VAL B 1 111 ? 54.879 -18.571 33.535 1.00 29.96 111 VAL B C 1
ATOM 3196 O O . VAL B 1 111 ? 55.400 -17.490 33.789 1.00 30.37 111 VAL B O 1
ATOM 3200 N N . GLY B 1 112 ? 54.156 -19.251 34.419 1.00 31.73 112 GLY B N 1
ATOM 3201 C CA . GLY B 1 112 ? 53.974 -18.764 35.781 1.00 31.50 112 GLY B CA 1
ATOM 3202 C C . GLY B 1 112 ? 52.905 -17.717 36.045 1.00 30.54 112 GLY B C 1
ATOM 3203 O O . GLY B 1 112 ? 52.776 -17.231 37.163 1.00 32.24 112 GLY B O 1
ATOM 3204 N N . GLU B 1 113 ? 52.120 -17.377 35.036 1.00 28.91 113 GLU B N 1
ATOM 3205 C CA . GLU B 1 113 ? 51.096 -16.364 35.210 1.00 28.49 113 GLU B CA 1
ATOM 3206 C C . GLU B 1 113 ? 49.798 -16.868 35.861 1.00 29.90 113 GLU B C 1
ATOM 3207 O O . GLU B 1 113 ? 48.859 -16.093 36.058 1.00 30.12 113 GLU B O 1
ATOM 3213 N N . LEU B 1 114 ? 49.744 -18.156 36.200 1.00 30.20 114 LEU B N 1
ATOM 3214 C CA . LEU B 1 114 ? 48.567 -18.722 36.866 1.00 30.24 114 LEU B CA 1
ATOM 3215 C C . LEU B 1 114 ? 49.003 -19.494 38.109 1.00 29.96 114 LEU B C 1
ATOM 3216 O O . LEU B 1 114 ? 49.430 -20.639 38.007 1.00 31.62 114 LEU B O 1
ATOM 3221 N N . PRO B 1 115 ? 48.902 -18.868 39.302 1.00 29.42 115 PRO B N 1
ATOM 3222 C CA . PRO B 1 115 ? 49.290 -19.486 40.580 1.00 28.93 115 PRO B CA 1
ATOM 3223 C C . PRO B 1 115 ? 48.377 -20.620 41.008 1.00 28.94 115 PRO B C 1
ATOM 3224 O O . PRO B 1 115 ? 47.449 -20.432 41.786 1.00 29.06 115 PRO B O 1
ATOM 3228 N N . MET B 1 116 ? 48.660 -21.805 40.499 1.00 29.25 116 MET B N 1
ATOM 3229 C CA . MET B 1 116 ? 47.860 -22.968 40.816 1.00 30.28 116 MET B CA 1
ATOM 3230 C C . MET B 1 116 ? 48.765 -24.163 40.728 1.00 30.66 116 MET B C 1
ATOM 3231 O O . MET B 1 116 ? 49.952 -24.028 40.446 1.00 32.05 116 MET B O 1
ATOM 3236 N N . GLU B 1 117 ? 48.196 -25.335 40.970 1.00 30.55 117 GLU B N 1
ATOM 3237 C CA . GLU B 1 117 ? 48.946 -26.571 40.880 1.00 30.24 117 GLU B CA 1
ATOM 3238 C C . GLU B 1 117 ? 48.116 -27.496 40.019 1.00 29.37 117 GLU B C 1
ATOM 3239 O O . GLU B 1 117 ? 47.282 -28.243 40.528 1.00 31.35 117 GLU B O 1
ATOM 3245 N N . LEU B 1 118 ? 48.321 -27.416 38.708 1.00 28.34 118 LEU B N 1
ATOM 3246 C CA . LEU B 1 118 ? 47.588 -28.254 37.774 1.00 27.18 118 LEU B CA 1
ATOM 3247 C C . LEU B 1 118 ? 47.935 -29.709 38.100 1.00 27.58 118 LEU B C 1
ATOM 3248 O O . LEU B 1 118 ? 49.096 -30.112 38.012 1.00 27.91 118 LEU B O 1
ATOM 3253 N N . ARG B 1 119 ? 46.928 -30.480 38.499 1.00 27.14 119 ARG B N 1
ATOM 3254 C CA . ARG B 1 119 ? 47.115 -31.887 38.841 1.00 27.89 119 ARG B CA 1
ATOM 3255 C C . ARG B 1 119 ? 46.794 -32.771 37.650 1.00 28.01 119 ARG B C 1
ATOM 3256 O O . ARG B 1 119 ? 47.469 -33.768 37.407 1.00 30.21 119 ARG B O 1
ATOM 3264 N N . LEU B 1 120 ? 45.762 -32.401 36.902 1.00 26.18 120 LEU B N 1
ATOM 3265 C CA . LEU B 1 120 ? 45.380 -33.192 35.755 1.00 26.51 120 LEU B CA 1
ATOM 3266 C C . LEU B 1 120 ? 44.423 -32.526 34.774 1.00 26.88 120 LEU B C 1
ATOM 3267 O O . LEU B 1 120 ? 43.791 -31.501 35.064 1.00 23.83 120 LEU B O 1
ATOM 3272 N N . VAL B 1 121 ? 44.327 -33.153 33.606 1.00 26.44 121 VAL B N 1
ATOM 3273 C CA . VAL B 1 121 ? 43.444 -32.724 32.540 1.00 24.98 121 VAL B CA 1
ATOM 3274 C C . VAL B 1 121 ? 42.615 -33.966 32.218 1.00 24.47 121 VAL B C 1
ATOM 3275 O O . VAL B 1 121 ? 43.151 -35.068 32.114 1.00 24.39 121 VAL B O 1
ATOM 3279 N N . ILE B 1 122 ? 41.308 -33.783 32.084 1.00 23.02 122 ILE B N 1
ATOM 3280 C CA . ILE B 1 122 ? 40.390 -34.882 31.787 1.00 22.05 122 ILE B CA 1
ATOM 3281 C C . ILE B 1 122 ? 39.589 -34.524 30.538 1.00 23.23 122 ILE B C 1
ATOM 3282 O O . ILE B 1 122 ? 39.116 -33.393 30.407 1.00 22.60 122 ILE B O 1
ATOM 3287 N N . SER B 1 123 ? 39.424 -35.476 29.626 1.00 25.50 123 SER B N 1
ATOM 3288 C CA . SER B 1 123 ? 38.678 -35.204 28.397 1.00 28.35 123 SER B CA 1
ATOM 3289 C C . SER B 1 123 ? 37.835 -36.384 27.901 1.00 30.03 123 SER B C 1
ATOM 3290 O O . SER B 1 123 ? 38.196 -37.542 28.116 1.00 32.24 123 SER B O 1
ATOM 3293 N N . ASN B 1 124 ? 36.707 -36.091 27.252 1.00 30.27 124 ASN B N 1
ATOM 3294 C CA . ASN B 1 124 ? 35.855 -37.144 26.710 1.00 31.09 124 ASN B CA 1
ATOM 3295 C C . ASN B 1 124 ? 36.329 -37.441 25.287 1.00 32.66 124 ASN B C 1
ATOM 3296 O O . ASN B 1 124 ? 35.624 -38.063 24.487 1.00 34.48 124 ASN B O 1
ATOM 3301 N N . HIS B 1 125 ? 37.545 -36.976 25.003 1.00 33.60 125 HIS B N 1
ATOM 3302 C CA . HIS B 1 125 ? 38.232 -37.157 23.723 1.00 33.99 125 HIS B CA 1
ATOM 3303 C C . HIS B 1 125 ? 39.708 -37.377 24.046 1.00 34.23 125 HIS B C 1
ATOM 3304 O O . HIS B 1 125 ? 40.194 -36.956 25.100 1.00 31.67 125 HIS B O 1
ATOM 3311 N N . PRO B 1 126 ? 40.441 -38.039 23.144 1.00 35.43 126 PRO B N 1
ATOM 3312 C CA . PRO B 1 126 ? 41.865 -38.310 23.361 1.00 35.90 126 PRO B CA 1
ATOM 3313 C C . PRO B 1 126 ? 42.771 -37.292 22.672 1.00 36.65 126 PRO B C 1
ATOM 3314 O O . PRO B 1 126 ? 43.971 -37.226 22.937 1.00 37.26 126 PRO B O 1
ATOM 3318 N N . ASP B 1 127 ? 42.162 -36.501 21.796 1.00 34.75 127 ASP B N 1
ATOM 3319 C CA . ASP B 1 127 ? 42.835 -35.481 20.994 1.00 34.11 127 ASP B CA 1
ATOM 3320 C C . ASP B 1 127 ? 44.010 -34.723 21.596 1.00 32.29 127 ASP B C 1
ATOM 3321 O O . ASP B 1 127 ? 45.040 -34.576 20.948 1.00 31.45 127 ASP B O 1
ATOM 3326 N N . HIS B 1 128 ? 43.866 -34.250 22.831 1.00 31.25 128 HIS B N 1
ATOM 3327 C CA . HIS B 1 128 ? 44.901 -33.430 23.458 1.00 29.96 128 HIS B CA 1
ATOM 3328 C C . HIS B 1 128 ? 45.954 -34.102 24.314 1.00 31.95 128 HIS B C 1
ATOM 3329 O O . HIS B 1 128 ? 46.782 -33.415 24.926 1.00 32.21 128 HIS B O 1
ATOM 3336 N N . ARG B 1 129 ? 45.938 -35.432 24.359 1.00 33.93 129 ARG B N 1
ATOM 3337 C CA . ARG B 1 129 ? 46.907 -36.176 25.158 1.00 33.37 129 ARG B CA 1
ATOM 3338 C C . ARG B 1 129 ? 48.339 -35.750 24.903 1.00 33.92 129 ARG B C 1
ATOM 3339 O O . ARG B 1 129 ? 49.043 -35.358 25.825 1.00 35.13 129 ARG B O 1
ATOM 3347 N N . GLU B 1 130 ? 48.762 -35.820 23.648 1.00 35.39 130 GLU B N 1
ATOM 3348 C CA . GLU B 1 130 ? 50.129 -35.478 23.280 1.00 38.59 130 GLU B CA 1
ATOM 3349 C C . GLU B 1 130 ? 50.560 -34.107 23.792 1.00 39.81 130 GLU B C 1
ATOM 3350 O O . GLU B 1 130 ? 51.586 -33.987 24.468 1.00 39.04 130 GLU B O 1
ATOM 3356 N N . GLU B 1 131 ? 49.765 -33.079 23.496 1.00 40.81 131 GLU B N 1
ATOM 3357 C CA . GLU B 1 131 ? 50.091 -31.719 23.917 1.00 39.91 131 GLU B CA 1
ATOM 3358 C C . GLU B 1 131 ? 50.085 -31.511 25.432 1.00 39.36 131 GLU B C 1
ATOM 3359 O O . GLU B 1 131 ? 51.012 -30.914 25.981 1.00 39.58 131 GLU B O 1
ATOM 3365 N N . VAL B 1 132 ? 49.050 -31.992 26.112 1.00 37.88 132 VAL B N 1
ATOM 3366 C CA . VAL B 1 132 ? 48.978 -31.822 27.561 1.00 37.30 132 VAL B CA 1
ATOM 3367 C C . VAL B 1 132 ? 50.128 -32.493 28.299 1.00 38.03 132 VAL B C 1
ATOM 3368 O O . VAL B 1 132 ? 50.712 -31.905 29.208 1.00 38.98 132 VAL B O 1
ATOM 3372 N N . GLU B 1 133 ? 50.456 -33.721 27.912 1.00 38.92 133 GLU B N 1
ATOM 3373 C CA . GLU B 1 133 ? 51.538 -34.445 28.565 1.00 38.86 133 GLU B CA 1
ATOM 3374 C C . GLU B 1 133 ? 52.894 -33.817 28.248 1.00 38.15 133 GLU B C 1
ATOM 3375 O O . GLU B 1 133 ? 53.873 -34.048 28.949 1.00 39.25 133 GLU B O 1
ATOM 3381 N N . ARG B 1 134 ? 52.951 -33.017 27.193 1.00 36.92 134 ARG B N 1
ATOM 3382 C CA . ARG B 1 134 ? 54.194 -32.357 26.817 1.00 35.31 134 ARG B CA 1
ATOM 3383 C C . ARG B 1 134 ? 54.465 -31.281 27.878 1.00 33.62 134 ARG B C 1
ATOM 3384 O O . ARG B 1 134 ? 55.593 -30.814 28.037 1.00 34.23 134 ARG B O 1
ATOM 3392 N N . PHE B 1 135 ? 53.422 -30.902 28.613 1.00 30.71 135 PHE B N 1
ATOM 3393 C CA . PHE B 1 135 ? 53.543 -29.898 29.661 1.00 29.16 135 PHE B CA 1
ATOM 3394 C C . PHE B 1 135 ? 53.793 -30.571 31.011 1.00 30.58 135 PHE B C 1
ATOM 3395 O O . PHE B 1 135 ? 53.848 -29.915 32.060 1.00 28.94 135 PHE B O 1
ATOM 3403 N N . GLY B 1 136 ? 53.944 -31.888 30.984 1.00 31.33 136 GLY B N 1
ATOM 3404 C CA . GLY B 1 136 ? 54.194 -32.609 32.210 1.00 31.56 136 GLY B CA 1
ATOM 3405 C C . GLY B 1 136 ? 52.953 -32.811 33.054 1.00 33.28 136 GLY B C 1
ATOM 3406 O O . GLY B 1 136 ? 53.062 -33.041 34.255 1.00 35.77 136 GLY B O 1
ATOM 3407 N N . ILE B 1 137 ? 51.774 -32.729 32.442 1.00 32.66 137 ILE B N 1
ATOM 3408 C CA . ILE B 1 137 ? 50.525 -32.922 33.175 1.00 31.17 137 ILE B CA 1
ATOM 3409 C C . ILE B 1 137 ? 49.805 -34.201 32.738 1.00 32.00 137 ILE B C 1
ATOM 3410 O O . ILE B 1 137 ? 49.678 -34.489 31.546 1.00 31.74 137 ILE B O 1
ATOM 3415 N N . PRO B 1 138 ? 49.325 -34.990 33.708 1.00 32.70 138 PRO B N 1
ATOM 3416 C CA . PRO B 1 138 ? 48.617 -36.236 33.414 1.00 31.65 138 PRO B CA 1
ATOM 3417 C C . PRO B 1 138 ? 47.379 -36.008 32.559 1.00 31.62 138 PRO B C 1
ATOM 3418 O O . PRO B 1 138 ? 46.630 -35.057 32.775 1.00 33.27 138 PRO B O 1
ATOM 3422 N N . TYR B 1 139 ? 47.167 -36.886 31.587 1.00 30.55 139 TYR B N 1
ATOM 3423 C CA . TYR B 1 139 ? 46.003 -36.783 30.725 1.00 31.28 139 TYR B CA 1
ATOM 3424 C C . TYR B 1 139 ? 45.121 -38.027 30.960 1.00 33.48 139 TYR B C 1
ATOM 3425 O O . TYR B 1 139 ? 45.592 -39.163 30.837 1.00 34.24 139 TYR B O 1
ATOM 3434 N N . HIS B 1 140 ? 43.853 -37.806 31.314 1.00 34.21 140 HIS B N 1
ATOM 3435 C CA . HIS B 1 140 ? 42.909 -38.896 31.578 1.00 34.16 140 HIS B CA 1
ATOM 3436 C C . HIS B 1 140 ? 41.685 -38.812 30.675 1.00 35.06 140 HIS B C 1
ATOM 3437 O O . HIS B 1 140 ? 40.861 -37.909 30.804 1.00 35.82 140 HIS B O 1
ATOM 3444 N N . HIS B 1 141 ? 41.577 -39.771 29.762 1.00 35.55 141 HIS B N 1
ATOM 3445 C CA . HIS B 1 141 ? 40.489 -39.824 28.790 1.00 35.10 141 HIS B CA 1
ATOM 3446 C C . HIS B 1 141 ? 39.290 -40.613 29.296 1.00 35.98 141 HIS B C 1
ATOM 3447 O O . HIS B 1 141 ? 39.387 -41.819 29.486 1.00 36.79 141 HIS B O 1
ATOM 3454 N N . VAL B 1 142 ? 38.166 -39.939 29.529 1.00 36.80 142 VAL B N 1
ATOM 3455 C CA . VAL B 1 142 ? 36.962 -40.639 29.968 1.00 37.45 142 VAL B CA 1
ATOM 3456 C C . VAL B 1 142 ? 35.844 -40.367 28.968 1.00 38.78 142 VAL B C 1
ATOM 3457 O O . VAL B 1 142 ? 35.246 -39.294 28.951 1.00 39.82 142 VAL B O 1
ATOM 3461 N N . PRO B 1 143 ? 35.561 -41.340 28.097 1.00 40.58 143 PRO B N 1
ATOM 3462 C CA . PRO B 1 143 ? 34.501 -41.162 27.101 1.00 42.38 143 PRO B CA 1
ATOM 3463 C C . PRO B 1 143 ? 33.155 -40.903 27.755 1.00 43.41 143 PRO B C 1
ATOM 3464 O O . PRO B 1 143 ? 32.950 -41.235 28.923 1.00 42.87 143 PRO B O 1
ATOM 3468 N N . VAL B 1 144 ? 32.245 -40.298 27.002 1.00 45.58 144 VAL B N 1
ATOM 3469 C CA . VAL B 1 144 ? 30.911 -40.006 27.513 1.00 47.94 144 VAL B CA 1
ATOM 3470 C C . VAL B 1 144 ? 29.906 -40.612 26.546 1.00 50.23 144 VAL B C 1
ATOM 3471 O O . VAL B 1 144 ? 29.480 -39.972 25.585 1.00 49.79 144 VAL B O 1
ATOM 3475 N N . GLU B 1 145 ? 29.540 -41.861 26.810 1.00 53.79 145 GLU B N 1
ATOM 3476 C CA . GLU B 1 145 ? 28.611 -42.591 25.958 1.00 57.44 145 GLU B CA 1
ATOM 3477 C C . GLU B 1 145 ? 27.164 -42.361 26.362 1.00 58.32 145 GLU B C 1
ATOM 3478 O O . GLU B 1 145 ? 26.810 -42.477 27.530 1.00 58.95 145 GLU B O 1
ATOM 3484 N N . LYS B 1 146 ? 26.331 -42.043 25.379 1.00 59.84 146 LYS B N 1
ATOM 3485 C CA . LYS B 1 146 ? 24.913 -41.791 25.605 1.00 60.81 146 LYS B CA 1
ATOM 3486 C C . LYS B 1 146 ? 24.333 -42.978 26.362 1.00 61.01 146 LYS B C 1
ATOM 3487 O O . LYS B 1 146 ? 24.371 -44.109 25.884 1.00 60.09 146 LYS B O 1
ATOM 3493 N N . GLY B 1 147 ? 23.815 -42.714 27.556 1.00 62.68 147 GLY B N 1
ATOM 3494 C CA . GLY B 1 147 ? 23.262 -43.774 28.377 1.00 64.74 147 GLY B CA 1
ATOM 3495 C C . GLY B 1 147 ? 24.242 -44.155 29.472 1.00 66.36 147 GLY B C 1
ATOM 3496 O O . GLY B 1 147 ? 23.844 -44.544 30.567 1.00 67.34 147 GLY B O 1
ATOM 3497 N N . ARG B 1 148 ? 25.531 -44.028 29.173 1.00 67.51 148 ARG B N 1
ATOM 3498 C CA . ARG B 1 148 ? 26.593 -44.357 30.118 1.00 68.86 148 ARG B CA 1
ATOM 3499 C C . ARG B 1 148 ? 27.217 -43.100 30.740 1.00 68.15 148 ARG B C 1
ATOM 3500 O O . ARG B 1 148 ? 28.354 -43.130 31.225 1.00 67.14 148 ARG B O 1
ATOM 3508 N N . LYS B 1 149 ? 26.475 -41.997 30.724 1.00 67.50 149 LYS B N 1
ATOM 3509 C CA . LYS B 1 149 ? 26.975 -40.742 31.278 1.00 67.46 149 LYS B CA 1
ATOM 3510 C C . LYS B 1 149 ? 27.251 -40.906 32.765 1.00 66.08 149 LYS B C 1
ATOM 3511 O O . LYS B 1 149 ? 28.256 -40.421 33.286 1.00 65.85 149 LYS B O 1
ATOM 3517 N N . GLU B 1 150 ? 26.341 -41.598 33.437 1.00 65.36 150 GLU B N 1
ATOM 3518 C CA . GLU B 1 150 ? 26.458 -41.869 34.863 1.00 64.65 150 GLU B CA 1
ATOM 3519 C C . GLU B 1 150 ? 27.852 -42.414 35.177 1.00 62.41 150 GLU B C 1
ATOM 3520 O O . GLU B 1 150 ? 28.587 -41.863 35.999 1.00 60.80 150 GLU B O 1
ATOM 3526 N N . GLU B 1 151 ? 28.198 -43.510 34.508 1.00 60.35 151 GLU B N 1
ATOM 3527 C CA . GLU B 1 151 ? 29.479 -44.166 34.699 1.00 58.64 151 GLU B CA 1
ATOM 3528 C C . GLU B 1 151 ? 30.664 -43.223 34.498 1.00 56.15 151 GLU B C 1
ATOM 3529 O O . GLU B 1 151 ? 31.687 -43.356 35.172 1.00 55.73 151 GLU B O 1
ATOM 3535 N N . ALA B 1 152 ? 30.530 -42.272 33.578 1.00 52.84 152 ALA B N 1
ATOM 3536 C CA . ALA B 1 152 ? 31.613 -41.330 33.309 1.00 49.36 152 ALA B CA 1
ATOM 3537 C C . ALA B 1 152 ? 31.863 -40.403 34.499 1.00 47.38 152 ALA B C 1
ATOM 3538 O O . ALA B 1 152 ? 32.983 -40.308 35.014 1.00 44.51 152 ALA B O 1
ATOM 3540 N N . GLU B 1 153 ? 30.810 -39.725 34.938 1.00 46.76 153 GLU B N 1
ATOM 3541 C CA . GLU B 1 153 ? 30.928 -38.801 36.057 1.00 47.42 153 GLU B CA 1
ATOM 3542 C C . GLU B 1 153 ? 31.569 -39.402 37.296 1.00 46.49 153 GLU B C 1
ATOM 3543 O O . GLU B 1 153 ? 32.371 -38.752 37.965 1.00 45.33 153 GLU B O 1
ATOM 3549 N N . GLU B 1 154 ? 31.224 -40.646 37.599 1.00 47.08 154 GLU B N 1
ATOM 3550 C CA . GLU B 1 154 ? 31.780 -41.300 38.768 1.00 47.49 154 GLU B CA 1
ATOM 3551 C C . GLU B 1 154 ? 33.301 -41.409 38.656 1.00 45.97 154 GLU B C 1
ATOM 3552 O O . GLU B 1 154 ? 34.017 -41.175 39.633 1.00 45.72 154 GLU B O 1
ATOM 3558 N N . ARG B 1 155 ? 33.791 -41.749 37.464 1.00 43.80 155 ARG B N 1
ATOM 3559 C CA . ARG B 1 155 ? 35.227 -41.891 37.248 1.00 41.25 155 ARG B CA 1
ATOM 3560 C C . ARG B 1 155 ? 35.888 -40.529 37.334 1.00 38.84 155 ARG B C 1
ATOM 3561 O O . ARG B 1 155 ? 36.917 -40.370 37.986 1.00 38.40 155 ARG B O 1
ATOM 3569 N N . ILE B 1 156 ? 35.295 -39.550 36.663 1.00 35.85 156 ILE B N 1
ATOM 3570 C CA . ILE B 1 156 ? 35.824 -38.200 36.695 1.00 34.54 156 ILE B CA 1
ATOM 3571 C C . ILE B 1 156 ? 35.964 -37.767 38.148 1.00 33.73 156 ILE B C 1
ATOM 3572 O O . ILE B 1 156 ? 36.989 -37.222 38.553 1.00 34.57 156 ILE B O 1
ATOM 3577 N N . LEU B 1 157 ? 34.924 -38.021 38.930 1.00 32.87 157 LEU B N 1
ATOM 3578 C CA . LEU B 1 157 ? 34.927 -37.666 40.342 1.00 31.56 157 LEU B CA 1
ATOM 3579 C C . LEU B 1 157 ? 35.966 -38.418 41.145 1.00 29.57 157 LEU B C 1
ATOM 3580 O O . LEU B 1 157 ? 36.515 -37.875 42.098 1.00 29.55 157 LEU B O 1
ATOM 3585 N N . ALA B 1 158 ? 36.217 -39.673 40.785 1.00 28.91 158 ALA B N 1
ATOM 3586 C CA . ALA B 1 158 ? 37.204 -40.473 41.512 1.00 28.87 158 ALA B CA 1
ATOM 3587 C C . ALA B 1 158 ? 38.584 -39.850 41.330 1.00 28.33 158 ALA B C 1
ATOM 3588 O O . ALA B 1 158 ? 39.348 -39.708 42.291 1.00 25.69 158 ALA B O 1
ATOM 3590 N N . LEU B 1 159 ? 38.873 -39.475 40.086 1.00 27.05 159 LEU B N 1
ATOM 3591 C CA . LEU B 1 159 ? 40.125 -38.837 39.710 1.00 29.04 159 LEU B CA 1
ATOM 3592 C C . LEU B 1 159 ? 40.324 -37.518 40.453 1.00 31.07 159 LEU B C 1
ATOM 3593 O O . LEU B 1 159 ? 41.405 -37.246 40.984 1.00 31.27 159 LEU B O 1
ATOM 3598 N N . LEU B 1 160 ? 39.280 -36.696 40.485 1.00 31.80 160 LEU B N 1
ATOM 3599 C CA . LEU B 1 160 ? 39.367 -35.419 41.171 1.00 33.20 160 LEU B CA 1
ATOM 3600 C C . LEU B 1 160 ? 39.602 -35.624 42.676 1.00 35.20 160 LEU B C 1
ATOM 3601 O O . LEU B 1 160 ? 40.413 -34.916 43.282 1.00 37.13 160 LEU B O 1
ATOM 3606 N N . GLU B 1 161 ? 38.910 -36.592 43.279 1.00 37.28 161 GLU B N 1
ATOM 3607 C CA . GLU B 1 161 ? 39.075 -36.865 44.713 1.00 39.54 161 GLU B CA 1
ATOM 3608 C C . GLU B 1 161 ? 40.480 -37.345 45.012 1.00 40.14 161 GLU B C 1
ATOM 3609 O O . GLU B 1 161 ? 41.152 -36.819 45.894 1.00 41.06 161 GLU B O 1
ATOM 3615 N N . ALA B 1 162 ? 40.912 -38.360 44.271 1.00 40.82 162 ALA B N 1
ATOM 3616 C CA . ALA B 1 162 ? 42.241 -38.931 44.436 1.00 40.45 162 ALA B CA 1
ATOM 3617 C C . ALA B 1 162 ? 43.324 -37.864 44.304 1.00 39.89 162 ALA B C 1
ATOM 3618 O O . ALA B 1 162 ? 44.426 -38.023 44.819 1.00 40.34 162 ALA B O 1
ATOM 3620 N N . GLU B 1 163 ? 43.004 -36.780 43.608 1.00 39.24 163 GLU B N 1
ATOM 3621 C CA . GLU B 1 163 ? 43.952 -35.693 43.408 1.00 39.32 163 GLU B CA 1
ATOM 3622 C C . GLU B 1 163 ? 43.722 -34.532 44.375 1.00 37.72 163 GLU B C 1
ATOM 3623 O O . GLU B 1 163 ? 44.583 -33.663 44.526 1.00 36.46 163 GLU B O 1
ATOM 3629 N N . GLY B 1 164 ? 42.565 -34.512 45.027 1.00 33.57 164 GLY B N 1
ATOM 3630 C CA . GLY B 1 164 ? 42.291 -33.431 45.953 1.00 32.92 164 GLY B CA 1
ATOM 3631 C C . GLY B 1 164 ? 42.158 -32.112 45.217 1.00 33.72 164 GLY B C 1
ATOM 3632 O O . GLY B 1 164 ? 42.744 -31.093 45.599 1.00 33.32 164 GLY B O 1
ATOM 3633 N N . VAL B 1 165 ? 41.390 -32.143 44.135 1.00 33.47 165 VAL B N 1
ATOM 3634 C CA . VAL B 1 165 ? 41.150 -30.961 43.324 1.00 31.90 165 VAL B CA 1
ATOM 3635 C C . VAL B 1 165 ? 40.273 -29.985 44.109 1.00 30.55 165 VAL B C 1
ATOM 3636 O O . VAL B 1 165 ? 39.235 -30.374 44.647 1.00 30.07 165 VAL B O 1
ATOM 3640 N N . GLU B 1 166 ? 40.704 -28.727 44.178 1.00 28.24 166 GLU B N 1
ATOM 3641 C CA . GLU B 1 166 ? 39.956 -27.685 44.884 1.00 26.79 166 GLU B CA 1
ATOM 3642 C C . GLU B 1 166 ? 39.221 -26.801 43.880 1.00 25.32 166 GLU B C 1
ATOM 3643 O O . GLU B 1 166 ? 38.222 -26.161 44.217 1.00 23.99 166 GLU B O 1
ATOM 3649 N N . LEU B 1 167 ? 39.745 -26.748 42.657 1.00 23.21 167 LEU B N 1
ATOM 3650 C CA . LEU B 1 167 ? 39.169 -25.930 41.597 1.00 21.61 167 LEU B CA 1
ATOM 3651 C C . LEU B 1 167 ? 39.051 -26.745 40.323 1.00 22.64 167 LEU B C 1
ATOM 3652 O O . LEU B 1 167 ? 40.018 -27.379 39.898 1.00 24.23 167 LEU B O 1
ATOM 3657 N N . VAL B 1 168 ? 37.865 -26.730 39.723 1.00 21.55 168 VAL B N 1
ATOM 3658 C CA . VAL B 1 168 ? 37.617 -27.443 38.479 1.00 21.06 168 VAL B CA 1
ATOM 3659 C C . VAL B 1 168 ? 37.325 -26.389 37.406 1.00 22.50 168 VAL B C 1
ATOM 3660 O O . VAL B 1 168 ? 36.397 -25.588 37.547 1.00 24.09 168 VAL B O 1
ATOM 3664 N N . VAL B 1 169 ? 38.138 -26.380 36.350 1.00 22.19 169 VAL B N 1
ATOM 3665 C CA . VAL B 1 169 ? 37.995 -25.420 35.250 1.00 20.28 169 VAL B CA 1
ATOM 3666 C C . VAL B 1 169 ? 37.477 -26.108 33.991 1.00 20.66 169 VAL B C 1
ATOM 3667 O O . VAL B 1 169 ? 38.053 -27.101 33.558 1.00 20.55 169 VAL B O 1
ATOM 3671 N N . LEU B 1 170 ? 36.403 -25.590 33.399 1.00 20.84 170 LEU B N 1
ATOM 3672 C CA . LEU B 1 170 ? 35.863 -26.200 32.180 1.00 22.43 170 LEU B CA 1
ATOM 3673 C C . LEU B 1 170 ? 36.311 -25.416 30.932 1.00 23.85 170 LEU B C 1
ATOM 3674 O O . LEU B 1 170 ? 35.619 -24.505 30.472 1.00 24.29 170 LEU B O 1
ATOM 3679 N N . ALA B 1 171 ? 37.473 -25.779 30.390 1.00 22.89 171 ALA B N 1
ATOM 3680 C CA . ALA B 1 171 ? 38.016 -25.106 29.216 1.00 23.99 171 ALA B CA 1
ATOM 3681 C C . ALA B 1 171 ? 37.302 -25.580 27.960 1.00 24.41 171 ALA B C 1
ATOM 3682 O O . ALA B 1 171 ? 37.894 -26.205 27.086 1.00 24.30 171 ALA B O 1
ATOM 3684 N N . ARG B 1 172 ? 36.020 -25.256 27.877 1.00 26.93 172 ARG B N 1
ATOM 3685 C CA . ARG B 1 172 ? 35.186 -25.651 26.749 1.00 29.33 172 ARG B CA 1
ATOM 3686 C C . ARG B 1 172 ? 34.938 -27.151 26.774 1.00 28.41 172 ARG B C 1
ATOM 3687 O O . ARG B 1 172 ? 35.199 -27.866 25.807 1.00 27.76 172 ARG B O 1
ATOM 3695 N N . TYR B 1 173 ? 34.454 -27.615 27.918 1.00 29.00 173 TYR B N 1
ATOM 3696 C CA . TYR B 1 173 ? 34.102 -29.008 28.097 1.00 32.26 173 TYR B CA 1
ATOM 3697 C C . TYR B 1 173 ? 32.670 -29.058 27.551 1.00 34.22 173 TYR B C 1
ATOM 3698 O O . TYR B 1 173 ? 31.781 -28.378 28.063 1.00 34.30 173 TYR B O 1
ATOM 3707 N N . MET B 1 174 ? 32.445 -29.857 26.513 1.00 36.74 174 MET B N 1
ATOM 3708 C CA . MET B 1 174 ? 31.132 -29.915 25.875 1.00 39.25 174 MET B CA 1
ATOM 3709 C C . MET B 1 174 ? 30.073 -30.841 26.459 1.00 38.89 174 MET B C 1
ATOM 3710 O O . MET B 1 174 ? 28.987 -30.949 25.905 1.00 38.43 174 MET B O 1
ATOM 3715 N N . GLN B 1 175 ? 30.363 -31.510 27.565 1.00 39.72 175 GLN B N 1
ATOM 3716 C CA . GLN B 1 175 ? 29.373 -32.408 28.148 1.00 40.56 175 GLN B CA 1
ATOM 3717 C C . GLN B 1 175 ? 28.707 -31.847 29.394 1.00 40.57 175 GLN B C 1
ATOM 3718 O O . GLN B 1 175 ? 29.336 -31.169 30.205 1.00 41.17 175 GLN B O 1
ATOM 3724 N N . ILE B 1 176 ? 27.426 -32.149 29.540 1.00 40.30 176 ILE B N 1
ATOM 3725 C CA . ILE B 1 176 ? 26.646 -31.693 30.681 1.00 40.06 176 ILE B CA 1
ATOM 3726 C C . ILE B 1 176 ? 27.075 -32.366 31.986 1.00 39.96 176 ILE B C 1
ATOM 3727 O O . ILE B 1 176 ? 27.436 -33.541 31.999 1.00 41.98 176 ILE B O 1
ATOM 3732 N N . LEU B 1 177 ? 27.061 -31.601 33.076 1.00 38.09 177 LEU B N 1
ATOM 3733 C CA . LEU B 1 177 ? 27.418 -32.116 34.391 1.00 37.53 177 LEU B CA 1
ATOM 3734 C C . LEU B 1 177 ? 26.143 -32.186 35.206 1.00 37.95 177 LEU B C 1
ATOM 3735 O O . LEU B 1 177 ? 25.409 -31.204 35.305 1.00 38.28 177 LEU B O 1
ATOM 3740 N N . SER B 1 178 ? 25.873 -33.350 35.785 1.00 38.69 178 SER B N 1
ATOM 3741 C CA . SER B 1 178 ? 24.667 -33.538 36.584 1.00 38.66 178 SER B CA 1
ATOM 3742 C C . SER B 1 178 ? 24.731 -32.712 37.861 1.00 38.60 178 SER B C 1
ATOM 3743 O O . SER B 1 178 ? 25.813 -32.414 38.366 1.00 38.23 178 SER B O 1
ATOM 3746 N N . PRO B 1 179 ? 23.565 -32.324 38.400 1.00 39.67 179 PRO B N 1
ATOM 3747 C CA . PRO B 1 179 ? 23.557 -31.531 39.633 1.00 39.76 179 PRO B CA 1
ATOM 3748 C C . PRO B 1 179 ? 24.341 -32.249 40.727 1.00 40.70 179 PRO B C 1
ATOM 3749 O O . PRO B 1 179 ? 25.023 -31.619 41.537 1.00 40.92 179 PRO B O 1
ATOM 3753 N N . GLY B 1 180 ? 24.242 -33.574 40.738 1.00 41.26 180 GLY B N 1
ATOM 3754 C CA . GLY B 1 180 ? 24.960 -34.353 41.727 1.00 41.94 180 GLY B CA 1
ATOM 3755 C C . GLY B 1 180 ? 26.446 -34.058 41.656 1.00 42.51 180 GLY B C 1
ATOM 3756 O O . GLY B 1 180 ? 27.133 -34.009 42.680 1.00 43.78 180 GLY B O 1
ATOM 3757 N N . PHE B 1 181 ? 26.945 -33.859 40.438 1.00 41.45 181 PHE B N 1
ATOM 3758 C CA . PHE B 1 181 ? 28.355 -33.561 40.234 1.00 39.70 181 PHE B CA 1
ATOM 3759 C C . PHE B 1 181 ? 28.665 -32.168 40.773 1.00 39.50 181 PHE B C 1
ATOM 3760 O O . PHE B 1 181 ? 29.525 -32.004 41.636 1.00 38.70 181 PHE B O 1
ATOM 3768 N N . VAL B 1 182 ? 27.953 -31.168 40.267 1.00 39.36 182 VAL B N 1
ATOM 3769 C CA . VAL B 1 182 ? 28.165 -29.796 40.698 1.00 40.71 182 VAL B CA 1
ATOM 3770 C C . VAL B 1 182 ? 28.042 -29.614 42.208 1.00 42.58 182 VAL B C 1
ATOM 3771 O O . VAL B 1 182 ? 28.797 -28.849 42.804 1.00 43.13 182 VAL B O 1
ATOM 3775 N N . GLU B 1 183 ? 27.091 -30.312 42.825 1.00 44.17 183 GLU B N 1
ATOM 3776 C CA . GLU B 1 183 ? 26.875 -30.196 44.265 1.00 45.14 183 GLU B CA 1
ATOM 3777 C C . GLU B 1 183 ? 28.151 -30.463 45.062 1.00 42.70 183 GLU B C 1
ATOM 3778 O O . GLU B 1 183 ? 28.291 -30.028 46.202 1.00 42.63 183 GLU B O 1
ATOM 3784 N N . ARG B 1 184 ? 29.089 -31.167 44.446 1.00 41.69 184 ARG B N 1
ATOM 3785 C CA . ARG B 1 184 ? 30.352 -31.506 45.090 1.00 39.58 184 ARG B CA 1
ATOM 3786 C C . ARG B 1 184 ? 31.425 -30.441 44.921 1.00 37.20 184 ARG B C 1
ATOM 3787 O O . ARG B 1 184 ? 32.539 -30.575 45.434 1.00 38.03 184 ARG B O 1
ATOM 3795 N N . PHE B 1 185 ? 31.087 -29.381 44.202 1.00 33.60 185 PHE B N 1
ATOM 3796 C CA . PHE B 1 185 ? 32.032 -28.306 43.981 1.00 31.02 185 PHE B CA 1
ATOM 3797 C C . PHE B 1 185 ? 31.411 -26.921 44.105 1.00 31.17 185 PHE B C 1
ATOM 3798 O O . PHE B 1 185 ? 31.509 -26.102 43.197 1.00 31.18 185 PHE B O 1
ATOM 3806 N N . PRO B 1 186 ? 30.778 -26.634 45.251 1.00 32.52 186 PRO B N 1
ATOM 3807 C CA . PRO B 1 186 ? 30.142 -25.332 45.482 1.00 31.88 186 PRO B CA 1
ATOM 3808 C C . PRO B 1 186 ? 31.093 -24.193 45.140 1.00 31.14 186 PRO B C 1
ATOM 3809 O O . PRO B 1 186 ? 32.171 -24.084 45.722 1.00 34.57 186 PRO B O 1
ATOM 3813 N N . MET B 1 187 ? 30.688 -23.345 44.203 1.00 28.16 187 MET B N 1
ATOM 3814 C CA . MET B 1 187 ? 31.521 -22.228 43.761 1.00 26.86 187 MET B CA 1
ATOM 3815 C C . MET B 1 187 ? 32.963 -22.647 43.485 1.00 26.33 187 MET B C 1
ATOM 3816 O O . MET B 1 187 ? 33.894 -21.887 43.752 1.00 27.96 187 MET B O 1
ATOM 3821 N N . ARG B 1 188 ? 33.143 -23.851 42.943 1.00 25.84 188 ARG B N 1
ATOM 3822 C CA . ARG B 1 188 ? 34.476 -24.364 42.627 1.00 25.80 188 ARG B CA 1
ATOM 3823 C C . ARG B 1 188 ? 34.619 -24.866 41.196 1.00 24.82 188 ARG B C 1
ATOM 3824 O O . ARG B 1 188 ? 35.576 -25.550 40.864 1.00 25.19 188 ARG B O 1
ATOM 3832 N N . ILE B 1 189 ? 33.662 -24.519 40.352 1.00 24.61 189 ILE B N 1
ATOM 3833 C CA . ILE B 1 189 ? 33.683 -24.929 38.959 1.00 24.42 189 ILE B CA 1
ATOM 3834 C C . ILE B 1 189 ? 33.509 -23.703 38.076 1.00 22.95 189 ILE B C 1
ATOM 3835 O O . ILE B 1 189 ? 32.419 -23.151 37.994 1.00 22.98 189 ILE B O 1
ATOM 3840 N N . ILE B 1 190 ? 34.578 -23.269 37.423 1.00 20.94 190 ILE B N 1
ATOM 3841 C CA . ILE B 1 190 ? 34.477 -22.114 36.553 1.00 20.92 190 ILE B CA 1
ATOM 3842 C C . ILE B 1 190 ? 34.345 -22.559 35.103 1.00 22.88 190 ILE B C 1
ATOM 3843 O O . ILE B 1 190 ? 35.132 -23.375 34.603 1.00 24.41 190 ILE B O 1
ATOM 3848 N N . ASN B 1 191 ? 33.343 -22.013 34.429 1.00 22.68 191 ASN B N 1
ATOM 3849 C CA . ASN B 1 191 ? 33.076 -22.357 33.045 1.00 24.15 191 ASN B CA 1
ATOM 3850 C C . ASN B 1 191 ? 33.140 -21.120 32.152 1.00 26.64 191 ASN B C 1
ATOM 3851 O O . ASN B 1 191 ? 33.045 -19.991 32.628 1.00 26.87 191 ASN B O 1
ATOM 3856 N N . ILE B 1 192 ? 33.302 -21.343 30.854 1.00 30.05 192 ILE B N 1
ATOM 3857 C CA . ILE B 1 192 ? 33.374 -20.260 29.885 1.00 34.70 192 ILE B CA 1
ATOM 3858 C C . ILE B 1 192 ? 32.375 -20.560 28.765 1.00 40.55 192 ILE B C 1
ATOM 3859 O O . ILE B 1 192 ? 31.962 -21.708 28.595 1.00 40.26 192 ILE B O 1
ATOM 3864 N N . HIS B 1 193 ? 31.973 -19.531 28.020 1.00 48.20 193 HIS B N 1
ATOM 3865 C CA . HIS B 1 193 ? 31.056 -19.706 26.888 1.00 55.47 193 HIS B CA 1
ATOM 3866 C C . HIS B 1 193 ? 30.702 -18.410 26.150 1.00 60.61 193 HIS B C 1
ATOM 3867 O O . HIS B 1 193 ? 30.921 -17.311 26.655 1.00 60.71 193 HIS B O 1
ATOM 3874 N N . HIS B 1 194 ? 30.163 -18.561 24.942 1.00 67.93 194 HIS B N 1
ATOM 3875 C CA . HIS B 1 194 ? 29.783 -17.439 24.083 1.00 74.90 194 HIS B CA 1
ATOM 3876 C C . HIS B 1 194 ? 28.683 -16.544 24.661 1.00 77.84 194 HIS B C 1
ATOM 3877 O O . HIS B 1 194 ? 28.039 -16.889 25.649 1.00 78.34 194 HIS B O 1
ATOM 3884 N N . SER B 1 195 ? 28.487 -15.391 24.022 1.00 81.62 195 SER B N 1
ATOM 3885 C CA . SER B 1 195 ? 27.471 -14.394 24.390 1.00 85.64 195 SER B CA 1
ATOM 3886 C C . SER B 1 195 ? 27.363 -13.427 23.208 1.00 88.51 195 SER B C 1
ATOM 3887 O O . SER B 1 195 ? 28.363 -13.132 22.555 1.00 88.34 195 SER B O 1
ATOM 3890 N N . PHE B 1 196 ? 26.164 -12.932 22.925 1.00 92.28 196 PHE B N 1
ATOM 3891 C CA . PHE B 1 196 ? 25.996 -12.019 21.798 1.00 96.45 196 PHE B CA 1
ATOM 3892 C C . PHE B 1 196 ? 24.942 -10.942 22.062 1.00 99.02 196 PHE B C 1
ATOM 3893 O O . PHE B 1 196 ? 24.136 -11.062 22.985 1.00 99.55 196 PHE B O 1
ATOM 3901 N N . LEU B 1 197 ? 24.966 -9.888 21.249 1.00 101.66 197 LEU B N 1
ATOM 3902 C CA . LEU B 1 197 ? 24.010 -8.786 21.358 1.00 103.89 197 LEU B CA 1
ATOM 3903 C C . LEU B 1 197 ? 23.270 -8.641 20.026 1.00 106.16 197 LEU B C 1
ATOM 3904 O O . LEU B 1 197 ? 23.784 -8.021 19.097 1.00 105.77 197 LEU B O 1
ATOM 3909 N N . PRO B 1 198 ? 22.058 -9.215 19.909 1.00 108.39 198 PRO B N 1
ATOM 3910 C CA . PRO B 1 198 ? 21.310 -9.989 20.907 1.00 110.51 198 PRO B CA 1
ATOM 3911 C C . PRO B 1 198 ? 21.869 -11.401 21.088 1.00 112.68 198 PRO B C 1
ATOM 3912 O O . PRO B 1 198 ? 22.709 -11.848 20.308 1.00 113.41 198 PRO B O 1
ATOM 3916 N N . ALA B 1 199 ? 21.387 -12.099 22.113 1.00 114.50 199 ALA B N 1
ATOM 3917 C CA . ALA B 1 199 ? 21.833 -13.461 22.402 1.00 116.14 199 ALA B CA 1
ATOM 3918 C C . ALA B 1 199 ? 21.369 -14.440 21.323 1.00 117.10 199 ALA B C 1
ATOM 3919 O O . ALA B 1 199 ? 20.542 -14.096 20.478 1.00 117.36 199 ALA B O 1
ATOM 3921 N N . PHE B 1 200 ? 21.905 -15.658 21.355 1.00 117.97 200 PHE B N 1
ATOM 3922 C CA . PHE B 1 200 ? 21.541 -16.681 20.377 1.00 118.80 200 PHE B CA 1
ATOM 3923 C C . PHE B 1 200 ? 21.393 -18.070 20.993 1.00 119.54 200 PHE B C 1
ATOM 3924 O O . PHE B 1 200 ? 22.232 -18.505 21.785 1.00 119.79 200 PHE B O 1
ATOM 3932 N N . ALA B 1 201 ? 20.318 -18.759 20.617 1.00 119.90 201 ALA B N 1
ATOM 3933 C CA . ALA B 1 201 ? 20.036 -20.105 21.110 1.00 119.66 201 ALA B CA 1
ATOM 3934 C C . ALA B 1 201 ? 19.719 -21.038 19.947 1.00 119.37 201 ALA B C 1
ATOM 3935 O O . ALA B 1 201 ? 18.557 -21.216 19.577 1.00 119.41 201 ALA B O 1
ATOM 3937 N N . GLY B 1 202 ? 20.760 -21.631 19.373 1.00 118.62 202 GLY B N 1
ATOM 3938 C CA . GLY B 1 202 ? 20.570 -22.539 18.259 1.00 117.36 202 GLY B CA 1
ATOM 3939 C C . GLY B 1 202 ? 21.873 -23.161 17.805 1.00 116.32 202 GLY B C 1
ATOM 3940 O O . GLY B 1 202 ? 22.857 -23.169 18.546 1.00 116.21 202 GLY B O 1
ATOM 3941 N N . ALA B 1 203 ? 21.879 -23.685 16.583 1.00 115.21 203 ALA B N 1
ATOM 3942 C CA . ALA B 1 203 ? 23.069 -24.312 16.023 1.00 113.89 203 ALA B CA 1
ATOM 3943 C C . ALA B 1 203 ? 23.926 -23.276 15.298 1.00 112.57 203 ALA B C 1
ATOM 3944 O O . ALA B 1 203 ? 23.437 -22.551 14.431 1.00 112.88 203 ALA B O 1
ATOM 3946 N N . ASP B 1 204 ? 25.202 -23.212 15.667 1.00 110.08 204 ASP B N 1
ATOM 3947 C CA . ASP B 1 204 ? 26.154 -22.281 15.066 1.00 107.15 204 ASP B CA 1
ATOM 3948 C C . ASP B 1 204 ? 25.914 -20.837 15.487 1.00 104.72 204 ASP B C 1
ATOM 3949 O O . ASP B 1 204 ? 25.278 -20.067 14.770 1.00 105.03 204 ASP B O 1
ATOM 3954 N N . PRO B 1 205 ? 26.421 -20.451 16.666 1.00 102.20 205 PRO B N 1
ATOM 3955 C CA . PRO B 1 205 ? 26.250 -19.083 17.162 1.00 99.82 205 PRO B CA 1
ATOM 3956 C C . PRO B 1 205 ? 26.971 -18.095 16.253 1.00 97.01 205 PRO B C 1
ATOM 3957 O O . PRO B 1 205 ? 26.391 -17.105 15.808 1.00 97.07 205 PRO B O 1
ATOM 3961 N N . TYR B 1 206 ? 28.243 -18.383 15.982 1.00 93.21 206 TYR B N 1
ATOM 3962 C CA . TYR B 1 206 ? 29.076 -17.541 15.128 1.00 89.20 206 TYR B CA 1
ATOM 3963 C C . TYR B 1 206 ? 28.558 -17.547 13.694 1.00 87.27 206 TYR B C 1
ATOM 3964 O O . TYR B 1 206 ? 29.257 -17.155 12.758 1.00 87.74 206 TYR B O 1
ATOM 3973 N N . ARG B 1 207 ? 27.317 -17.994 13.540 1.00 84.36 207 ARG B N 1
ATOM 3974 C CA . ARG B 1 207 ? 26.663 -18.056 12.245 1.00 81.11 207 ARG B CA 1
ATOM 3975 C C . ARG B 1 207 ? 25.441 -17.147 12.359 1.00 77.87 207 ARG B C 1
ATOM 3976 O O . ARG B 1 207 ? 25.248 -16.253 11.535 1.00 77.18 207 ARG B O 1
ATOM 3984 N N . GLN B 1 208 ? 24.632 -17.366 13.395 1.00 74.57 208 GLN B N 1
ATOM 3985 C CA . GLN B 1 208 ? 23.441 -16.544 13.628 1.00 71.45 208 GLN B CA 1
ATOM 3986 C C . GLN B 1 208 ? 23.854 -15.111 13.936 1.00 69.11 208 GLN B C 1
ATOM 3987 O O . GLN B 1 208 ? 23.038 -14.193 13.851 1.00 68.21 208 GLN B O 1
ATOM 3993 N N . ALA B 1 209 ? 25.121 -14.937 14.310 1.00 66.70 209 ALA B N 1
ATOM 3994 C CA . ALA B 1 209 ? 25.669 -13.625 14.642 1.00 64.07 209 ALA B CA 1
ATOM 3995 C C . ALA B 1 209 ? 26.063 -12.888 13.375 1.00 61.95 209 ALA B C 1
ATOM 3996 O O . ALA B 1 209 ? 25.603 -11.777 13.126 1.00 62.23 209 ALA B O 1
ATOM 3998 N N . TYR B 1 210 ? 26.927 -13.510 12.582 1.00 59.51 210 TYR B N 1
ATOM 3999 C CA . TYR B 1 210 ? 27.362 -12.926 11.321 1.00 57.79 210 TYR B CA 1
ATOM 4000 C C . TYR B 1 210 ? 26.094 -12.603 10.544 1.00 57.23 210 TYR B C 1
ATOM 4001 O O . TYR B 1 210 ? 26.065 -11.704 9.701 1.00 55.94 210 TYR B O 1
ATOM 4010 N N . GLU B 1 211 ? 25.052 -13.368 10.855 1.00 57.32 211 GLU B N 1
ATOM 4011 C CA . GLU B 1 211 ? 23.736 -13.252 10.247 1.00 57.41 211 GLU B CA 1
ATOM 4012 C C . GLU B 1 211 ? 23.030 -11.960 10.671 1.00 56.51 211 GLU B C 1
ATOM 4013 O O . GLU B 1 211 ? 22.497 -11.231 9.833 1.00 55.92 211 GLU B O 1
ATOM 4019 N N . ARG B 1 212 ? 23.034 -11.685 11.974 1.00 55.29 212 ARG B N 1
ATOM 4020 C CA . ARG B 1 212 ? 22.386 -10.497 12.526 1.00 53.86 212 ARG B CA 1
ATOM 4021 C C . ARG B 1 212 ? 23.175 -9.198 12.298 1.00 50.54 212 ARG B C 1
ATOM 4022 O O 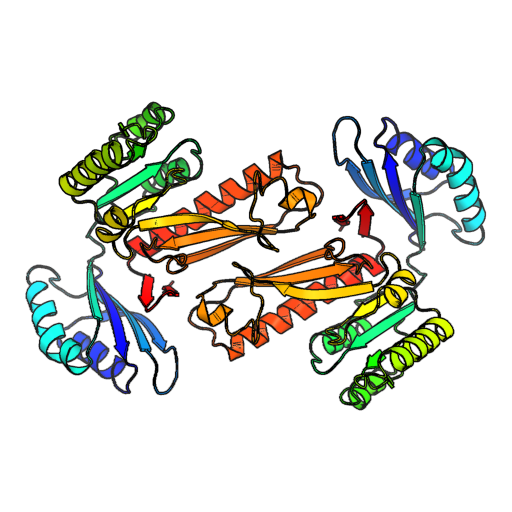. ARG B 1 212 ? 22.654 -8.101 12.509 1.00 51.09 212 ARG B O 1
ATOM 4030 N N . GLY B 1 213 ? 24.426 -9.317 11.866 1.00 45.53 213 GLY B N 1
ATOM 4031 C CA . GLY B 1 213 ? 25.231 -8.134 11.625 1.00 40.37 213 GLY B CA 1
ATOM 4032 C C . GLY B 1 213 ? 25.702 -7.449 12.897 1.00 37.57 213 GLY B C 1
ATOM 4033 O O . GLY B 1 213 ? 25.711 -6.215 12.999 1.00 34.93 213 GLY B O 1
ATOM 4034 N N . VAL B 1 214 ? 26.097 -8.256 13.874 1.00 34.80 214 VAL B N 1
ATOM 4035 C CA . VAL B 1 214 ? 26.581 -7.729 15.139 1.00 31.06 214 VAL B CA 1
ATOM 4036 C C . VAL B 1 214 ? 27.947 -7.057 14.956 1.00 28.76 214 VAL B C 1
ATOM 4037 O O . VAL B 1 214 ? 28.666 -7.333 13.992 1.00 25.92 214 VAL B O 1
ATOM 4041 N N . LYS B 1 215 ? 28.291 -6.172 15.888 1.00 24.71 215 LYS B N 1
ATOM 4042 C CA . LYS B 1 215 ? 29.558 -5.468 15.835 1.00 21.21 215 LYS B CA 1
ATOM 4043 C C . LYS B 1 215 ? 30.392 -5.850 17.046 1.00 20.63 215 LYS B C 1
ATOM 4044 O O . LYS B 1 215 ? 31.501 -5.350 17.238 1.00 21.67 215 LYS B O 1
ATOM 4050 N N . LEU B 1 216 ? 29.851 -6.742 17.866 1.00 21.21 216 LEU B N 1
ATOM 4051 C CA . LEU B 1 216 ? 30.567 -7.219 19.043 1.00 21.65 216 LEU B CA 1
ATOM 4052 C C . LEU B 1 216 ? 30.334 -8.700 19.199 1.00 22.54 216 LEU B C 1
ATOM 4053 O O . LEU B 1 216 ? 29.431 -9.265 18.592 1.00 22.96 216 LEU B O 1
ATOM 4058 N N . ILE B 1 217 ? 31.181 -9.313 20.013 1.00 23.97 217 ILE B N 1
ATOM 4059 C CA . ILE B 1 217 ? 31.109 -10.722 20.350 1.00 25.16 217 ILE B CA 1
ATOM 4060 C C . ILE B 1 217 ? 31.409 -10.703 21.849 1.00 25.33 217 ILE B C 1
ATOM 4061 O O . ILE B 1 217 ? 32.279 -9.958 22.302 1.00 25.81 217 ILE B O 1
ATOM 4066 N N . GLY B 1 218 ? 30.680 -11.494 22.624 1.00 24.75 218 GLY B N 1
ATOM 4067 C CA . GLY B 1 218 ? 30.911 -11.507 24.055 1.00 21.77 218 GLY B CA 1
ATOM 4068 C C . GLY B 1 218 ? 31.298 -12.870 24.590 1.00 21.81 218 GLY B C 1
ATOM 4069 O O . GLY B 1 218 ? 30.998 -13.911 23.992 1.00 19.96 218 GLY B O 1
ATOM 4070 N N . ALA B 1 219 ? 31.977 -12.865 25.726 1.00 20.26 219 ALA B N 1
ATOM 4071 C CA . ALA B 1 219 ? 32.388 -14.099 26.361 1.00 20.99 219 ALA B CA 1
ATOM 4072 C C . ALA B 1 219 ? 32.112 -13.912 27.842 1.00 21.65 219 ALA B C 1
ATOM 4073 O O . ALA B 1 219 ? 32.318 -12.819 28.378 1.00 23.48 219 ALA B O 1
ATOM 4075 N N . THR B 1 220 ? 31.647 -14.964 28.506 1.00 20.26 220 THR B N 1
ATOM 4076 C CA . THR B 1 220 ? 31.327 -14.870 29.931 1.00 19.88 220 THR B CA 1
ATOM 4077 C C . THR B 1 220 ? 31.859 -16.037 30.740 1.00 19.27 220 THR B C 1
ATOM 4078 O O . THR B 1 220 ? 31.564 -17.183 30.435 1.00 19.00 220 THR B O 1
ATOM 4082 N N . ALA B 1 221 ? 32.638 -15.748 31.775 1.00 19.03 221 ALA B N 1
ATOM 4083 C CA . ALA B 1 221 ? 33.151 -16.803 32.646 1.00 18.48 221 ALA B CA 1
ATOM 4084 C C . ALA B 1 221 ? 32.285 -16.745 33.909 1.00 19.03 221 ALA B C 1
ATOM 4085 O O . ALA B 1 221 ? 31.892 -15.657 34.327 1.00 18.90 221 ALA B O 1
ATOM 4087 N N . HIS B 1 222 ? 31.978 -17.893 34.511 1.00 18.60 222 HIS B N 1
ATOM 4088 C CA . HIS B 1 222 ? 31.122 -17.916 35.705 1.00 19.73 222 HIS B CA 1
ATOM 4089 C C . HIS B 1 222 ? 31.208 -19.207 36.508 1.00 20.26 222 HIS B C 1
ATOM 4090 O O . HIS B 1 222 ? 31.561 -20.254 35.980 1.00 22.25 222 HIS B O 1
ATOM 4097 N N . TYR B 1 223 ? 30.869 -19.140 37.788 1.00 19.70 223 TYR B N 1
ATOM 4098 C CA . TYR B 1 223 ? 30.882 -20.343 38.598 1.00 19.84 223 TYR B CA 1
ATOM 4099 C C . TYR B 1 223 ? 29.649 -21.158 38.219 1.00 21.93 223 TYR B C 1
ATOM 4100 O O . TYR B 1 223 ? 28.616 -20.596 37.861 1.00 22.52 223 TYR B O 1
ATOM 4109 N N . VAL B 1 224 ? 29.757 -22.479 38.305 1.00 25.05 224 VAL B N 1
ATOM 4110 C CA . VAL B 1 224 ? 28.654 -23.370 37.950 1.00 26.86 224 VAL B CA 1
ATOM 4111 C C . VAL B 1 224 ? 27.820 -23.752 39.162 1.00 26.73 224 VAL B C 1
ATOM 4112 O O . VAL B 1 224 ? 28.364 -24.054 40.221 1.00 24.01 224 VAL B O 1
ATOM 4116 N N . THR B 1 225 ? 26.499 -23.731 38.998 1.00 28.51 225 THR B N 1
ATOM 4117 C CA . THR B 1 225 ? 25.589 -24.087 40.085 1.00 30.78 225 THR B CA 1
ATOM 4118 C C . THR B 1 225 ? 24.624 -25.201 39.672 1.00 33.92 225 THR B C 1
ATOM 4119 O O . THR B 1 225 ? 24.320 -25.374 38.493 1.00 32.91 225 THR B O 1
ATOM 4123 N N . GLU B 1 226 ? 24.143 -25.945 40.663 1.00 39.13 226 GLU B N 1
ATOM 4124 C CA . GLU B 1 226 ? 23.226 -27.066 40.451 1.00 45.55 226 GLU B CA 1
ATOM 4125 C C . GLU B 1 226 ? 21.938 -26.654 39.738 1.00 48.83 226 GLU B C 1
ATOM 4126 O O . GLU B 1 226 ? 21.553 -27.248 38.729 1.00 50.16 226 GLU B O 1
ATOM 4132 N N . GLU B 1 227 ? 21.281 -25.632 40.277 1.00 51.52 227 GLU B N 1
ATOM 4133 C CA . GLU B 1 227 ? 20.030 -25.119 39.735 1.00 54.16 227 GLU B CA 1
ATOM 4134 C C . GLU B 1 227 ? 19.986 -24.869 38.231 1.00 54.19 227 GLU B C 1
ATOM 4135 O O . GLU B 1 227 ? 20.986 -24.987 37.525 1.00 52.15 227 GLU B O 1
ATOM 4141 N N . LEU B 1 228 ? 18.788 -24.520 37.771 1.00 56.26 228 LEU B N 1
ATOM 4142 C CA . LEU B 1 228 ? 18.492 -24.244 36.371 1.00 57.70 228 LEU B CA 1
ATOM 4143 C C . LEU B 1 228 ? 19.304 -23.055 35.860 1.00 55.81 228 LEU B C 1
ATOM 4144 O O . LEU B 1 228 ? 19.992 -23.133 34.841 1.00 56.62 228 LEU B O 1
ATOM 4149 N N . ASP B 1 229 ? 19.211 -21.956 36.595 1.00 53.24 229 ASP B N 1
ATOM 4150 C CA . ASP B 1 229 ? 19.884 -20.706 36.273 1.00 50.90 229 ASP B CA 1
ATOM 4151 C C . ASP B 1 229 ? 21.418 -20.792 36.216 1.00 47.45 229 ASP B C 1
ATOM 4152 O O . ASP B 1 229 ? 22.035 -21.605 36.902 1.00 46.97 229 ASP B O 1
ATOM 4157 N N . GLN B 1 230 ? 22.018 -19.942 35.385 1.00 43.52 230 GLN B N 1
ATOM 4158 C CA . GLN B 1 230 ? 23.471 -19.851 35.238 1.00 39.27 230 GLN B CA 1
ATOM 4159 C C . GLN B 1 230 ? 23.994 -19.338 36.587 1.00 36.32 230 GLN B C 1
ATOM 4160 O O . GLN B 1 230 ? 23.316 -18.563 37.258 1.00 35.45 230 GLN B O 1
ATOM 4166 N N . GLY B 1 231 ? 25.183 -19.770 36.995 1.00 33.97 231 GLY B N 1
ATOM 4167 C CA . GLY B 1 231 ? 25.717 -19.332 38.277 1.00 30.46 231 GLY B CA 1
ATOM 4168 C C . GLY B 1 231 ? 26.271 -17.915 38.308 1.00 28.85 231 GLY B C 1
ATOM 4169 O O . GLY B 1 231 ? 26.204 -17.185 37.319 1.00 28.42 231 GLY B O 1
ATOM 4170 N N . PRO B 1 232 ? 26.820 -17.487 39.451 1.00 26.90 232 PRO B N 1
ATOM 4171 C CA . PRO B 1 232 ? 27.376 -16.137 39.542 1.00 24.19 232 PRO B CA 1
ATOM 4172 C C . PRO B 1 232 ? 28.361 -15.852 38.414 1.00 22.99 232 PRO B C 1
ATOM 4173 O O . PRO B 1 232 ? 29.300 -16.620 38.185 1.00 23.41 232 PRO B O 1
ATOM 4177 N N . ILE B 1 233 ? 28.139 -14.754 37.701 1.00 21.32 233 ILE B N 1
ATOM 4178 C CA . ILE B 1 233 ? 29.041 -14.348 36.627 1.00 18.35 233 ILE B CA 1
ATOM 4179 C C . ILE B 1 233 ? 30.329 -13.840 37.288 1.00 17.54 233 ILE B C 1
ATOM 4180 O O . ILE B 1 233 ? 30.271 -13.149 38.308 1.00 15.58 233 ILE B O 1
ATOM 4185 N N . ILE B 1 234 ? 31.482 -14.169 36.710 1.00 15.77 234 ILE B N 1
ATOM 4186 C CA . ILE B 1 234 ? 32.768 -13.727 37.264 1.00 13.88 234 ILE B CA 1
ATOM 4187 C C . ILE B 1 234 ? 33.402 -12.587 36.462 1.00 13.71 234 ILE B C 1
ATOM 4188 O O . ILE B 1 234 ? 33.896 -11.611 37.024 1.00 11.68 234 ILE B O 1
ATOM 4193 N N . GLU B 1 235 ? 33.381 -12.733 35.143 1.00 13.86 235 GLU B N 1
ATOM 4194 C CA . GLU B 1 235 ? 33.958 -11.765 34.224 1.00 13.71 235 GLU B CA 1
ATOM 4195 C C . GLU B 1 235 ? 33.244 -11.829 32.881 1.00 15.00 235 GLU B C 1
ATOM 4196 O O . GLU B 1 235 ? 32.776 -12.888 32.466 1.00 18.08 235 GLU B O 1
ATOM 4202 N N . GLN B 1 236 ? 33.157 -10.690 32.205 1.00 15.57 236 GLN B N 1
ATOM 4203 C CA . GLN B 1 236 ? 32.548 -10.617 30.885 1.00 16.54 236 GLN B CA 1
ATOM 4204 C C . GLN B 1 236 ? 33.407 -9.621 30.122 1.00 17.58 236 GLN B C 1
ATOM 4205 O O . GLN B 1 236 ? 33.994 -8.726 30.736 1.00 15.44 236 GLN B O 1
ATOM 4211 N N . ASP B 1 237 ? 33.494 -9.792 28.800 1.00 18.75 237 ASP B N 1
ATOM 4212 C CA . ASP B 1 237 ? 34.264 -8.896 27.940 1.00 19.45 237 ASP B CA 1
ATOM 4213 C C . ASP B 1 237 ? 33.818 -9.011 26.479 1.00 20.77 237 ASP B C 1
ATOM 4214 O O . ASP B 1 237 ? 33.007 -9.874 26.143 1.00 21.80 237 ASP B O 1
ATOM 4219 N N . VAL B 1 238 ? 34.346 -8.150 25.608 1.00 19.03 238 VAL B N 1
ATOM 4220 C CA . VAL B 1 238 ? 33.957 -8.185 24.203 1.00 17.20 238 VAL B CA 1
ATOM 4221 C C . VAL B 1 238 ? 35.089 -7.955 23.214 1.00 18.85 238 VAL B C 1
ATOM 4222 O O . VAL B 1 238 ? 36.174 -7.502 23.577 1.00 18.27 238 VAL B O 1
ATOM 4226 N N . VAL B 1 239 ? 34.807 -8.275 21.954 1.00 19.60 239 VAL B N 1
ATOM 4227 C CA . VAL B 1 239 ? 35.745 -8.079 20.856 1.00 20.85 239 VAL B CA 1
ATOM 4228 C C . VAL B 1 239 ? 34.937 -7.471 19.741 1.00 23.64 239 VAL B C 1
ATOM 4229 O O . VAL B 1 239 ? 33.887 -7.995 19.367 1.00 25.57 239 VAL B O 1
ATOM 4233 N N . ARG B 1 240 ? 35.426 -6.375 19.194 1.00 24.52 240 ARG B N 1
ATOM 4234 C CA . ARG B 1 240 ? 34.709 -5.728 18.119 1.00 26.75 240 ARG B CA 1
ATOM 4235 C C . ARG B 1 240 ? 34.911 -6.477 16.816 1.00 26.35 240 ARG B C 1
ATOM 4236 O O . ARG B 1 240 ? 36.021 -6.907 16.510 1.00 25.49 240 ARG B O 1
ATOM 4244 N N . VAL B 1 241 ? 33.820 -6.651 16.073 1.00 27.35 241 VAL B N 1
ATOM 4245 C CA . VAL B 1 241 ? 33.854 -7.312 14.771 1.00 29.82 241 VAL B CA 1
ATOM 4246 C C . VAL B 1 241 ? 33.183 -6.360 13.794 1.00 32.66 241 VAL B C 1
ATOM 4247 O O . VAL B 1 241 ? 32.577 -5.380 14.212 1.00 32.60 241 VAL B O 1
ATOM 4251 N N . SER B 1 242 ? 33.293 -6.628 12.499 1.00 39.49 242 SER B N 1
ATOM 4252 C CA . SER B 1 242 ? 32.684 -5.751 11.502 1.00 44.86 242 SER B CA 1
ATOM 4253 C C . SER B 1 242 ? 32.254 -6.485 10.248 1.00 48.27 242 SER B C 1
ATOM 4254 O O . SER B 1 242 ? 31.855 -7.649 10.289 1.00 47.76 242 SER B O 1
ATOM 4257 N N . HIS B 1 243 ? 32.317 -5.772 9.130 1.00 52.02 243 HIS B N 1
ATOM 4258 C CA . HIS B 1 243 ? 31.974 -6.343 7.843 1.00 53.99 243 HIS B CA 1
ATOM 4259 C C . HIS B 1 243 ? 33.246 -7.027 7.355 1.00 55.45 243 HIS B C 1
ATOM 4260 O O . HIS B 1 243 ? 33.193 -8.079 6.727 1.00 56.86 243 HIS B O 1
ATOM 4267 N N . ARG B 1 244 ? 34.390 -6.431 7.678 1.00 55.66 244 ARG B N 1
ATOM 4268 C CA . ARG B 1 244 ? 35.687 -6.967 7.286 1.00 56.84 244 ARG B CA 1
ATOM 4269 C C . ARG B 1 244 ? 35.885 -8.451 7.661 1.00 57.13 244 ARG B C 1
ATOM 4270 O O . ARG B 1 244 ? 36.236 -9.273 6.809 1.00 58.19 244 ARG B O 1
ATOM 4278 N N . HIS B 1 245 ? 35.657 -8.793 8.927 1.00 55.58 245 HIS B N 1
ATOM 4279 C CA . HIS B 1 245 ? 35.819 -10.170 9.398 1.00 53.23 245 HIS B CA 1
ATOM 4280 C C . HIS B 1 245 ? 34.779 -11.111 8.803 1.00 53.50 245 HIS B C 1
ATOM 4281 O O . HIS B 1 245 ? 33.627 -10.724 8.608 1.00 53.10 245 HIS B O 1
ATOM 4288 N N . SER B 1 246 ? 35.184 -12.353 8.536 1.00 53.64 246 SER B N 1
ATOM 4289 C CA . SER B 1 246 ? 34.275 -13.361 7.990 1.00 54.05 246 SER B CA 1
ATOM 4290 C C . SER B 1 246 ? 33.775 -14.269 9.114 1.00 53.88 246 SER B C 1
ATOM 4291 O O . SER B 1 246 ? 34.183 -14.129 10.267 1.00 54.86 246 SER B O 1
ATOM 4294 N N . VAL B 1 247 ? 32.897 -15.203 8.771 1.00 53.27 247 VAL B N 1
ATOM 4295 C CA . VAL B 1 247 ? 32.340 -16.132 9.749 1.00 52.33 247 VAL B CA 1
ATOM 4296 C C . VAL B 1 247 ? 33.462 -16.967 10.348 1.00 52.63 247 VAL B C 1
ATOM 4297 O O . VAL B 1 247 ? 33.343 -17.495 11.455 1.00 52.35 247 VAL B O 1
ATOM 4301 N N . ARG B 1 248 ? 34.551 -17.075 9.595 1.00 52.86 248 ARG B N 1
ATOM 4302 C CA . ARG B 1 248 ? 35.727 -17.820 10.011 1.00 52.66 248 ARG B CA 1
ATOM 4303 C C . ARG B 1 248 ? 36.474 -16.979 11.031 1.00 51.14 248 ARG B C 1
ATOM 4304 O O . ARG B 1 248 ? 36.680 -17.397 12.165 1.00 51.63 248 ARG B O 1
ATOM 4312 N N . GLU B 1 249 ? 36.871 -15.784 10.613 1.00 49.89 249 GLU B N 1
ATOM 4313 C CA . G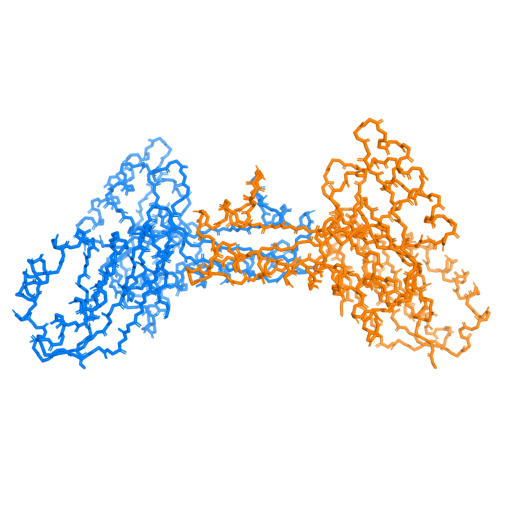LU B 1 249 ? 37.600 -14.861 11.476 1.00 49.33 249 GLU B CA 1
ATOM 4314 C C . GLU B 1 249 ? 36.767 -14.391 12.668 1.00 47.38 249 GLU B C 1
ATOM 4315 O O . GLU B 1 249 ? 37.283 -13.751 13.580 1.00 46.56 249 GLU B O 1
ATOM 4321 N N . MET B 1 250 ? 35.478 -14.703 12.658 1.00 45.92 250 MET B N 1
ATOM 4322 C CA . MET B 1 250 ? 34.624 -14.309 13.764 1.00 44.84 250 MET B CA 1
ATOM 4323 C C . MET B 1 250 ? 34.750 -15.361 14.845 1.00 43.79 250 MET B C 1
ATOM 4324 O O . MET B 1 250 ? 34.609 -15.068 16.031 1.00 45.11 250 MET B O 1
ATOM 4329 N N . LYS B 1 251 ? 35.015 -16.594 14.426 1.00 42.01 251 LYS B N 1
ATOM 4330 C CA . LYS B 1 251 ? 35.190 -17.686 15.370 1.00 40.49 251 LYS B CA 1
ATOM 4331 C C . LYS B 1 251 ? 36.573 -17.578 16.001 1.00 38.22 251 LYS B C 1
ATOM 4332 O O . LYS B 1 251 ? 36.742 -17.873 17.182 1.00 38.42 251 LYS B O 1
ATOM 4338 N N . ARG B 1 252 ? 37.550 -17.125 15.219 1.00 36.14 252 ARG B N 1
ATOM 4339 C CA . ARG B 1 252 ? 38.919 -16.976 15.702 1.00 34.69 252 ARG B CA 1
ATOM 4340 C C . ARG B 1 252 ? 39.010 -15.932 16.805 1.00 33.81 252 ARG B C 1
ATOM 4341 O O . ARG B 1 252 ? 39.716 -16.140 17.789 1.00 34.94 252 ARG B O 1
ATOM 4349 N N . LEU B 1 253 ? 38.318 -14.805 16.626 1.00 31.29 253 LEU B N 1
ATOM 4350 C CA . LEU B 1 253 ? 38.321 -13.728 17.616 1.00 28.75 253 LEU B CA 1
ATOM 4351 C C . LEU B 1 253 ? 37.543 -14.173 18.843 1.00 28.44 253 LEU B C 1
ATOM 4352 O O . LEU B 1 253 ? 37.862 -13.779 19.966 1.00 28.37 253 LEU B O 1
ATOM 4357 N N . GLY B 1 254 ? 36.519 -14.994 18.607 1.00 27.72 254 GLY B N 1
ATOM 4358 C CA . GLY B 1 254 ? 35.688 -15.505 19.680 1.00 26.76 254 GLY B CA 1
ATOM 4359 C C . GLY B 1 254 ? 36.470 -16.457 20.556 1.00 27.60 254 GLY B C 1
ATOM 4360 O O . GLY B 1 254 ? 36.226 -16.550 21.755 1.00 28.07 254 GLY B O 1
ATOM 4361 N N . ARG B 1 255 ? 37.414 -17.179 19.962 1.00 27.30 255 ARG B N 1
ATOM 4362 C CA . ARG B 1 255 ? 38.220 -18.105 20.737 1.00 26.39 255 ARG B CA 1
ATOM 4363 C C . ARG B 1 255 ? 39.209 -17.312 21.574 1.00 25.28 255 ARG B C 1
ATOM 4364 O O . ARG B 1 255 ? 39.345 -17.523 22.783 1.00 24.93 255 ARG B O 1
ATOM 4372 N N . GLU B 1 256 ? 39.898 -16.384 20.922 1.00 23.72 256 GLU B N 1
ATOM 4373 C CA . GLU B 1 256 ? 40.881 -15.567 21.609 1.00 21.85 256 GLU B CA 1
ATOM 4374 C C . GLU B 1 256 ? 40.221 -14.782 22.733 1.00 19.91 256 GLU B C 1
ATOM 4375 O O . GLU B 1 256 ? 40.866 -14.441 23.715 1.00 18.82 256 GLU B O 1
ATOM 4381 N N . LEU B 1 257 ? 38.926 -14.514 22.590 1.00 18.79 257 LEU B N 1
ATOM 4382 C CA . LEU B 1 257 ? 38.180 -13.770 23.599 1.00 17.48 257 LEU B CA 1
ATOM 4383 C C . LEU B 1 257 ? 37.899 -14.676 24.784 1.00 17.29 257 LEU B C 1
ATOM 4384 O O . LEU B 1 257 ? 38.154 -14.309 25.931 1.00 15.46 257 LEU B O 1
ATOM 4389 N N . GLU B 1 258 ? 37.371 -15.865 24.495 1.00 17.81 258 GLU B N 1
ATOM 4390 C CA . GLU B 1 258 ? 37.038 -16.827 25.533 1.00 17.78 258 GLU B CA 1
ATOM 4391 C C . GLU B 1 258 ? 38.264 -17.216 26.324 1.00 17.36 258 GLU B C 1
ATOM 4392 O O . GLU B 1 258 ? 38.260 -17.155 27.549 1.00 19.49 258 GLU B O 1
ATOM 4398 N N . ARG B 1 259 ? 39.320 -17.614 25.628 1.00 15.33 259 ARG B N 1
ATOM 4399 C CA . ARG B 1 259 ? 40.531 -18.024 26.311 1.00 15.44 259 ARG B CA 1
ATOM 4400 C C . ARG B 1 259 ? 41.042 -16.944 27.261 1.00 17.13 259 ARG B C 1
ATOM 4401 O O . ARG B 1 259 ? 41.443 -17.242 28.388 1.00 17.59 259 ARG B O 1
ATOM 4409 N N . THR B 1 260 ? 41.016 -15.687 26.824 1.00 18.96 260 THR B N 1
ATOM 4410 C CA . THR B 1 260 ? 41.491 -14.608 27.670 1.00 18.70 260 THR B CA 1
ATOM 4411 C C . THR B 1 260 ? 40.542 -14.381 28.836 1.00 18.23 260 THR B C 1
ATOM 4412 O O . THR B 1 260 ? 40.985 -14.226 29.972 1.00 17.23 260 THR B O 1
ATOM 4416 N N . VAL B 1 261 ? 39.241 -14.369 28.549 1.00 17.19 261 VAL B N 1
ATOM 4417 C CA . VAL B 1 261 ? 38.228 -14.164 29.575 1.00 16.39 261 VAL B CA 1
ATOM 4418 C C . VAL B 1 261 ? 38.221 -15.280 30.606 1.00 17.35 261 VAL B C 1
ATOM 4419 O O . VAL B 1 261 ? 38.121 -15.014 31.799 1.00 20.15 261 VAL B O 1
ATOM 4423 N N . LEU B 1 262 ? 38.323 -16.527 30.167 1.00 16.96 262 LEU B N 1
ATOM 4424 C CA . LEU B 1 262 ? 38.342 -17.626 31.126 1.00 17.24 262 LEU B CA 1
ATOM 4425 C C . LEU B 1 262 ? 39.606 -17.613 31.985 1.00 17.23 262 LEU B C 1
ATOM 4426 O O . LEU B 1 262 ? 39.529 -17.777 33.201 1.00 17.17 262 LEU B O 1
ATOM 4431 N N . ALA B 1 263 ? 40.766 -17.412 31.363 1.00 17.94 263 ALA B N 1
ATOM 4432 C CA . ALA B 1 263 ? 42.030 -17.404 32.103 1.00 19.15 263 ALA B CA 1
ATOM 4433 C C . ALA B 1 263 ? 42.057 -16.320 33.160 1.00 20.80 263 ALA B C 1
ATOM 4434 O O . ALA B 1 263 ? 42.712 -16.463 34.194 1.00 21.83 263 ALA B O 1
ATOM 4436 N N . ARG B 1 264 ? 41.340 -15.236 32.883 1.00 21.66 264 ARG B N 1
ATOM 4437 C CA . ARG B 1 264 ? 41.254 -14.089 33.778 1.00 22.40 264 ARG B CA 1
ATOM 4438 C C . ARG B 1 264 ? 40.456 -14.461 35.038 1.00 22.06 264 ARG B C 1
ATOM 4439 O O . ARG B 1 264 ? 40.879 -14.195 36.161 1.00 20.75 264 ARG B O 1
ATOM 4447 N N . ALA B 1 265 ? 39.297 -15.079 34.840 1.00 21.50 265 ALA B N 1
ATOM 4448 C CA . ALA B 1 265 ? 38.462 -15.494 35.956 1.00 20.00 265 ALA B CA 1
ATOM 4449 C C . ALA B 1 265 ? 39.188 -16.558 36.780 1.00 19.73 265 ALA B C 1
ATOM 4450 O O . ALA B 1 265 ? 38.987 -16.672 37.992 1.00 17.63 265 ALA B O 1
ATOM 4452 N N . VAL B 1 266 ? 40.033 -17.341 36.119 1.00 19.73 266 VAL B N 1
ATOM 4453 C CA . VAL B 1 266 ? 40.774 -18.375 36.816 1.00 20.69 266 VAL B CA 1
ATOM 4454 C C . VAL B 1 266 ? 41.830 -17.734 37.701 1.00 21.46 266 VAL B C 1
ATOM 4455 O O . VAL B 1 266 ? 41.952 -18.069 38.875 1.00 24.01 266 VAL B O 1
ATOM 4459 N N . ARG B 1 267 ? 42.586 -16.801 37.147 1.00 21.36 267 ARG B N 1
ATOM 4460 C CA . ARG B 1 267 ? 43.618 -16.123 37.918 1.00 21.80 267 ARG B CA 1
ATOM 4461 C C . ARG B 1 267 ? 43.027 -15.359 39.111 1.00 21.18 267 ARG B C 1
ATOM 4462 O O . ARG B 1 267 ? 43.596 -15.370 40.199 1.00 19.17 267 ARG B O 1
ATOM 4470 N N . TRP B 1 268 ? 41.893 -14.692 38.909 1.00 21.91 268 TRP B N 1
ATOM 4471 C CA . TRP B 1 268 ? 41.265 -13.943 39.991 1.00 22.19 268 TRP B CA 1
ATOM 4472 C C . TRP B 1 268 ? 40.816 -14.893 41.099 1.00 22.40 268 TRP B C 1
ATOM 4473 O O . TRP B 1 268 ? 40.863 -14.564 42.285 1.00 22.09 268 TRP B O 1
ATOM 4484 N N . HIS B 1 269 ? 40.379 -16.079 40.701 1.00 22.03 269 HIS B N 1
ATOM 4485 C CA . HIS B 1 269 ? 39.948 -17.087 41.650 1.00 20.83 269 HIS B CA 1
ATOM 4486 C C . HIS B 1 269 ? 41.163 -17.598 42.425 1.00 21.72 269 HIS B C 1
ATOM 4487 O O . HIS B 1 269 ? 41.154 -17.658 43.658 1.00 24.62 269 HIS B O 1
ATOM 4494 N N . LEU B 1 270 ? 42.207 -17.974 41.691 1.00 19.63 270 LEU B N 1
ATOM 4495 C CA . LEU B 1 270 ? 43.434 -18.483 42.294 1.00 18.72 270 LEU B CA 1
ATOM 4496 C C . LEU B 1 270 ? 44.055 -17.442 43.217 1.00 20.68 270 LEU B C 1
ATOM 4497 O O . LEU B 1 270 ? 44.706 -17.784 44.199 1.00 21.25 270 LEU B O 1
ATOM 4502 N N . GLU B 1 271 ? 43.851 -16.168 42.894 1.00 23.60 271 GLU B N 1
ATOM 4503 C CA . GLU B 1 271 ? 44.395 -15.076 43.694 1.00 24.51 271 GLU B CA 1
ATOM 4504 C C . GLU B 1 271 ? 43.458 -14.654 44.832 1.00 23.39 271 GLU B C 1
ATOM 4505 O O . GLU B 1 271 ? 43.701 -13.655 45.510 1.00 23.15 271 GLU B O 1
ATOM 4511 N N . ASP B 1 272 ? 42.383 -15.410 45.025 1.00 21.27 272 ASP B N 1
ATOM 4512 C CA . ASP B 1 272 ? 41.444 -15.140 46.100 1.00 21.32 272 ASP B CA 1
ATOM 4513 C C . ASP B 1 272 ? 40.852 -13.743 46.046 1.00 21.97 272 ASP B C 1
ATOM 4514 O O . ASP B 1 272 ? 40.846 -13.032 47.058 1.00 22.66 272 ASP B O 1
ATOM 4519 N N . ARG B 1 273 ? 40.342 -13.349 44.882 1.00 21.76 273 ARG B N 1
ATOM 4520 C CA . ARG B 1 273 ? 39.763 -12.012 44.722 1.00 20.38 273 ARG B CA 1
ATOM 4521 C C . ARG B 1 273 ? 38.262 -12.077 44.412 1.00 18.97 273 ARG B C 1
ATOM 4522 O O . ARG B 1 273 ? 37.629 -11.061 44.115 1.00 19.82 273 ARG B O 1
ATOM 4530 N N . ILE B 1 274 ? 37.694 -13.272 44.501 1.00 16.90 274 ILE B N 1
ATOM 4531 C CA . ILE B 1 274 ? 36.288 -13.466 44.193 1.00 14.74 274 ILE B CA 1
ATOM 4532 C C . ILE B 1 274 ? 35.437 -13.861 45.395 1.00 17.05 274 ILE B C 1
ATOM 4533 O O . ILE B 1 274 ? 35.721 -14.831 46.083 1.00 17.88 274 ILE B O 1
ATOM 4538 N N . LEU B 1 275 ? 34.385 -13.100 45.640 1.00 18.35 275 LEU B N 1
ATOM 4539 C CA . LEU B 1 275 ? 33.487 -13.404 46.731 1.00 21.17 275 LEU B CA 1
ATOM 4540 C C . LEU B 1 275 ? 32.108 -13.573 46.127 1.00 22.89 275 LEU B C 1
ATOM 4541 O O . LEU B 1 275 ? 31.702 -12.804 45.261 1.00 24.08 275 LEU B O 1
ATOM 4546 N N . VAL B 1 276 ? 31.396 -14.595 46.566 1.00 24.23 276 VAL B N 1
ATOM 4547 C CA . VAL B 1 276 ? 30.069 -14.829 46.051 1.00 24.73 276 VAL B CA 1
ATOM 4548 C C . VAL B 1 276 ? 29.025 -14.561 47.116 1.00 26.08 276 VAL B C 1
ATOM 4549 O O . VAL B 1 276 ? 29.206 -14.863 48.296 1.00 26.33 276 VAL B O 1
ATOM 4553 N N . HIS B 1 277 ? 27.931 -13.966 46.679 1.00 27.43 277 HIS B N 1
ATOM 4554 C CA . HIS B 1 277 ? 26.813 -13.684 47.546 1.00 29.01 277 HIS B CA 1
ATOM 4555 C C . HIS B 1 277 ? 25.627 -13.783 46.622 1.00 27.22 2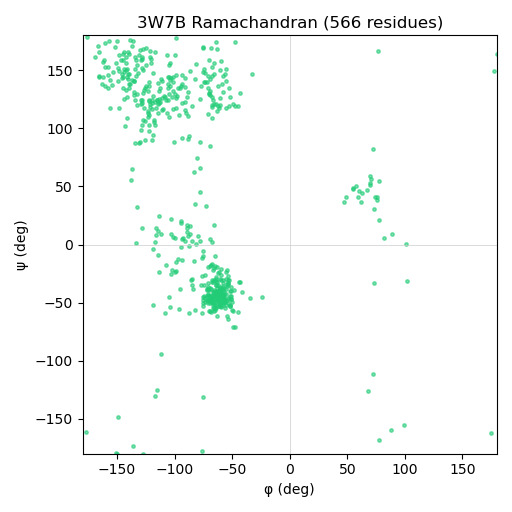77 HIS B C 1
ATOM 4556 O O . HIS B 1 277 ? 25.526 -13.020 45.666 1.00 23.10 277 HIS B O 1
ATOM 4563 N N . GLU B 1 278 ? 24.746 -14.736 46.905 1.00 28.49 278 GLU B N 1
ATOM 4564 C CA . GLU B 1 278 ? 23.568 -14.953 46.085 1.00 31.84 278 GLU B CA 1
ATOM 4565 C C . GLU B 1 278 ? 24.022 -15.486 44.736 1.00 31.02 278 GLU B C 1
ATOM 4566 O O . GLU B 1 278 ? 24.755 -16.475 44.677 1.00 32.82 278 GLU B O 1
ATOM 4572 N N . ASN B 1 279 ? 23.609 -14.840 43.652 1.00 28.24 279 ASN B N 1
ATOM 4573 C CA . ASN B 1 279 ? 24.020 -15.315 42.342 1.00 28.38 279 ASN B CA 1
ATOM 4574 C C . ASN B 1 279 ? 24.940 -14.322 41.626 1.00 27.44 279 ASN B C 1
ATOM 4575 O O . ASN B 1 279 ? 25.041 -14.331 40.396 1.00 26.70 279 ASN B O 1
ATOM 4580 N N . ARG B 1 280 ? 25.621 -13.480 42.401 1.00 27.09 280 ARG B N 1
ATOM 4581 C CA . ARG B 1 280 ? 26.533 -12.485 41.839 1.00 30.05 280 ARG B CA 1
ATOM 4582 C C . ARG B 1 280 ? 27.896 -12.531 42.536 1.00 28.65 280 ARG B C 1
ATOM 4583 O O . ARG B 1 280 ? 28.047 -13.154 43.592 1.00 29.28 280 ARG B O 1
ATOM 4591 N N . THR B 1 281 ? 28.893 -11.868 41.957 1.00 25.72 281 THR B N 1
ATOM 4592 C CA . THR B 1 281 ? 30.202 -11.851 42.591 1.00 24.21 281 THR B CA 1
ATOM 4593 C C . THR B 1 281 ? 30.746 -10.450 42.754 1.00 23.35 281 THR B C 1
ATOM 4594 O O . THR B 1 281 ? 30.320 -9.515 42.078 1.00 23.58 281 THR B O 1
ATOM 4598 N N . VAL B 1 282 ? 31.694 -10.338 43.676 1.00 21.93 282 VAL B N 1
ATOM 4599 C CA . VAL B 1 282 ? 32.408 -9.107 43.967 1.00 20.31 282 VAL B CA 1
ATOM 4600 C C . VAL B 1 282 ? 33.852 -9.487 43.603 1.00 20.75 282 VAL B C 1
ATOM 4601 O O . VAL B 1 282 ? 34.392 -10.465 44.127 1.00 19.92 282 VAL B O 1
ATOM 4605 N N . VAL B 1 283 ? 34.466 -8.746 42.687 1.00 19.89 283 VAL B N 1
ATOM 4606 C CA . VAL B 1 283 ? 35.827 -9.064 42.259 1.00 20.22 283 VAL B CA 1
ATOM 4607 C C . VAL B 1 283 ? 36.790 -7.924 42.585 1.00 21.06 283 VAL B C 1
ATOM 4608 O O . VAL B 1 283 ? 36.781 -6.893 41.919 1.00 21.02 283 VAL B O 1
ATOM 4612 N N . PHE B 1 284 ? 37.614 -8.118 43.613 1.00 22.61 284 PHE B N 1
ATOM 4613 C CA . PHE B 1 284 ? 38.577 -7.100 44.056 1.00 24.76 284 PHE B CA 1
ATOM 4614 C C . PHE B 1 284 ? 39.902 -7.226 43.323 1.00 26.92 284 PHE B C 1
ATOM 4615 O O . PHE B 1 284 ? 40.800 -7.933 43.783 1.00 26.91 284 PHE B O 1
ATOM 4623 N N . VAL B 1 285 ? 40.050 -6.533 42.204 1.00 30.35 285 VAL B N 1
ATOM 4624 C CA . VAL B 1 285 ? 41.301 -6.624 41.456 1.00 35.64 285 VAL B CA 1
ATOM 4625 C C . VAL B 1 285 ? 42.391 -5.604 41.833 1.00 37.91 285 VAL B C 1
ATOM 4626 O O . VAL B 1 285 ? 42.132 -4.729 42.694 1.00 39.59 285 VAL B O 1
#

Sequence (570 aa):
MEEARLLVTCPDRPGIVAAVSGFLYAHGANITDLQQHSTDPEGGTFFMRVAFTASHLDLARPALERAFQEVVASRFQMQWRLAYASERKRTAILVSKPAHALLELLWRYRVGELPMELRLVISNHPDHREEVERFGIPYHHVPVEKGRKEEAEERILALLEAEGVELVVLARYMQILSPGFVERFPMRIINIHHSFLPAFAGADPYRQAYERGVKLIGATAHYVTEELDQGPIIEQDVVRVSHRHSVREMKRLGRELERTVLARAVRWHLEDRILVHENRTVVFVMEEARLLVTCPDRPGIVAAVSGFLYAHGANITDLQQHSTDPEGGTFFMRVAFTASHLDLARPALERAFQEVVASRFQMQWRLAYASERKRTAILVSKPAHALLELLWRYRVGELPMELRLVISNHPDHREEVERFGIPYHHVPVEKGRKEEAEERILALLEAEGVELVVLARYMQILSPGFVERFPMRIINIHHSFLPAFAGADPYRQAYERGVKLIGATAHYVTEELDQGPIIEQDVVRVSHRHSVREMKRLGRELERTVLARAVRWHLEDRILVHENRTVVFV

InterPro domains:
  IPR002376 Formyl transferase, N-terminal [PF00551] (89-266)
  IPR002912 ACT domain [PF01842] (5-67)
  IPR002912 ACT domain [PS51671] (5-78)
  IPR004810 Formyltetrahydrofolate deformylase [MF_01927] (1-284)
  IPR004810 Formyltetrahydrofolate deformylase [NF004684] (2-284)
  IPR004810 Formyltetrahydrofolate deformylase [PR01575] (6-32)
  IPR004810 Formyltetrahydrofolate deformylase [PR01575] (39-51)
  IPR004810 Formyltetrahydrofolate deformylase [PR01575] (90-112)
  IPR004810 Formyltetrahydrofolate deformylase [PR01575] (112-139)
  IPR004810 Formyltetrahydrofolate deformylase [PR01575] (236-258)
  IPR004810 Formyltetrahydrofolate deformylase [PR01575] (258-283)
  IPR004810 Formyltetrahydrofolate deformylase [PTHR42706] (4-284)
  IPR004810 Formyltetrahydrofolate deformylase [TIGR00655] (5-284)
  IPR036477 Formyl transferase, N-terminal domain superfamily [SSF53328] (89-284)
  IPR041729 Formyltetrahydrofolate deformylase, C-terminal hydrolase domain [cd08648] (89-284)
  IPR044074 Formyltetrahydrofolate deformylase, ACT domain [cd04875] (5-80)
  IPR045865 ACT-like domain [SSF55021] (4-88)

Organism: Thermus thermophilus (strain ATCC 27634 / DSM 579 / HB8) (NCBI:txid300852)

Nearest PDB structures (foldseek):
  3w7b-assembly1_A  TM=1.004E+00  e=2.417E-66  Thermus thermophilus HB8
  3lou-assembly1_A  TM=9.618E-01  e=4.142E-39  Burkholderia mallei ATCC 23344
  3lou-assembly1_B  TM=9.709E-01  e=2.241E-38  Burkholderia mallei ATCC 23344
  3o1l-assembly1_A  TM=9.573E-01  e=8.771E-39  Pseudomonas syringae pv. tomato
  3n0v-assembly1_D  TM=9.553E-01  e=2.650E-34  Pseudomonas putida KT2440

Solvent-accessible surface area: 26991 Å² total; per-residue (Å²): 226,47,53,0,28,4,9,1,18,7,53,24,102,137,39,2,57,72,29,0,38,36,16,2,175,87,81,59,18,99,65,71,52,64,35,85,18,40,27,67,132,167,38,37,24,7,0,0,4,0,1,2,36,31,96,144,17,114,153,45,51,54,48,20,56,158,24,2,73,125,85,3,1,74,159,22,115,16,133,61,97,9,0,11,38,81,81,113,15,86,0,0,1,1,0,0,107,29,27,18,0,0,71,31,2,0,117,72,58,152,54,58,89,3,45,2,52,12,79,0,0,1,0,20,46,76,81,16,89,148,63,0,85,176,46,68,10,70,10,52,62,4,69,36,63,175,65,119,68,125,89,5,21,122,132,5,18,56,20,0,104,86,44,35,13,76,0,0,1,5,0,51,26,104,65,145,29,34,79,40,4,6,106,132,13,74,58,103,0,0,28,4,48,71,13,5,6,60,59,36,109,52,80,95,23,37,104,39,0,45,82,25,7,6,10,6,0,3,0,1,0,14,4,22,26,78,111,191,88,50,0,0,0,1,4,0,34,28,36,111,3,35,21,157,45,42,40,161,69,4,68,116,37,1,84,68,9,4,80,57,0,0,12,69,0,0,122,36,19,5,27,3,40,15,11,40,47,122,42,27,2,1,11,1,100,199,42,62,0,27,4,3,0,19,4,65,32,116,126,43,4,60,70,30,1,34,35,16,2,177,87,87,57,16,102,60,81,54,67,35,87,20,42,26,62,142,164,42,33,24,6,0,0,4,0,2,2,29,18,94,133,30,92,157,49,66,47,50,21,55,148,26,2,76,125,84,2,0,76,158,17,120,15,122,56,102,10,6,10,34,82,67,115,28,74,0,0,0,1,0,0,121,31,27,24,1,0,74,33,2,0,126,77,52,165,64,50,94,6,32,5,61,12,69,1,0,0,0,17,51,71,76,18,91,149,59,0,82,170,43,66,13,64,8,56,63,4,68,20,89,188,81,137,62,146,93,8,22,118,119,4,25,52,24,1,116,89,45,36,15,76,0,0,1,10,0,54,21,112,57,131,29,36,81,42,3,6,111,140,15,83,61,99,0,0,25,3,48,66,15,2,8,55,51,38,108,52,81,87,33,29,120,47,0,45,83,26,8,5,10,4,1,2,0,2,0,12,5,23,21,76,108,193,84,44,1,0,0,1,1,0,31,34,35,103,1,38,20,154,51,44,54,160,70,3,80,117,39,0,85,60,11,3,80,60,0,0,11,71,0,0,118,38,25,4,29,2,38,10,14,42,50,128,43,28,1,0,14,4,105